Protein AF-A0A1B8DB09-F1 (afdb_monomer)

Sequence (506 aa):
MAPCTHVQWLGLVQDQGAVSIHHSGRLQNIANSLPRPLKQYPSTLLFVGKASKSAALRGIYHKSRISNYRNYGIANICLDPKTTDDTYPVLIANASPDGTAGTNPSSTGEKCHETTCHLLDWSSNLDATPRRQDLMDIIQARLLAMFVDVICIFADDCGGLPGVVAKLTTWAKLNSASSLPSTVRPRVLVVTRMPGEIFDSEVLRFRSQLFSTATFSSCFFSLNVINMLPKSRTVSKSDFTALEWLLAQETLAARQTRLDSHTLFSSVHSAALFEKALIRFSKAPKETFNFIRASRDGNMVNSEFQDHINEFLCLSLENKLPNNIPNANTSAPIVLQMKCFFGKRYDVRQQHLEAFGTFQDGGLKYNNPLRPGRRQVQRIWNDEDCDIVLSIGTGFKEQLTSPKAPNVRNLFQDGAIARLYRASMSSLSLDSGNSWKDHWHGLEKDIKGQHFRLDVPLKGRVPNIDEVDQMADLQDQVRNNLGDMDGLARAFKAVSFFFELDEPPL

Solvent-accessible surface area (backbone atoms only — not comparable to full-atom values): 29078 Å² total; per-residue (Å²): 129,80,82,72,83,79,41,56,44,32,33,71,46,77,55,99,90,49,43,30,42,36,35,53,57,42,56,46,55,51,23,73,71,36,90,48,26,80,72,17,37,56,47,28,37,36,38,33,22,49,65,65,40,44,52,50,34,40,43,75,39,60,86,25,74,68,34,78,53,76,63,41,35,51,25,29,46,39,66,36,71,93,26,54,88,41,57,59,23,40,33,46,28,42,29,42,80,65,51,76,30,49,79,71,95,58,92,82,58,84,79,83,64,76,67,52,72,45,62,45,56,43,78,89,77,43,100,61,90,71,52,69,52,57,50,46,48,48,43,46,35,42,54,49,42,71,70,26,38,32,38,39,36,28,18,74,52,43,69,29,66,67,34,44,44,56,50,52,52,51,33,18,74,70,33,56,19,55,66,64,65,52,74,61,28,22,30,36,37,38,40,37,69,65,63,75,91,53,41,65,63,51,51,50,52,52,49,55,61,45,69,67,40,87,43,35,68,63,37,30,55,45,82,47,78,46,78,59,68,70,95,54,101,62,95,49,53,76,70,42,48,67,58,53,51,50,50,53,51,52,50,52,52,40,51,50,42,17,54,76,44,49,65,66,46,24,27,50,53,49,28,54,51,48,51,58,47,50,61,46,40,30,62,41,66,88,55,66,48,51,60,45,65,63,37,22,67,95,62,73,76,64,84,57,52,63,55,53,52,48,48,54,51,49,54,62,62,72,56,62,76,69,94,73,74,86,81,86,91,80,81,55,75,64,63,57,51,48,52,32,52,68,34,52,94,86,78,49,82,73,48,74,39,98,91,78,47,77,41,62,32,43,49,74,65,40,45,45,57,63,66,65,49,51,57,48,46,21,67,76,52,78,68,44,77,75,85,60,44,80,46,79,56,93,47,45,79,62,76,85,66,80,82,75,76,74,96,64,94,51,75,82,69,72,29,72,65,50,47,49,50,51,52,52,60,66,27,57,31,51,25,42,66,54,40,48,50,57,51,62,69,69,48,58,83,82,60,46,79,37,55,46,74,49,63,32,73,39,81,79,80,75,74,59,99,79,51,69,88,49,50,66,60,52,52,52,53,44,71,77,45,67,64,70,58,67,57,51,53,26,44,59,53,34,72,55,46,40,85,77,75,95,61,81,90,128

Radius of gyration: 30.52 Å; Cα contacts (8 Å, |Δi|>4): 679; chains: 1; bounding box: 79×63×85 Å

Structure (mmCIF, N/CA/C/O backbone):
data_AF-A0A1B8DB09-F1
#
_entry.id   AF-A0A1B8DB09-F1
#
loop_
_atom_site.group_PDB
_atom_site.id
_atom_site.type_symbol
_atom_site.label_atom_id
_atom_site.label_alt_id
_atom_site.label_comp_id
_atom_site.label_asym_id
_atom_site.label_entity_id
_atom_site.label_seq_id
_atom_site.pdbx_PDB_ins_code
_atom_site.Cartn_x
_atom_site.Cartn_y
_atom_site.Cartn_z
_atom_site.occupancy
_atom_site.B_iso_or_equiv
_atom_site.auth_seq_id
_atom_site.auth_comp_id
_atom_site.auth_asym_id
_atom_site.auth_atom_id
_atom_site.pdbx_PDB_model_num
ATOM 1 N N . MET A 1 1 ? -17.404 -28.614 0.126 1.00 39.72 1 MET A N 1
ATOM 2 C CA . MET A 1 1 ? -17.213 -27.954 1.439 1.00 39.72 1 MET A CA 1
ATOM 3 C C . MET A 1 1 ? -18.157 -26.767 1.534 1.00 39.72 1 MET A C 1
ATOM 5 O O . MET A 1 1 ? -18.271 -26.038 0.556 1.00 39.72 1 MET A O 1
ATOM 9 N N . ALA A 1 2 ? -18.860 -26.587 2.656 1.00 39.44 2 ALA A N 1
ATOM 10 C CA . ALA A 1 2 ? -19.679 -25.391 2.864 1.00 39.44 2 ALA A CA 1
ATOM 11 C C . ALA A 1 2 ? -18.787 -24.131 2.818 1.00 39.44 2 ALA A C 1
ATOM 13 O O . ALA A 1 2 ? -17.669 -24.172 3.339 1.00 39.44 2 ALA A O 1
ATOM 14 N N . PRO A 1 3 ? -19.230 -23.020 2.202 1.00 54.94 3 PRO A N 1
ATOM 15 C CA . PRO A 1 3 ? -18.418 -21.814 2.111 1.00 54.94 3 PRO A CA 1
ATOM 16 C C . PRO A 1 3 ? -18.181 -21.239 3.511 1.00 54.94 3 PRO A C 1
ATOM 18 O O . PRO A 1 3 ? -19.109 -20.784 4.179 1.00 54.94 3 PRO A O 1
ATOM 21 N N . CYS A 1 4 ? -16.923 -21.255 3.954 1.00 62.03 4 CYS A N 1
ATOM 22 C CA . CYS A 1 4 ? -16.514 -20.703 5.238 1.00 62.03 4 CYS A CA 1
ATOM 23 C C . CYS A 1 4 ? -16.920 -19.221 5.342 1.00 62.03 4 CYS A C 1
ATOM 25 O O . CYS A 1 4 ? -16.598 -18.392 4.485 1.00 62.03 4 CYS A O 1
ATOM 27 N N . THR A 1 5 ? -17.657 -18.878 6.399 1.00 65.38 5 THR A N 1
ATOM 28 C CA . THR A 1 5 ? -18.144 -17.514 6.652 1.00 65.38 5 THR A CA 1
ATOM 29 C C . THR A 1 5 ? -17.150 -16.655 7.427 1.00 65.38 5 THR A C 1
ATOM 31 O O . THR A 1 5 ? -17.376 -15.452 7.560 1.00 65.38 5 THR A O 1
ATOM 34 N N . HIS A 1 6 ? -16.037 -17.235 7.890 1.00 75.50 6 HIS A N 1
ATOM 35 C CA . HIS A 1 6 ? -15.041 -16.527 8.681 1.00 75.50 6 HIS A CA 1
ATOM 36 C C . HIS A 1 6 ? -14.334 -15.432 7.885 1.00 75.50 6 HIS A C 1
ATOM 38 O O . HIS A 1 6 ? -13.940 -15.594 6.729 1.00 75.50 6 HIS A O 1
ATOM 44 N N . VAL A 1 7 ? -14.153 -14.305 8.563 1.00 79.81 7 VAL A N 1
ATOM 45 C CA . VAL A 1 7 ? -13.523 -13.096 8.026 1.00 79.81 7 VAL A CA 1
ATOM 46 C C . VAL A 1 7 ? -12.170 -12.813 8.678 1.00 79.81 7 VAL A C 1
ATOM 48 O O . VAL A 1 7 ? -11.553 -11.797 8.379 1.00 79.81 7 VAL A O 1
ATOM 51 N N . GLN A 1 8 ? -11.707 -13.694 9.570 1.00 84.88 8 GLN A N 1
ATOM 52 C CA . GLN A 1 8 ? -10.462 -13.520 10.307 1.00 84.88 8 GLN A CA 1
ATOM 53 C C . GLN A 1 8 ? -9.270 -13.502 9.354 1.00 84.88 8 GLN A C 1
ATOM 55 O O . GLN A 1 8 ? -9.084 -14.424 8.566 1.00 84.88 8 GLN A O 1
ATOM 60 N N . TRP A 1 9 ? -8.477 -12.433 9.429 1.00 86.31 9 TRP A N 1
ATOM 61 C CA . TRP A 1 9 ? -7.223 -12.312 8.694 1.00 86.31 9 TRP A CA 1
ATOM 62 C C . TRP A 1 9 ? -6.062 -12.825 9.541 1.00 86.31 9 TRP A C 1
ATOM 64 O O . TRP A 1 9 ? -5.283 -13.659 9.082 1.00 86.31 9 TRP A O 1
ATOM 74 N N . LEU A 1 10 ? -5.980 -12.342 10.785 1.00 86.19 10 LEU A N 1
ATOM 75 C CA . LEU A 1 10 ? -4.976 -12.741 11.765 1.00 86.19 10 LEU A CA 1
ATOM 76 C C . LEU A 1 10 ? -5.606 -12.860 13.158 1.00 86.19 10 LEU A C 1
ATOM 78 O O . LEU A 1 10 ? -6.334 -11.971 13.616 1.00 86.19 10 LEU A O 1
ATOM 82 N N . GLY A 1 11 ? -5.303 -13.952 13.851 1.00 82.31 11 GLY A N 1
ATOM 83 C CA . GLY A 1 11 ? -5.597 -14.173 15.265 1.00 82.31 11 GLY A CA 1
ATOM 84 C C . GLY A 1 11 ? -4.328 -14.118 16.109 1.00 82.31 11 GLY A C 1
ATOM 85 O O . GLY A 1 11 ? -3.254 -14.441 15.618 1.00 82.31 11 GLY A O 1
ATOM 86 N N . LEU A 1 12 ? -4.457 -13.720 17.376 1.00 78.12 12 LEU A N 1
ATOM 87 C CA . LEU A 1 12 ? -3.369 -13.770 18.353 1.00 78.12 12 LEU A CA 1
ATOM 88 C C . LEU A 1 12 ? -3.769 -14.722 19.472 1.00 78.12 12 LEU A C 1
ATOM 90 O O . LEU A 1 12 ? -4.770 -14.466 20.152 1.00 78.12 12 LEU A O 1
ATOM 94 N N . VAL A 1 13 ? -2.982 -15.772 19.670 1.00 73.88 13 VAL A N 1
ATOM 95 C CA . VAL A 1 13 ? -3.121 -16.688 20.801 1.00 73.88 13 VAL A CA 1
ATOM 96 C C . VAL A 1 13 ? -1.905 -16.516 21.699 1.00 73.88 13 VAL A C 1
ATOM 98 O O . VAL A 1 13 ? -0.775 -16.406 21.231 1.00 73.88 13 VAL A O 1
ATOM 101 N N . GLN A 1 14 ? -2.163 -16.414 22.997 1.00 70.31 14 GLN A N 1
ATOM 102 C CA . GLN A 1 14 ? -1.138 -16.302 24.020 1.00 70.31 14 GLN A CA 1
ATOM 103 C C . GLN A 1 14 ? -1.431 -17.389 25.047 1.00 70.31 14 GLN A C 1
ATOM 105 O O . GLN A 1 14 ? -2.436 -17.301 25.751 1.00 70.31 14 GLN A O 1
ATOM 110 N N . ASP A 1 15 ? -0.594 -18.421 25.075 1.00 62.75 15 ASP A N 1
ATOM 111 C CA . ASP A 1 15 ? -0.740 -19.574 25.962 1.00 62.75 15 ASP A CA 1
ATOM 112 C C . ASP A 1 15 ? 0.590 -19.853 26.663 1.00 62.75 15 ASP A C 1
ATOM 114 O O . ASP A 1 15 ? 1.629 -19.902 26.012 1.00 62.75 15 ASP A O 1
ATOM 118 N N . GLN A 1 16 ? 0.559 -19.975 27.993 1.00 57.56 16 GLN A N 1
ATOM 119 C CA . GLN A 1 16 ? 1.678 -20.409 28.850 1.00 57.56 16 GLN A CA 1
ATOM 120 C C . GLN A 1 16 ? 3.080 -19.864 28.478 1.00 57.56 16 GLN A C 1
ATOM 122 O O . GLN A 1 16 ? 4.080 -20.567 28.574 1.00 57.56 16 GLN A O 1
ATOM 127 N N . GLY A 1 17 ? 3.173 -18.591 28.070 1.00 60.94 17 GLY A N 1
ATOM 128 C CA . GLY A 1 17 ? 4.442 -17.921 27.732 1.00 60.94 17 GLY A CA 1
ATOM 129 C C . GLY A 1 17 ? 4.829 -17.943 26.247 1.00 60.94 17 GLY A C 1
ATOM 130 O O . GLY A 1 17 ? 5.738 -17.216 25.856 1.00 60.94 17 GLY A O 1
ATOM 131 N N . ALA A 1 18 ? 4.104 -18.682 25.408 1.00 67.25 18 ALA A N 1
ATOM 132 C CA . ALA A 1 18 ? 4.230 -18.659 23.957 1.00 67.25 18 ALA A CA 1
ATOM 133 C C . ALA A 1 18 ? 3.173 -17.736 23.332 1.00 67.25 18 ALA A C 1
ATOM 135 O O . ALA A 1 18 ? 1.993 -17.757 23.694 1.00 67.25 18 ALA A O 1
ATOM 136 N N . VAL A 1 19 ? 3.595 -16.921 22.366 1.00 75.88 19 VAL A N 1
ATOM 137 C CA . VAL A 1 19 ? 2.692 -16.098 21.556 1.00 75.88 19 VAL A CA 1
ATOM 138 C C . VAL A 1 19 ? 2.702 -16.647 20.135 1.00 75.88 19 VAL A C 1
ATOM 140 O O . VAL A 1 19 ? 3.769 -16.853 19.563 1.00 75.88 19 VAL A O 1
ATOM 143 N N . SER A 1 20 ? 1.533 -16.882 19.548 1.00 78.88 20 SER A N 1
ATOM 144 C CA . SER A 1 20 ? 1.406 -17.355 18.170 1.00 78.88 20 SER A CA 1
ATOM 145 C C . SER A 1 20 ? 0.413 -16.511 17.376 1.00 78.88 20 SER A C 1
ATOM 147 O O . SER A 1 20 ? -0.603 -16.029 17.892 1.00 78.88 20 SER A O 1
ATOM 149 N N . ILE A 1 21 ? 0.715 -16.335 16.089 1.00 81.56 21 ILE A N 1
ATOM 150 C CA . ILE A 1 21 ? -0.212 -15.749 15.123 1.00 81.56 21 ILE A CA 1
ATOM 151 C C . ILE A 1 21 ? -0.909 -16.885 14.386 1.00 81.56 21 ILE A C 1
ATOM 153 O O . ILE A 1 21 ? -0.267 -17.753 13.798 1.00 81.56 21 ILE A O 1
ATOM 157 N N . HIS A 1 22 ? -2.236 -16.862 14.423 1.00 80.25 22 HIS A N 1
ATOM 158 C CA . HIS A 1 22 ? -3.082 -17.792 13.689 1.00 80.25 22 HIS A CA 1
ATOM 159 C C . HIS A 1 22 ? -3.504 -17.142 12.372 1.00 80.25 22 HIS A C 1
ATOM 161 O O . HIS A 1 22 ? -4.032 -16.024 12.369 1.00 80.25 22 HIS A O 1
ATOM 167 N N . HIS A 1 23 ? -3.291 -17.847 11.268 1.00 81.25 23 HIS A N 1
ATOM 168 C CA . HIS A 1 23 ? -3.657 -17.416 9.926 1.00 81.25 23 HIS A CA 1
ATOM 169 C C . HIS A 1 23 ? -4.340 -18.563 9.175 1.00 81.25 23 HIS A C 1
ATOM 171 O O . HIS A 1 23 ? -3.959 -19.721 9.299 1.00 81.25 23 HIS A O 1
ATOM 177 N N . SER A 1 24 ? -5.374 -18.245 8.401 1.00 73.44 24 SER A N 1
ATOM 178 C CA . SER A 1 24 ? -6.228 -19.224 7.714 1.00 73.44 24 SER A CA 1
ATOM 179 C C . SER A 1 24 ? -6.168 -19.145 6.186 1.00 73.44 24 SER A C 1
ATOM 181 O O . SER A 1 24 ? -7.121 -19.513 5.497 1.00 73.44 24 SER A O 1
ATOM 183 N N . GLY A 1 25 ? -5.107 -18.565 5.627 1.00 81.81 25 GLY A N 1
ATOM 184 C CA . GLY A 1 25 ? -5.005 -18.340 4.185 1.00 81.81 25 GLY A CA 1
ATOM 185 C C . GLY A 1 25 ? -6.029 -17.327 3.673 1.00 81.81 25 GLY A C 1
ATOM 186 O O . GLY A 1 25 ? -6.400 -17.366 2.507 1.00 81.81 25 GLY A O 1
ATOM 187 N N . ARG A 1 26 ? -6.580 -16.440 4.519 1.00 88.12 26 ARG A N 1
ATOM 188 C CA . ARG A 1 26 ? -7.766 -15.638 4.152 1.00 88.12 26 ARG A CA 1
ATOM 189 C C . ARG A 1 26 ? -7.559 -14.767 2.910 1.00 88.12 26 ARG A C 1
ATOM 191 O O . ARG A 1 26 ? -8.483 -14.659 2.108 1.00 88.12 26 ARG A O 1
ATOM 198 N N . LEU A 1 27 ? -6.379 -14.168 2.743 1.00 90.00 27 LEU A N 1
ATOM 199 C CA . LEU A 1 27 ? -6.045 -13.408 1.534 1.00 90.00 27 LEU A CA 1
ATOM 200 C C . LEU A 1 27 ? -5.974 -14.308 0.299 1.00 90.00 27 LEU A C 1
ATOM 202 O O . LEU A 1 27 ? -6.523 -13.941 -0.735 1.00 90.00 27 LEU A O 1
ATOM 206 N N . GLN A 1 28 ? -5.389 -15.499 0.432 1.00 90.12 28 GLN A N 1
ATOM 207 C CA . GLN A 1 28 ? -5.359 -16.493 -0.637 1.00 90.12 28 GLN A CA 1
ATOM 208 C C . GLN A 1 28 ? -6.772 -16.957 -1.007 1.00 90.12 28 GLN A C 1
ATOM 210 O O . GLN A 1 28 ? -7.119 -17.017 -2.178 1.00 90.12 28 GLN A O 1
ATOM 215 N N . ASN A 1 29 ? -7.634 -17.191 -0.018 1.00 89.75 29 ASN A N 1
ATOM 216 C CA . ASN A 1 29 ? -9.033 -17.554 -0.240 1.00 89.75 29 ASN A CA 1
ATOM 217 C C . ASN A 1 29 ? -9.811 -16.445 -0.962 1.00 89.75 29 ASN A C 1
ATOM 219 O O . ASN A 1 29 ? -10.657 -16.739 -1.803 1.00 89.75 29 ASN A O 1
ATOM 223 N N . ILE A 1 30 ? -9.537 -15.172 -0.647 1.00 91.44 30 ILE A N 1
ATOM 224 C CA . ILE A 1 30 ? -10.111 -14.044 -1.389 1.00 91.44 30 ILE A CA 1
ATOM 225 C C . ILE A 1 30 ? -9.576 -14.036 -2.824 1.00 91.44 30 ILE A C 1
ATOM 227 O O . ILE A 1 30 ? -10.384 -13.948 -3.745 1.00 91.44 30 ILE A O 1
ATOM 231 N N . ALA A 1 31 ? -8.263 -14.188 -3.021 1.00 91.81 31 ALA A N 1
ATOM 232 C CA . ALA A 1 31 ? -7.661 -14.255 -4.349 1.00 91.81 31 ALA A CA 1
ATOM 233 C C . ALA A 1 31 ? -8.287 -15.377 -5.191 1.00 91.81 31 ALA A C 1
ATOM 235 O O . ALA A 1 31 ? -8.763 -15.120 -6.287 1.00 91.81 31 ALA A O 1
ATOM 236 N N . ASN A 1 32 ? -8.416 -16.585 -4.645 1.00 90.50 32 ASN A N 1
ATOM 237 C CA . ASN A 1 32 ? -9.020 -17.726 -5.337 1.00 90.50 32 ASN A CA 1
ATOM 238 C C . ASN A 1 32 ? -10.514 -17.525 -5.658 1.00 90.50 32 ASN A C 1
ATOM 240 O O . ASN A 1 32 ? -11.041 -18.184 -6.547 1.00 90.50 32 ASN A O 1
ATOM 244 N N . SER A 1 33 ? -11.210 -16.641 -4.933 1.00 90.50 33 SER A N 1
ATOM 245 C CA . SER A 1 33 ? -12.630 -16.337 -5.176 1.00 90.50 33 SER A CA 1
ATOM 246 C C . SER A 1 33 ? -12.872 -15.273 -6.249 1.00 90.50 33 SER A C 1
ATOM 248 O O . SER A 1 33 ? -14.014 -15.074 -6.661 1.00 90.50 33 SER A O 1
ATOM 250 N N . LEU A 1 34 ? -11.825 -14.562 -6.671 1.00 92.19 34 LEU A N 1
ATOM 251 C CA . LEU A 1 34 ? -11.922 -13.533 -7.698 1.00 92.19 34 LEU A CA 1
ATOM 252 C C . LEU A 1 34 ? -12.013 -14.166 -9.098 1.00 92.19 34 LEU A C 1
ATOM 254 O O . LEU A 1 34 ? -11.378 -15.190 -9.344 1.00 92.19 34 LEU A O 1
ATOM 258 N N . PRO A 1 35 ? -12.745 -13.555 -10.047 1.00 92.81 35 PRO A N 1
ATOM 259 C CA . PRO A 1 35 ? -12.924 -14.121 -11.385 1.00 92.81 35 PRO A CA 1
ATOM 260 C C . PRO A 1 35 ? -11.628 -14.167 -12.207 1.00 92.81 35 PRO A C 1
ATOM 262 O O . PRO A 1 35 ? -11.477 -15.018 -13.079 1.00 92.81 35 PRO A O 1
ATOM 265 N N . ARG A 1 36 ? -10.699 -13.227 -11.987 1.00 92.25 36 ARG A N 1
ATOM 266 C CA . ARG A 1 36 ? -9.443 -13.093 -12.745 1.00 92.25 36 ARG A CA 1
ATOM 267 C C . ARG A 1 36 ? -8.302 -12.646 -11.821 1.00 92.25 36 ARG A C 1
ATOM 269 O O . ARG A 1 36 ? -7.782 -11.543 -11.991 1.00 92.25 36 ARG A O 1
ATOM 276 N N . PRO A 1 37 ? -7.864 -13.472 -10.859 1.00 88.81 37 PRO A N 1
ATOM 277 C CA . PRO A 1 37 ? -6.999 -13.023 -9.765 1.00 88.81 37 PRO A CA 1
ATOM 278 C C . PRO A 1 37 ? -5.613 -12.526 -10.200 1.00 88.81 37 PRO A C 1
ATOM 280 O O . PRO A 1 37 ? -5.030 -11.683 -9.520 1.00 88.81 37 PRO A O 1
ATOM 283 N N . LEU A 1 38 ? -5.107 -12.986 -11.351 1.00 84.38 38 LEU A N 1
ATOM 284 C CA . LEU A 1 38 ? -3.864 -12.491 -11.962 1.00 84.38 38 LEU A CA 1
ATOM 285 C C . LEU A 1 38 ? -4.025 -11.127 -12.656 1.00 84.38 38 LEU A C 1
ATOM 287 O O . LEU A 1 38 ? -3.054 -10.387 -12.774 1.00 84.38 38 LEU A O 1
ATOM 291 N N . LYS A 1 39 ? -5.243 -10.780 -13.095 1.00 88.88 39 LYS A N 1
ATOM 292 C CA . LYS A 1 39 ? -5.576 -9.517 -13.787 1.00 88.88 39 LYS A CA 1
ATOM 293 C C . LYS A 1 39 ? -6.416 -8.573 -12.922 1.00 88.88 39 LYS A C 1
ATOM 295 O O . LYS A 1 39 ? -7.024 -7.635 -13.436 1.00 88.88 39 LYS A O 1
ATOM 300 N N . GLN A 1 40 ? -6.487 -8.843 -11.622 1.00 94.81 40 GLN A N 1
ATOM 301 C CA . GLN A 1 40 ? -7.177 -8.018 -10.642 1.00 94.81 40 GLN A CA 1
ATOM 302 C C . GLN A 1 40 ? -6.184 -7.548 -9.588 1.00 94.81 40 GLN A C 1
ATOM 304 O O . GLN A 1 40 ? -5.452 -8.351 -9.012 1.00 94.81 40 GLN A O 1
ATOM 309 N N . TYR A 1 41 ? -6.168 -6.240 -9.348 1.00 92.88 41 TYR A N 1
ATOM 310 C CA . TYR A 1 41 ? -5.148 -5.552 -8.561 1.00 92.88 41 TYR A CA 1
ATOM 311 C C . TYR A 1 41 ? -5.809 -4.875 -7.356 1.00 92.88 41 TYR A C 1
ATOM 313 O O . TYR A 1 41 ? -6.306 -3.748 -7.478 1.00 92.88 41 TYR A O 1
ATOM 321 N N . PRO A 1 42 ? -5.905 -5.578 -6.212 1.00 97.38 42 PRO A N 1
ATOM 322 C CA . PRO A 1 42 ? -6.685 -5.101 -5.085 1.00 97.38 42 PRO A CA 1
ATOM 323 C C . PRO A 1 42 ? -6.082 -3.859 -4.426 1.00 97.38 42 PRO A C 1
ATOM 325 O O . PRO A 1 42 ? -4.864 -3.706 -4.361 1.00 97.38 42 PRO A O 1
ATOM 328 N N . SER A 1 43 ? -6.945 -3.008 -3.869 1.00 98.06 43 SER A N 1
ATOM 329 C CA . SER A 1 43 ? -6.557 -1.961 -2.916 1.00 98.06 43 SER A CA 1
ATOM 330 C C . SER A 1 43 ? -7.096 -2.287 -1.521 1.00 98.06 43 SER A C 1
ATOM 332 O O . SER A 1 43 ? -8.265 -2.649 -1.389 1.00 98.06 43 SER A O 1
ATOM 334 N N . THR A 1 44 ? -6.277 -2.151 -0.479 1.00 98.00 44 THR A N 1
ATOM 335 C CA . THR A 1 44 ? -6.622 -2.564 0.891 1.00 98.00 44 THR A CA 1
ATOM 336 C C . THR A 1 44 ? -6.841 -1.367 1.813 1.00 98.00 44 THR A C 1
ATOM 338 O O . THR A 1 44 ? -5.950 -0.540 2.013 1.00 98.00 44 THR A O 1
ATOM 341 N N . LEU A 1 45 ? -8.012 -1.319 2.450 1.00 98.12 45 LEU A N 1
ATOM 342 C CA . LEU A 1 45 ? -8.406 -0.296 3.418 1.00 98.12 45 LEU A CA 1
ATOM 343 C C . LEU A 1 45 ? -8.447 -0.889 4.824 1.00 98.12 45 LEU A C 1
ATOM 345 O O . LEU A 1 45 ? -9.235 -1.795 5.084 1.00 98.12 45 LEU A O 1
ATOM 349 N N . LEU A 1 46 ? -7.650 -0.364 5.753 1.00 96.56 46 LEU A N 1
ATOM 350 C CA . LEU A 1 46 ? -7.653 -0.796 7.150 1.00 96.56 46 LEU A CA 1
ATOM 351 C C . LEU A 1 46 ? -8.412 0.194 8.030 1.00 96.56 46 LEU A C 1
ATOM 353 O O . LEU A 1 46 ? -7.979 1.323 8.234 1.00 96.56 46 LEU A O 1
ATOM 357 N N . PHE A 1 47 ? -9.509 -0.260 8.623 1.00 95.44 47 PHE A N 1
ATOM 358 C CA . PHE A 1 47 ? -10.312 0.511 9.564 1.00 95.44 47 PHE A CA 1
ATOM 359 C C . PHE A 1 47 ? -9.921 0.182 11.011 1.00 95.44 47 PHE A C 1
ATOM 361 O O . PHE A 1 47 ? -10.108 -0.949 11.474 1.00 95.44 47 PHE A O 1
ATOM 368 N N . VAL A 1 48 ? -9.444 1.180 11.758 1.00 93.88 48 VAL A N 1
ATOM 369 C CA . VAL A 1 48 ? -8.990 1.045 13.152 1.00 93.88 48 VAL A CA 1
ATOM 370 C C . VAL A 1 48 ? -9.923 1.809 14.087 1.00 93.88 48 VAL A C 1
ATOM 372 O O . VAL A 1 48 ? -10.121 3.012 13.944 1.00 93.88 48 VAL A O 1
ATOM 375 N N . GLY A 1 49 ? -10.517 1.096 15.043 1.00 91.56 49 GLY A N 1
ATOM 376 C CA . GLY A 1 49 ? -11.495 1.654 15.977 1.00 91.56 49 GLY A CA 1
ATOM 377 C C . GLY A 1 49 ? -12.460 0.607 16.541 1.00 91.56 49 GLY A C 1
ATOM 378 O O . GLY A 1 49 ? -12.299 -0.605 16.345 1.00 91.56 49 GLY A O 1
ATOM 379 N N . LYS A 1 50 ? -13.488 1.095 17.230 1.00 89.12 50 LYS A N 1
ATOM 380 C CA . LYS A 1 50 ? -14.488 0.361 18.011 1.00 89.12 50 LYS A CA 1
ATOM 381 C C . LYS A 1 50 ? -15.895 0.701 17.501 1.00 89.12 50 LYS A C 1
ATOM 383 O O . LYS A 1 50 ? -16.296 0.196 16.447 1.00 89.12 50 LYS A O 1
ATOM 388 N N . ALA A 1 51 ? -16.661 1.502 18.238 1.00 88.56 51 ALA A N 1
ATOM 389 C CA . ALA A 1 51 ? -18.077 1.732 17.980 1.00 88.56 51 ALA A CA 1
ATOM 390 C C . ALA A 1 51 ? -18.292 2.686 16.799 1.00 88.56 51 ALA A C 1
ATOM 392 O O . ALA A 1 51 ? -19.079 2.363 15.903 1.00 88.56 51 ALA A O 1
ATOM 393 N N . SER A 1 52 ? -17.551 3.798 16.749 1.00 90.12 52 SER A N 1
ATOM 394 C CA . SER A 1 52 ? -17.629 4.772 15.653 1.00 90.12 52 SER A CA 1
ATOM 395 C C . SER A 1 52 ? -17.199 4.147 14.326 1.00 90.12 52 SER A C 1
ATOM 397 O O . SER A 1 52 ? -17.910 4.272 13.326 1.00 90.12 52 SER A O 1
ATOM 399 N N . LYS A 1 53 ? -16.120 3.354 14.337 1.00 92.12 53 LYS A N 1
ATOM 400 C CA . LYS A 1 53 ? -15.720 2.525 13.192 1.00 92.12 53 LYS A CA 1
ATOM 401 C C . LYS A 1 53 ? -16.844 1.603 12.724 1.00 92.12 53 LYS A C 1
ATOM 403 O O . LYS A 1 53 ? -17.140 1.526 11.534 1.00 92.12 53 LYS A O 1
ATOM 408 N N . SER A 1 54 ? -17.457 0.871 13.656 1.00 89.75 54 SER A N 1
ATOM 409 C CA . SER A 1 54 ? -18.505 -0.103 13.328 1.00 89.75 54 SER A CA 1
ATOM 410 C C . SER A 1 54 ? -19.734 0.575 12.713 1.00 89.75 54 SER A C 1
ATOM 412 O O . SER A 1 54 ? -20.353 0.019 11.809 1.00 89.75 54 SER A O 1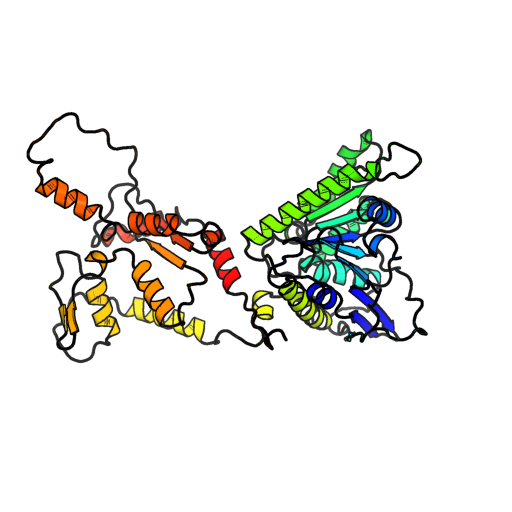
ATOM 414 N N . ALA A 1 55 ? -20.072 1.786 13.167 1.00 89.25 55 ALA A N 1
ATOM 415 C CA . ALA A 1 55 ? -21.128 2.595 12.566 1.00 89.25 55 ALA A CA 1
ATOM 416 C C . ALA A 1 55 ? -20.782 3.010 11.124 1.00 89.25 55 ALA A C 1
ATOM 418 O O . ALA A 1 55 ? -21.614 2.838 10.236 1.00 89.25 55 ALA A O 1
ATOM 419 N N . ALA A 1 56 ? -19.550 3.466 10.873 1.00 90.38 56 ALA A N 1
ATOM 420 C CA . ALA A 1 56 ? -19.099 3.841 9.532 1.00 90.38 56 ALA A CA 1
ATOM 421 C C . ALA A 1 56 ? -19.070 2.652 8.560 1.00 90.38 56 ALA A C 1
ATOM 423 O O . ALA A 1 56 ? -19.569 2.761 7.442 1.00 90.38 56 ALA A O 1
ATOM 424 N N . LEU A 1 57 ? -18.564 1.490 8.993 1.00 91.38 57 LEU A N 1
ATOM 425 C CA . LEU A 1 57 ? -18.567 0.270 8.179 1.00 91.38 57 LEU A CA 1
ATOM 426 C C . LEU A 1 57 ? -19.992 -0.159 7.799 1.00 91.38 57 LEU A C 1
ATOM 428 O O . LEU A 1 57 ? -20.223 -0.534 6.652 1.00 91.38 57 LEU A O 1
ATOM 432 N N . ARG A 1 58 ? -20.959 -0.059 8.723 1.00 89.81 58 ARG A N 1
ATOM 433 C CA . ARG A 1 58 ? -22.379 -0.317 8.424 1.00 89.81 58 ARG A CA 1
ATOM 434 C C . ARG A 1 58 ? -23.004 0.734 7.511 1.00 89.81 58 ARG A C 1
ATOM 436 O O . ARG A 1 58 ? -23.891 0.383 6.747 1.00 89.81 58 ARG A O 1
ATOM 443 N N . GLY A 1 59 ? -22.562 1.989 7.563 1.00 88.06 59 GLY A N 1
ATOM 444 C CA . GLY A 1 59 ? -23.045 3.037 6.662 1.00 88.06 59 GLY A CA 1
ATOM 445 C C . GLY A 1 59 ? -22.546 2.859 5.225 1.00 88.06 59 GLY A C 1
ATOM 446 O O . GLY A 1 59 ? -23.338 2.840 4.282 1.00 88.06 59 GLY A O 1
ATOM 447 N N . ILE A 1 60 ? -21.234 2.680 5.062 1.00 90.06 60 ILE A N 1
ATOM 448 C CA . ILE A 1 60 ? -20.555 2.678 3.757 1.00 90.06 60 ILE A CA 1
ATOM 449 C C . ILE A 1 60 ? -20.626 1.287 3.100 1.00 90.06 60 ILE A C 1
ATOM 451 O O . ILE A 1 60 ? -21.081 1.121 1.961 1.00 90.06 60 ILE A O 1
ATOM 455 N N . TYR A 1 61 ? -20.271 0.248 3.859 1.00 89.69 61 TYR A N 1
ATOM 456 C CA . TYR A 1 61 ? -20.084 -1.121 3.373 1.00 89.69 61 TYR A CA 1
ATOM 457 C C . TYR A 1 61 ? -21.136 -2.097 3.918 1.00 89.69 61 TYR A C 1
ATOM 459 O O . TYR A 1 61 ? -20.823 -3.245 4.213 1.00 89.69 61 TYR A O 1
ATOM 467 N N . HIS A 1 62 ? -22.400 -1.670 4.011 1.00 83.19 62 HIS A N 1
ATOM 468 C CA . HIS A 1 62 ? -23.526 -2.466 4.538 1.00 83.19 62 HIS A CA 1
ATOM 469 C C . HIS A 1 62 ? -23.716 -3.865 3.914 1.00 83.19 62 HIS A C 1
ATOM 471 O O . HIS A 1 62 ? -24.320 -4.730 4.541 1.00 83.19 62 HIS A O 1
ATOM 477 N N . LYS A 1 63 ? -23.243 -4.091 2.679 1.00 82.81 63 LYS A N 1
ATOM 478 C CA . LYS A 1 63 ? -23.299 -5.403 2.001 1.00 82.81 63 LYS A CA 1
ATOM 479 C C . LYS A 1 63 ? -22.092 -6.295 2.300 1.00 82.81 63 LYS A C 1
ATOM 481 O O . LYS A 1 63 ? -22.133 -7.487 2.012 1.00 82.81 63 LYS A O 1
ATOM 486 N N . SER A 1 64 ? -21.009 -5.733 2.834 1.00 81.62 64 SER A N 1
ATOM 487 C CA . SER A 1 64 ? -19.813 -6.496 3.172 1.00 81.62 64 SER A CA 1
ATOM 488 C C . SER A 1 64 ? -20.024 -7.236 4.486 1.00 81.62 64 SER A C 1
ATOM 490 O O . SER A 1 64 ? -20.516 -6.674 5.461 1.00 81.62 64 SER A O 1
ATOM 492 N N . ARG A 1 65 ? -19.583 -8.496 4.554 1.00 79.56 65 ARG A N 1
ATOM 493 C CA . ARG A 1 65 ? -19.692 -9.316 5.776 1.00 79.56 65 ARG A CA 1
ATOM 494 C C . ARG A 1 65 ? -19.014 -8.655 6.980 1.00 79.56 65 ARG A C 1
ATOM 496 O O . ARG A 1 65 ? -19.438 -8.851 8.116 1.00 79.56 65 ARG A O 1
ATOM 503 N N . ILE A 1 66 ? -17.998 -7.830 6.730 1.00 80.44 66 ILE A N 1
ATOM 504 C CA . ILE A 1 66 ? -17.222 -7.156 7.769 1.00 80.44 66 ILE A CA 1
ATOM 505 C C . ILE A 1 66 ? -18.019 -6.103 8.555 1.00 80.44 66 ILE A C 1
ATOM 507 O O . ILE A 1 66 ? -17.615 -5.753 9.662 1.00 80.44 66 ILE A O 1
ATOM 511 N N . SER A 1 67 ? -19.154 -5.614 8.034 1.00 76.31 67 SER A N 1
ATOM 512 C CA . SER A 1 67 ? -19.982 -4.606 8.715 1.00 76.31 67 SER A CA 1
ATOM 513 C C . SER A 1 67 ? -20.712 -5.154 9.945 1.00 76.31 67 SER A C 1
ATOM 515 O O . SER A 1 67 ? -21.052 -4.395 10.856 1.00 76.31 67 SER A O 1
ATOM 517 N N . ASN A 1 68 ? -20.955 -6.468 9.968 1.00 70.56 68 ASN A N 1
ATOM 518 C CA . ASN A 1 68 ? -21.751 -7.144 10.995 1.00 70.56 68 ASN A CA 1
ATOM 519 C C . ASN A 1 68 ? -20.896 -7.983 11.954 1.00 70.56 68 ASN A C 1
ATOM 521 O O . ASN A 1 68 ? -21.393 -8.441 12.982 1.00 70.56 68 ASN A O 1
ATOM 525 N N . TYR A 1 69 ? -19.611 -8.169 11.647 1.00 68.56 69 TYR A N 1
ATOM 526 C CA . TYR A 1 69 ? -18.697 -8.920 12.499 1.00 68.56 69 TYR A CA 1
ATOM 527 C C . TYR A 1 69 ? -18.171 -8.060 13.650 1.00 68.56 69 TYR A C 1
ATOM 529 O O . TYR A 1 69 ? -17.648 -6.962 13.447 1.00 68.56 69 TYR A O 1
ATOM 537 N N . ARG A 1 70 ? -18.262 -8.590 14.877 1.00 64.69 70 ARG A N 1
ATOM 538 C CA . ARG A 1 70 ? -17.500 -8.051 16.012 1.00 64.69 70 ARG A CA 1
ATOM 539 C C . ARG A 1 70 ? -16.010 -8.264 15.736 1.00 64.69 70 ARG A C 1
ATOM 541 O O . ARG A 1 70 ? -15.631 -9.263 15.131 1.00 64.69 70 ARG A O 1
ATOM 548 N N . ASN A 1 71 ? -15.167 -7.321 16.159 1.00 66.94 71 ASN A N 1
ATOM 549 C CA . ASN A 1 71 ? -13.720 -7.494 16.045 1.00 66.94 71 ASN A CA 1
ATOM 550 C C . ASN A 1 71 ? -13.315 -8.710 16.894 1.00 66.94 71 ASN A C 1
ATOM 552 O O . ASN A 1 71 ? -13.391 -8.640 18.122 1.00 66.94 71 ASN A O 1
ATOM 556 N N . TYR A 1 72 ? -12.886 -9.784 16.236 1.00 67.31 72 TYR A N 1
ATOM 557 C CA . TYR A 1 72 ? -12.198 -10.929 16.833 1.00 67.31 72 TYR A CA 1
ATOM 558 C C . TYR A 1 72 ? -10.748 -10.954 16.332 1.00 67.31 72 TYR A C 1
ATOM 560 O O . TYR A 1 72 ? -10.488 -10.608 15.177 1.00 67.31 72 TYR A O 1
ATOM 568 N N . GLY A 1 73 ? -9.803 -11.338 17.194 1.00 73.75 73 GLY A N 1
ATOM 569 C CA . GLY A 1 73 ? -8.381 -11.420 16.842 1.00 73.75 73 GLY A CA 1
ATOM 570 C C . GLY A 1 73 ? -7.692 -10.070 16.590 1.00 73.75 73 GLY A C 1
ATOM 571 O O . GLY A 1 73 ? -8.042 -9.050 17.182 1.00 73.75 73 GLY A O 1
ATOM 572 N N . ILE A 1 74 ? -6.666 -10.084 15.736 1.00 82.56 74 ILE A N 1
ATOM 573 C CA . ILE A 1 74 ? -5.851 -8.908 15.396 1.00 82.56 74 ILE A CA 1
ATOM 574 C C . ILE A 1 74 ? -6.571 -8.059 14.349 1.00 82.56 74 ILE A C 1
ATOM 576 O O . ILE A 1 74 ? -6.763 -6.855 14.533 1.00 82.56 74 ILE A O 1
ATOM 580 N N . ALA A 1 75 ? -6.955 -8.703 13.247 1.00 88.06 75 ALA A N 1
ATOM 581 C CA . ALA A 1 75 ? -7.614 -8.065 12.123 1.00 88.06 75 ALA A CA 1
ATOM 582 C C . ALA A 1 75 ? -8.510 -9.057 11.376 1.00 88.06 75 ALA A C 1
ATOM 584 O O . ALA A 1 75 ? -8.224 -10.255 11.304 1.00 88.06 75 ALA A O 1
ATOM 585 N N . ASN A 1 76 ? -9.574 -8.531 10.778 1.00 90.25 76 ASN A N 1
ATOM 586 C CA . ASN A 1 76 ? -10.452 -9.240 9.853 1.00 90.25 76 ASN A CA 1
ATOM 587 C C . ASN A 1 76 ? -10.353 -8.596 8.472 1.00 90.25 76 ASN A C 1
ATOM 589 O O . ASN A 1 76 ? -10.085 -7.400 8.394 1.00 90.25 76 ASN A O 1
ATOM 593 N N . ILE A 1 77 ? -10.588 -9.357 7.404 1.00 92.44 77 ILE A N 1
ATOM 594 C CA . ILE A 1 77 ? -10.541 -8.870 6.022 1.00 92.44 77 ILE A CA 1
ATOM 595 C C . ILE A 1 77 ? -11.614 -9.519 5.139 1.00 92.44 77 ILE A C 1
ATOM 597 O O . ILE A 1 77 ? -11.910 -10.717 5.230 1.00 92.44 77 ILE A O 1
ATOM 601 N N . CYS A 1 78 ? -12.220 -8.707 4.275 1.00 92.50 78 CYS A N 1
ATOM 602 C CA . CYS A 1 78 ? -13.227 -9.106 3.297 1.00 92.50 78 CYS A CA 1
ATOM 603 C C . CYS A 1 78 ? -13.071 -8.328 1.995 1.00 92.50 78 CYS A C 1
ATOM 605 O O . CYS A 1 78 ? -12.710 -7.159 2.013 1.00 92.50 78 CYS A O 1
ATOM 607 N N . LEU A 1 79 ? -13.442 -8.954 0.884 1.00 93.50 79 LEU A N 1
ATOM 608 C CA . LEU A 1 79 ? -13.687 -8.267 -0.380 1.00 93.50 79 LEU A CA 1
ATOM 609 C C . LEU A 1 79 ? -14.974 -7.429 -0.283 1.00 93.50 79 LEU A C 1
ATOM 611 O O . LEU A 1 79 ? -15.958 -7.899 0.298 1.00 93.50 79 LEU A O 1
ATOM 615 N N . ASP A 1 80 ? -14.983 -6.210 -0.830 1.00 93.88 80 ASP A N 1
ATOM 616 C CA . ASP A 1 80 ? -16.227 -5.482 -1.093 1.00 93.88 80 ASP A CA 1
ATOM 617 C C . ASP A 1 80 ? -16.965 -6.174 -2.247 1.00 93.88 80 ASP A C 1
ATOM 619 O O . ASP A 1 80 ? -16.473 -6.129 -3.381 1.00 93.88 80 ASP A O 1
ATOM 623 N N . PRO A 1 81 ? -18.153 -6.767 -2.003 1.00 91.50 81 PRO A N 1
ATOM 624 C CA . PRO A 1 81 ? -18.899 -7.468 -3.039 1.00 91.50 81 PRO A CA 1
ATOM 625 C C . PRO A 1 81 ? -19.161 -6.617 -4.284 1.00 91.50 81 PRO A C 1
ATOM 627 O O . PRO A 1 81 ? -19.234 -7.168 -5.377 1.00 91.50 81 PRO A O 1
ATOM 630 N N . LYS A 1 82 ? -19.269 -5.286 -4.133 1.00 92.12 82 LYS A N 1
ATOM 631 C CA . LYS A 1 82 ? -19.511 -4.355 -5.248 1.00 92.12 82 LYS A CA 1
ATOM 632 C C . LYS A 1 82 ? -18.372 -4.318 -6.270 1.00 92.12 82 LYS A C 1
ATOM 634 O O . LYS A 1 82 ? -18.615 -3.916 -7.396 1.00 92.12 82 LYS A O 1
ATOM 639 N N . THR A 1 83 ? -17.163 -4.698 -5.860 1.00 94.19 83 THR A N 1
ATOM 640 C CA . THR A 1 83 ? -15.930 -4.555 -6.653 1.00 94.19 83 THR A CA 1
ATOM 641 C C . THR A 1 83 ? -15.355 -5.903 -7.092 1.00 94.19 83 THR A C 1
ATOM 643 O O . THR A 1 83 ? -14.216 -5.982 -7.540 1.00 94.19 83 THR A O 1
ATOM 646 N N . THR A 1 84 ? -16.124 -6.986 -6.934 1.00 93.12 84 THR A N 1
ATOM 647 C CA . THR A 1 84 ? -15.656 -8.361 -7.182 1.00 93.12 84 THR A CA 1
ATOM 648 C C . THR A 1 84 ? -15.239 -8.581 -8.632 1.00 93.12 84 THR A C 1
ATOM 650 O O . THR A 1 84 ? -14.237 -9.245 -8.887 1.00 93.12 84 THR A O 1
ATOM 653 N N . ASP A 1 85 ? -15.980 -7.996 -9.570 1.00 93.38 85 ASP A N 1
ATOM 654 C CA . ASP A 1 85 ? -15.750 -8.159 -11.009 1.00 93.38 85 ASP A CA 1
ATOM 655 C C . ASP A 1 85 ? -14.830 -7.073 -11.596 1.00 93.38 85 ASP A C 1
ATOM 657 O O . ASP A 1 85 ? -14.373 -7.179 -12.742 1.00 93.38 85 ASP A O 1
ATOM 661 N N . ASP A 1 86 ? -14.511 -6.052 -10.795 1.00 95.00 86 ASP A N 1
ATOM 662 C CA . ASP A 1 86 ? -13.693 -4.916 -11.203 1.00 95.00 86 ASP A CA 1
ATOM 663 C C . ASP A 1 86 ? -12.229 -5.323 -11.380 1.00 95.00 86 ASP A C 1
ATOM 665 O O . ASP A 1 86 ? -11.701 -6.199 -10.693 1.00 95.00 86 ASP A O 1
ATOM 669 N N . THR A 1 87 ? -11.514 -4.612 -12.253 1.00 94.81 87 THR A N 1
ATOM 670 C CA . THR A 1 87 ? -10.049 -4.727 -12.372 1.00 94.81 87 THR A CA 1
ATOM 671 C C . THR A 1 87 ? -9.337 -4.361 -11.068 1.00 94.81 87 THR A C 1
ATOM 673 O O . THR A 1 87 ? -8.241 -4.849 -10.801 1.00 94.81 87 THR A O 1
ATOM 676 N N . TYR A 1 88 ? -9.965 -3.527 -10.238 1.00 96.50 88 TYR A N 1
ATOM 677 C CA . TYR A 1 88 ? -9.392 -3.022 -8.997 1.00 96.50 88 TYR A CA 1
ATOM 678 C C . TYR A 1 88 ? -10.305 -3.300 -7.795 1.00 96.50 88 TYR A C 1
ATOM 680 O O . TYR A 1 88 ? -10.944 -2.372 -7.286 1.00 96.50 88 TYR A O 1
ATOM 688 N N . PRO A 1 89 ? -10.384 -4.563 -7.341 1.00 97.00 89 PRO A N 1
ATOM 689 C CA . PRO A 1 89 ? -11.200 -4.921 -6.189 1.00 97.00 89 PRO A CA 1
ATOM 690 C C . PRO A 1 89 ? -10.757 -4.171 -4.925 1.00 97.00 89 PRO A C 1
ATOM 692 O O . PRO A 1 89 ? -9.581 -3.859 -4.741 1.00 97.00 89 PRO A O 1
ATOM 695 N N . VAL A 1 90 ? -11.690 -3.896 -4.017 1.00 97.00 90 VAL A N 1
ATOM 696 C CA . VAL A 1 90 ? -11.399 -3.241 -2.736 1.00 97.00 90 VAL A CA 1
ATOM 697 C C . VAL A 1 90 ? -11.492 -4.257 -1.606 1.00 97.00 90 VAL A C 1
ATOM 699 O O . VAL A 1 90 ? -12.531 -4.878 -1.382 1.00 97.00 90 VAL A O 1
ATOM 702 N N . LEU A 1 91 ? -10.396 -4.413 -0.867 1.00 96.50 91 LEU A N 1
ATOM 703 C CA . LEU A 1 91 ? -10.334 -5.218 0.344 1.00 96.50 91 LEU A CA 1
ATOM 704 C C . LEU A 1 91 ? -10.570 -4.321 1.555 1.00 96.50 91 LEU A C 1
ATOM 706 O O . LEU A 1 91 ? -9.861 -3.344 1.782 1.00 96.50 91 LEU A O 1
ATOM 710 N N . ILE A 1 92 ? -11.562 -4.670 2.359 1.00 95.50 92 ILE A N 1
ATOM 711 C CA . ILE A 1 92 ? -11.914 -3.966 3.584 1.00 95.50 92 ILE A CA 1
ATOM 712 C C . ILE A 1 92 ? -11.393 -4.798 4.745 1.00 95.50 92 ILE A C 1
ATOM 714 O O . ILE A 1 92 ? -11.848 -5.923 4.967 1.00 95.50 92 ILE A O 1
ATOM 718 N N . ALA A 1 93 ? -10.458 -4.234 5.496 1.00 93.56 93 ALA A N 1
ATOM 719 C CA . ALA A 1 93 ? -9.937 -4.795 6.725 1.00 93.56 93 ALA A CA 1
ATOM 720 C C . ALA A 1 93 ? -10.423 -3.997 7.939 1.00 93.56 93 ALA A C 1
ATOM 722 O O . ALA A 1 93 ? -10.564 -2.776 7.891 1.00 93.56 93 ALA A O 1
ATOM 723 N N . ASN A 1 94 ? -10.666 -4.675 9.057 1.00 91.00 94 ASN A N 1
ATOM 724 C CA . ASN A 1 94 ? -10.986 -4.031 10.326 1.00 91.00 94 ASN A CA 1
ATOM 725 C C . ASN A 1 94 ? -10.050 -4.536 11.429 1.00 91.00 94 ASN A C 1
ATOM 727 O O . ASN A 1 94 ? -9.688 -5.708 11.457 1.00 91.00 94 ASN A O 1
ATOM 731 N N . ALA A 1 95 ? -9.658 -3.646 12.338 1.00 89.69 95 ALA A N 1
ATOM 732 C CA . ALA A 1 95 ? -8.851 -3.981 13.506 1.00 89.69 95 ALA A CA 1
ATOM 733 C C . ALA A 1 95 ? -9.324 -3.209 14.744 1.00 89.69 95 ALA A C 1
ATOM 735 O O . ALA A 1 95 ? -9.938 -2.138 14.643 1.00 89.69 95 ALA A O 1
ATOM 736 N N . SER A 1 96 ? -9.072 -3.773 15.924 1.00 84.75 96 SER A N 1
ATOM 737 C CA . SER A 1 96 ? -9.245 -3.066 17.198 1.00 84.75 96 SER A CA 1
ATOM 738 C C . SER A 1 96 ? -7.988 -2.237 17.495 1.00 84.75 96 SER A C 1
ATOM 740 O O . SER A 1 96 ? -6.889 -2.733 17.234 1.00 84.75 96 SER A O 1
ATOM 742 N N . PRO A 1 97 ? -8.110 -1.018 18.053 1.00 79.88 97 PRO A N 1
ATOM 743 C CA . PRO A 1 97 ? -6.943 -0.216 18.426 1.00 79.88 97 PRO A CA 1
ATOM 744 C C . PRO A 1 97 ? -6.128 -0.847 19.565 1.00 79.88 97 PRO A C 1
ATOM 746 O O . PRO A 1 97 ? -4.908 -0.674 19.599 1.00 79.88 97 PRO A O 1
ATOM 749 N N . ASP A 1 98 ? -6.789 -1.624 20.437 1.00 72.75 98 ASP A N 1
ATOM 750 C CA . ASP A 1 98 ? -6.197 -2.096 21.698 1.00 72.75 98 ASP A CA 1
ATOM 751 C C . ASP A 1 98 ? -6.028 -3.627 21.769 1.00 72.75 98 ASP A C 1
ATOM 753 O O . ASP A 1 98 ? -5.721 -4.202 22.811 1.00 72.75 98 ASP A O 1
ATOM 757 N N . GLY A 1 99 ? -6.357 -4.341 20.687 1.00 62.25 99 GLY A N 1
ATOM 758 C CA . GLY A 1 99 ? -6.325 -5.810 20.653 1.00 62.25 99 GLY A CA 1
ATOM 759 C C . GLY A 1 99 ? -7.272 -6.528 21.623 1.00 62.25 99 GLY A C 1
ATOM 760 O O . GLY A 1 99 ? -7.242 -7.754 21.695 1.00 62.25 99 GLY A O 1
ATOM 761 N N . THR A 1 100 ? -8.151 -5.806 22.321 1.00 60.19 100 THR A N 1
ATOM 762 C CA . THR A 1 100 ? -9.187 -6.319 23.244 1.00 60.19 100 THR A CA 1
ATOM 763 C C . THR A 1 100 ? -10.362 -7.012 22.547 1.00 60.19 100 THR A C 1
ATOM 765 O O . THR A 1 100 ? -11.393 -7.274 23.160 1.00 60.19 100 THR A O 1
ATOM 768 N N . ALA A 1 101 ? -10.219 -7.300 21.252 1.00 54.78 101 ALA A N 1
ATOM 769 C CA . ALA A 1 101 ? -11.139 -8.134 20.500 1.00 54.78 101 ALA A CA 1
ATOM 770 C C . ALA A 1 101 ? -11.381 -9.442 21.268 1.00 54.78 101 ALA A C 1
ATOM 772 O O . ALA A 1 101 ? -10.418 -10.080 21.700 1.00 54.78 101 ALA A O 1
ATOM 773 N N . GLY A 1 102 ? -12.654 -9.793 21.475 1.00 51.53 102 GLY A N 1
ATOM 774 C CA . GLY A 1 102 ? -13.038 -10.946 22.287 1.00 51.53 102 GLY A CA 1
ATOM 775 C C . GLY A 1 102 ? -12.314 -12.215 21.841 1.00 51.53 102 GLY A C 1
ATOM 776 O O . GLY A 1 102 ? -11.960 -12.370 20.670 1.00 51.53 102 GLY A O 1
ATOM 777 N N . THR A 1 103 ? -12.083 -13.131 22.774 1.00 46.16 103 THR A N 1
ATOM 778 C CA . THR A 1 103 ? -11.738 -14.510 22.433 1.00 46.16 103 THR A CA 1
ATOM 779 C C . THR A 1 103 ? -12.848 -15.082 21.547 1.00 46.16 103 THR A C 1
ATOM 781 O O . THR A 1 103 ? -14.033 -14.823 21.778 1.00 46.16 103 THR A O 1
ATOM 784 N N . ASN A 1 104 ? -12.479 -15.796 20.478 1.00 46.16 104 ASN A N 1
ATOM 785 C CA . ASN A 1 104 ? -13.457 -16.491 19.639 1.00 46.16 104 ASN A CA 1
ATOM 786 C C . ASN A 1 104 ? -14.346 -17.372 20.541 1.00 46.16 104 ASN A C 1
ATOM 788 O O . ASN A 1 104 ? -13.798 -18.097 21.370 1.00 46.16 104 ASN A O 1
ATOM 792 N N . PRO A 1 105 ? -15.680 -17.395 20.364 1.00 39.78 105 PRO A N 1
ATOM 793 C CA . PRO A 1 105 ? -16.554 -18.345 21.058 1.00 39.78 105 PRO A CA 1
ATOM 794 C C . PRO A 1 105 ? -16.332 -19.820 20.671 1.00 39.78 105 PRO A C 1
ATOM 796 O O . PRO A 1 105 ? -17.115 -20.674 21.066 1.00 39.78 105 PRO A O 1
ATOM 799 N N . SER A 1 106 ? -15.316 -20.147 19.871 1.00 43.25 106 SER A N 1
ATOM 800 C CA . SER A 1 106 ? -15.136 -21.463 19.260 1.00 43.25 106 SER A CA 1
ATOM 801 C C . SER A 1 106 ? -13.809 -22.110 19.655 1.00 43.25 106 SER A C 1
ATOM 803 O O . SER A 1 106 ? -12.950 -22.373 18.820 1.00 43.25 106 SER A O 1
ATOM 805 N N . SER A 1 107 ? -13.659 -22.428 20.940 1.00 38.84 107 SER A N 1
ATOM 806 C CA . SER A 1 107 ? -12.841 -23.579 21.353 1.00 38.84 107 SER A CA 1
ATOM 807 C C . SER A 1 107 ? -13.626 -24.904 21.283 1.00 38.84 107 SER A C 1
ATOM 809 O O . SER A 1 107 ? -13.059 -25.958 21.545 1.00 38.84 107 SER A O 1
ATOM 811 N N . THR A 1 108 ? -14.909 -24.872 20.891 1.00 36.53 108 THR A N 1
ATOM 812 C CA . THR A 1 108 ? -15.816 -26.039 20.876 1.00 36.53 108 THR A CA 1
ATOM 813 C C . THR A 1 108 ? -16.603 -26.240 19.568 1.00 36.53 108 THR A C 1
ATOM 815 O O . THR A 1 108 ? -17.437 -27.137 19.501 1.00 36.53 108 THR A O 1
ATOM 818 N N . GLY A 1 109 ? -16.356 -25.445 18.517 1.00 41.88 109 GLY A N 1
ATOM 819 C CA . GLY A 1 109 ? -17.025 -25.582 17.211 1.00 41.88 109 GLY A CA 1
ATOM 820 C C . GLY A 1 109 ? -16.140 -26.253 16.156 1.00 41.88 109 GLY A C 1
ATOM 821 O O . GLY A 1 109 ? -14.934 -26.009 16.129 1.00 41.88 109 GLY A O 1
ATOM 822 N N . GLU A 1 110 ? -16.735 -27.074 15.284 1.00 41.72 110 GLU A N 1
ATOM 823 C CA . GLU A 1 110 ? -16.058 -27.769 14.176 1.00 41.72 110 GLU A CA 1
ATOM 824 C C . GLU A 1 110 ? -15.143 -26.830 13.366 1.00 41.72 110 GLU A C 1
ATOM 826 O O . GLU A 1 110 ? -15.549 -25.756 12.907 1.00 41.72 110 GLU A O 1
ATOM 831 N N . LYS A 1 111 ? -13.882 -27.242 13.176 1.00 55.41 111 LYS A N 1
ATOM 832 C CA . LYS A 1 111 ? -12.898 -26.511 12.366 1.00 55.41 111 LYS A CA 1
ATOM 833 C C . LYS A 1 111 ? -13.335 -26.527 10.900 1.00 55.41 111 LYS A C 1
ATOM 835 O O . LYS A 1 111 ? -13.087 -27.479 10.175 1.00 55.41 111 LYS A O 1
ATOM 840 N N . CYS A 1 112 ? -13.977 -25.454 10.454 1.00 59.22 112 CYS A N 1
ATOM 841 C CA . CYS A 1 112 ? -14.433 -25.321 9.065 1.00 59.22 112 CYS A CA 1
ATOM 842 C C . CYS A 1 112 ? -13.304 -25.140 8.024 1.00 59.22 112 CYS A C 1
ATOM 844 O O . CYS A 1 112 ? -13.585 -25.195 6.830 1.00 59.22 112 CYS A O 1
ATOM 846 N N . HIS A 1 113 ? -12.063 -24.881 8.449 1.00 61.84 113 HIS A N 1
ATOM 847 C CA . HIS A 1 113 ? -10.860 -24.851 7.609 1.00 61.84 113 HIS A CA 1
ATOM 848 C C . HIS A 1 113 ? -9.605 -25.070 8.464 1.00 61.84 113 HIS A C 1
ATOM 850 O O . HIS A 1 113 ? -9.622 -24.855 9.682 1.00 61.84 113 HIS A O 1
ATOM 856 N N . GLU A 1 114 ? -8.517 -25.489 7.821 1.00 60.66 114 GLU A N 1
ATOM 857 C CA . GLU A 1 114 ? -7.207 -25.612 8.452 1.00 60.66 114 GLU A CA 1
ATOM 858 C C . GLU A 1 114 ? -6.662 -24.225 8.820 1.00 60.66 114 GLU A C 1
ATOM 860 O O . GLU A 1 114 ? -6.819 -23.254 8.080 1.00 60.66 114 GLU A O 1
ATOM 865 N N . THR A 1 115 ? -6.091 -24.105 10.016 1.00 66.38 115 THR A N 1
ATOM 866 C CA . THR A 1 115 ? -5.494 -22.860 10.510 1.00 66.38 115 THR A CA 1
ATOM 867 C C . THR A 1 115 ? -4.020 -23.118 10.744 1.00 66.38 115 THR A C 1
ATOM 869 O O . THR A 1 115 ? -3.674 -23.975 11.556 1.00 66.38 115 THR A O 1
ATOM 872 N N . THR A 1 116 ? -3.171 -22.362 10.059 1.00 73.94 116 THR A N 1
ATOM 873 C CA . THR A 1 116 ? -1.727 -22.391 10.265 1.00 73.94 116 THR A CA 1
ATOM 874 C C . THR A 1 116 ? -1.384 -21.511 11.460 1.00 73.94 116 THR A C 1
ATOM 876 O O . THR A 1 116 ? -1.883 -20.389 11.602 1.00 73.94 116 THR A O 1
ATOM 879 N N . CYS A 1 117 ? -0.525 -22.023 12.336 1.00 72.38 117 CYS A N 1
ATOM 880 C CA . CYS A 1 117 ? -0.043 -21.301 13.503 1.00 72.38 117 CYS A CA 1
ATOM 881 C C . CYS A 1 117 ? 1.445 -21.015 13.336 1.00 72.38 117 CYS A C 1
ATOM 883 O O . CYS A 1 117 ? 2.255 -21.939 13.288 1.00 72.38 117 CYS A O 1
ATOM 885 N N . HIS A 1 118 ? 1.812 -19.737 13.304 1.00 74.31 118 HIS A N 1
ATOM 886 C CA . HIS A 1 118 ? 3.208 -19.324 13.357 1.00 74.31 118 HIS A CA 1
ATOM 887 C C . HIS A 1 118 ? 3.548 -18.908 14.781 1.00 74.31 118 HIS A C 1
ATOM 889 O O . HIS A 1 118 ? 3.015 -17.920 15.297 1.00 74.31 118 HIS A O 1
ATOM 895 N N . LEU A 1 119 ? 4.428 -19.675 15.423 1.00 72.19 119 LEU A N 1
ATOM 896 C CA . LEU A 1 119 ? 5.001 -19.298 16.707 1.00 72.19 119 LEU A CA 1
ATOM 897 C C . LEU A 1 119 ? 5.828 -18.019 16.527 1.00 72.19 119 LEU A C 1
ATOM 899 O O . LEU A 1 119 ? 6.627 -17.914 15.593 1.00 72.19 119 LEU A O 1
ATOM 903 N N . LEU A 1 120 ? 5.618 -17.046 17.411 1.00 75.88 120 LEU A N 1
ATOM 904 C CA . LEU A 1 120 ? 6.438 -15.847 17.473 1.00 75.88 120 LEU A CA 1
ATOM 905 C C . LEU A 1 120 ? 7.694 -16.169 18.278 1.00 75.88 120 LEU A C 1
ATOM 907 O O . LEU A 1 120 ? 7.674 -16.125 19.508 1.00 75.88 120 LEU A O 1
ATOM 911 N N . ASP A 1 121 ? 8.790 -16.468 17.584 1.00 68.31 121 ASP A N 1
ATOM 912 C CA . ASP A 1 121 ? 10.103 -16.661 18.210 1.00 68.31 121 ASP A CA 1
ATOM 913 C C . ASP A 1 121 ? 10.753 -15.298 18.501 1.00 68.31 121 ASP A C 1
ATOM 915 O O . ASP A 1 121 ? 11.776 -14.892 17.949 1.00 68.31 121 ASP A O 1
ATOM 919 N N . TRP A 1 122 ? 10.054 -14.497 19.303 1.00 72.81 122 TRP A N 1
ATOM 920 C CA . TRP A 1 122 ? 10.471 -13.141 19.653 1.00 72.81 122 TRP A CA 1
ATOM 921 C C . TRP A 1 122 ? 11.280 -13.105 20.947 1.00 72.81 122 TRP A C 1
ATOM 923 O O . TRP A 1 122 ? 11.886 -12.079 21.245 1.00 72.81 122 TRP A O 1
ATOM 933 N N . SER A 1 123 ? 11.307 -14.209 21.699 1.00 59.59 123 SER A N 1
ATOM 934 C CA . SER A 1 123 ? 11.984 -14.338 22.995 1.00 59.59 123 SER A CA 1
ATOM 935 C C . SER A 1 123 ? 13.482 -14.047 22.935 1.00 59.59 123 SER A C 1
ATOM 937 O O . SER A 1 123 ? 14.037 -13.549 23.903 1.00 59.59 123 SER A O 1
ATOM 939 N N . SER A 1 124 ? 14.129 -14.314 21.801 1.00 56.47 124 SER A N 1
ATOM 940 C CA . SER A 1 124 ? 15.541 -13.991 21.554 1.00 56.47 124 SER A CA 1
ATOM 941 C C . SER A 1 124 ? 15.764 -12.551 21.061 1.00 56.47 124 SER A C 1
ATOM 943 O O . SER A 1 124 ? 16.885 -12.053 21.091 1.00 56.47 124 SER A O 1
ATOM 945 N N . ASN A 1 125 ? 14.703 -11.872 20.614 1.00 56.94 125 ASN A N 1
ATOM 946 C CA . ASN A 1 125 ? 14.755 -10.596 19.893 1.00 56.94 125 ASN A CA 1
ATOM 947 C C . ASN A 1 125 ? 14.179 -9.404 20.681 1.00 56.94 125 ASN A C 1
ATOM 949 O O . ASN A 1 125 ? 14.283 -8.259 20.218 1.00 56.94 125 ASN A O 1
ATOM 953 N N . LEU A 1 126 ? 13.541 -9.643 21.829 1.00 59.03 126 LEU A N 1
ATOM 954 C CA . LEU A 1 126 ? 12.919 -8.631 22.685 1.00 59.03 126 LEU A CA 1
ATOM 955 C C . LEU A 1 126 ? 13.469 -8.718 24.109 1.00 59.03 126 LEU A C 1
ATOM 957 O O . LEU A 1 126 ? 13.549 -9.799 24.679 1.00 59.03 126 LEU A O 1
ATOM 961 N N . ASP A 1 127 ? 13.771 -7.560 24.697 1.00 57.62 127 ASP A N 1
ATOM 962 C CA . ASP A 1 127 ? 14.381 -7.452 26.031 1.00 57.62 127 ASP A CA 1
ATOM 963 C C . ASP A 1 127 ? 13.428 -7.871 27.176 1.00 57.62 127 ASP A C 1
ATOM 965 O O . ASP A 1 127 ? 13.858 -8.068 28.310 1.00 57.62 127 ASP A O 1
ATOM 969 N N . ALA A 1 128 ? 12.125 -8.005 26.895 1.00 63.47 128 ALA A N 1
ATOM 970 C CA . ALA A 1 128 ? 11.090 -8.433 27.838 1.00 63.47 128 ALA A CA 1
ATOM 971 C C . ALA A 1 128 ? 9.894 -9.073 27.110 1.00 63.47 128 ALA A C 1
ATOM 973 O O . ALA A 1 128 ? 9.675 -8.822 25.922 1.00 63.47 128 ALA A O 1
ATOM 974 N N . THR A 1 129 ? 9.065 -9.844 27.831 1.00 67.00 129 THR A N 1
ATOM 975 C CA . THR A 1 129 ? 7.787 -10.350 27.301 1.00 67.00 129 THR A CA 1
ATOM 976 C C . THR A 1 129 ? 6.863 -9.175 26.954 1.00 67.00 129 THR A C 1
ATOM 978 O O . THR A 1 129 ? 6.445 -8.446 27.861 1.00 67.00 129 THR A O 1
ATOM 981 N N . PRO A 1 130 ? 6.529 -8.963 25.671 1.00 70.00 130 PRO A N 1
ATOM 982 C CA . PRO A 1 130 ? 5.777 -7.791 25.236 1.00 70.00 130 PRO A CA 1
ATOM 983 C C . PRO A 1 130 ? 4.331 -7.844 25.735 1.00 70.00 130 PRO A C 1
ATOM 985 O O . PRO A 1 130 ? 3.684 -8.897 25.719 1.00 70.00 130 PRO A O 1
ATOM 988 N N . ARG A 1 131 ? 3.783 -6.692 26.145 1.00 79.50 131 ARG A N 1
ATOM 989 C CA . ARG A 1 131 ? 2.354 -6.609 26.472 1.00 79.50 131 ARG A CA 1
ATOM 990 C C . ARG A 1 131 ? 1.546 -6.803 25.195 1.00 79.50 131 ARG A C 1
ATOM 992 O O . ARG A 1 131 ? 2.001 -6.487 24.096 1.00 79.50 131 ARG A O 1
ATOM 999 N N . ARG A 1 132 ? 0.290 -7.228 25.341 1.00 79.38 132 ARG A N 1
ATOM 1000 C CA . ARG A 1 132 ? -0.634 -7.395 24.207 1.00 79.38 132 ARG A CA 1
ATOM 1001 C C . ARG A 1 132 ? -0.719 -6.149 23.321 1.00 79.38 132 ARG A C 1
ATOM 1003 O O . ARG A 1 132 ? -0.769 -6.283 22.107 1.00 79.38 132 ARG A O 1
ATOM 1010 N N . GLN A 1 133 ? -0.696 -4.954 23.909 1.00 82.88 133 GLN A N 1
ATOM 1011 C CA . GLN A 1 133 ? -0.709 -3.707 23.145 1.00 82.88 133 GLN A CA 1
ATOM 1012 C C . GLN A 1 133 ? 0.540 -3.546 22.272 1.00 82.88 133 GLN A C 1
ATOM 1014 O O . GLN A 1 133 ? 0.421 -3.244 21.087 1.00 82.88 133 GLN A O 1
ATOM 1019 N N . ASP A 1 134 ? 1.716 -3.801 22.847 1.00 84.75 134 ASP A N 1
ATOM 1020 C CA . ASP A 1 134 ? 2.999 -3.662 22.159 1.00 84.75 134 ASP A CA 1
ATOM 1021 C C . ASP A 1 134 ? 3.074 -4.660 20.983 1.00 84.75 134 ASP A C 1
ATOM 1023 O O . ASP A 1 134 ? 3.467 -4.293 19.877 1.00 84.75 134 ASP A O 1
ATOM 1027 N N . LEU A 1 135 ? 2.581 -5.893 21.180 1.00 85.25 135 LEU A N 1
ATOM 1028 C CA . LEU A 1 135 ? 2.426 -6.893 20.114 1.00 85.25 135 LEU A CA 1
ATOM 1029 C C . LEU A 1 135 ? 1.552 -6.374 18.960 1.00 85.25 135 LEU A C 1
ATOM 1031 O O . LEU A 1 135 ? 1.920 -6.497 17.793 1.00 85.25 135 LEU A O 1
ATOM 1035 N N . MET A 1 136 ? 0.394 -5.791 19.277 1.00 85.94 136 MET A N 1
ATOM 1036 C CA . MET A 1 136 ? -0.547 -5.291 18.270 1.00 85.94 136 MET A CA 1
ATOM 1037 C C . MET A 1 136 ? 0.037 -4.122 17.481 1.00 85.94 136 MET A C 1
ATOM 1039 O O . MET A 1 136 ? -0.117 -4.085 16.262 1.00 85.94 136 MET A O 1
ATOM 1043 N N . ASP A 1 137 ? 0.734 -3.205 18.153 1.00 89.88 137 ASP A N 1
ATOM 1044 C CA . ASP A 1 137 ? 1.388 -2.077 17.495 1.00 89.88 137 ASP A CA 1
ATOM 1045 C C . ASP A 1 137 ? 2.521 -2.550 16.572 1.00 89.88 137 ASP A C 1
ATOM 1047 O O . ASP A 1 137 ? 2.620 -2.065 15.445 1.00 89.88 137 ASP A O 1
ATOM 1051 N N . ILE A 1 138 ? 3.303 -3.562 16.972 1.00 91.12 138 ILE A N 1
ATOM 1052 C CA . ILE A 1 138 ? 4.316 -4.186 16.101 1.00 91.12 138 ILE A CA 1
ATOM 1053 C C . ILE A 1 138 ? 3.658 -4.832 14.875 1.00 91.12 138 ILE A C 1
ATOM 1055 O O . ILE A 1 138 ? 4.089 -4.581 13.750 1.00 91.12 138 ILE A O 1
ATOM 1059 N N . ILE A 1 139 ? 2.597 -5.624 15.052 1.00 91.06 139 ILE A N 1
ATOM 1060 C CA . ILE A 1 139 ? 1.916 -6.302 13.936 1.00 91.06 139 ILE A CA 1
ATOM 1061 C C . ILE A 1 139 ? 1.284 -5.287 12.974 1.00 91.06 139 ILE A C 1
ATOM 1063 O O . ILE A 1 139 ? 1.416 -5.413 11.755 1.00 91.06 139 ILE A O 1
ATOM 1067 N N . GLN A 1 140 ? 0.616 -4.258 13.494 1.00 92.00 140 GLN A N 1
ATOM 1068 C CA . GLN A 1 140 ? -0.033 -3.242 12.665 1.00 92.00 140 GLN A CA 1
ATOM 1069 C C . GLN A 1 140 ? 0.997 -2.388 11.914 1.00 92.00 140 GLN A C 1
ATOM 1071 O O . GLN A 1 140 ? 0.861 -2.216 10.702 1.00 92.00 140 GLN A O 1
ATOM 1076 N N . ALA A 1 141 ? 2.051 -1.923 12.592 1.00 93.69 141 ALA A N 1
ATOM 1077 C CA . ALA A 1 141 ? 3.066 -1.053 11.999 1.00 93.69 141 ALA A CA 1
ATOM 1078 C C . ALA A 1 141 ? 4.021 -1.782 11.043 1.00 93.69 141 ALA A C 1
ATOM 1080 O O . ALA A 1 141 ? 4.456 -1.201 10.051 1.00 93.69 141 ALA A O 1
ATOM 1081 N N . ARG A 1 142 ? 4.375 -3.041 11.338 1.00 94.56 142 ARG A N 1
ATOM 1082 C CA . ARG A 1 142 ? 5.456 -3.748 10.632 1.00 94.56 142 ARG A CA 1
ATOM 1083 C C . ARG A 1 142 ? 4.995 -4.893 9.741 1.00 94.56 142 ARG A C 1
ATOM 1085 O O . ARG A 1 142 ? 5.736 -5.245 8.834 1.00 94.56 142 ARG A O 1
ATOM 1092 N N . LEU A 1 143 ? 3.793 -5.440 9.935 1.00 94.62 143 LEU A N 1
ATOM 1093 C CA . LEU A 1 143 ? 3.226 -6.450 9.034 1.00 94.62 143 LEU A CA 1
ATOM 1094 C C . LEU A 1 143 ? 2.091 -5.868 8.186 1.00 94.62 143 LEU A C 1
ATOM 1096 O O . LEU A 1 143 ? 2.219 -5.784 6.966 1.00 94.62 143 LEU A O 1
ATOM 1100 N N . LEU A 1 144 ? 0.997 -5.425 8.816 1.00 94.50 144 LEU A N 1
ATOM 1101 C CA . LEU A 1 144 ? -0.206 -5.004 8.085 1.00 94.50 144 LEU A CA 1
ATOM 1102 C C . LEU A 1 144 ? 0.033 -3.757 7.229 1.00 94.50 144 LEU A C 1
ATOM 1104 O O . LEU A 1 144 ? -0.384 -3.728 6.074 1.00 94.50 144 LEU A O 1
ATOM 1108 N N . ALA A 1 145 ? 0.750 -2.757 7.750 1.00 95.19 145 ALA A N 1
ATOM 1109 C CA . ALA A 1 145 ? 1.049 -1.523 7.023 1.00 95.19 145 ALA A CA 1
ATOM 1110 C C . ALA A 1 145 ? 1.802 -1.742 5.695 1.00 95.19 145 ALA A C 1
ATOM 1112 O O . ALA A 1 145 ? 1.751 -0.881 4.825 1.00 95.19 145 ALA A O 1
ATOM 1113 N N . MET A 1 146 ? 2.472 -2.883 5.488 1.00 95.62 146 MET A N 1
ATOM 1114 C CA . MET A 1 146 ? 3.127 -3.177 4.205 1.00 95.62 146 MET A CA 1
ATOM 1115 C C . MET A 1 146 ? 2.131 -3.511 3.080 1.00 95.62 146 MET A C 1
ATOM 1117 O O . MET A 1 146 ? 2.455 -3.342 1.904 1.00 95.62 146 MET A O 1
ATOM 1121 N N . PHE A 1 147 ? 0.926 -3.961 3.444 1.00 96.56 147 PHE A N 1
ATOM 1122 C CA . PHE A 1 147 ? -0.112 -4.466 2.536 1.00 96.56 147 PHE A CA 1
ATOM 1123 C C . PHE A 1 147 ? -1.401 -3.633 2.571 1.00 96.56 147 PHE A C 1
ATOM 1125 O O . PHE A 1 147 ? -2.417 -4.033 2.004 1.00 96.56 147 PHE A O 1
ATOM 1132 N N . VAL A 1 148 ? -1.368 -2.485 3.249 1.00 97.38 148 VAL A N 1
ATOM 1133 C CA . VAL A 1 148 ? -2.493 -1.558 3.380 1.00 97.38 148 VAL A CA 1
ATOM 1134 C C . VAL A 1 148 ? -2.193 -0.281 2.607 1.00 97.38 148 VAL A C 1
ATOM 1136 O O . VAL A 1 148 ? -1.117 0.292 2.741 1.00 97.38 148 VAL A O 1
ATOM 1139 N N . ASP A 1 149 ? -3.165 0.184 1.829 1.00 98.00 149 ASP A N 1
ATOM 1140 C CA . ASP A 1 149 ? -3.058 1.414 1.044 1.00 98.00 149 ASP A CA 1
ATOM 1141 C C . ASP A 1 149 ? -3.572 2.626 1.820 1.00 98.00 149 ASP A C 1
ATOM 1143 O O . ASP A 1 149 ? -2.954 3.691 1.803 1.00 98.00 149 ASP A O 1
ATOM 1147 N N . VAL A 1 150 ? -4.683 2.454 2.543 1.00 98.44 150 VAL A N 1
ATOM 1148 C CA . VAL A 1 150 ? -5.296 3.513 3.355 1.00 98.44 150 VAL A CA 1
ATOM 1149 C C . VAL A 1 150 ? -5.594 2.994 4.756 1.00 98.44 150 VAL A C 1
ATOM 1151 O O . VAL A 1 150 ? -6.266 1.975 4.923 1.00 98.44 150 VAL A O 1
ATOM 1154 N N . ILE A 1 151 ? -5.135 3.717 5.775 1.00 98.25 151 ILE A N 1
ATOM 1155 C CA . ILE A 1 151 ? -5.439 3.449 7.183 1.00 98.25 151 ILE A CA 1
ATOM 1156 C C . ILE A 1 151 ? -6.445 4.496 7.659 1.00 98.25 151 ILE A C 1
ATOM 1158 O O . ILE A 1 151 ? -6.108 5.668 7.799 1.00 98.25 151 ILE A O 1
ATOM 1162 N N . CYS A 1 152 ? -7.674 4.069 7.934 1.00 97.75 152 CYS A N 1
ATOM 1163 C CA . CYS A 1 152 ? -8.748 4.907 8.456 1.00 97.75 152 CYS A CA 1
ATOM 1164 C C . CYS A 1 152 ? -8.881 4.720 9.977 1.00 97.75 152 CYS A C 1
ATOM 1166 O O . CYS A 1 152 ? -9.380 3.689 10.436 1.00 97.75 152 CYS A O 1
ATOM 1168 N N . ILE A 1 153 ? -8.462 5.710 10.766 1.00 97.19 153 ILE A N 1
ATOM 1169 C CA . ILE A 1 153 ? -8.459 5.667 12.238 1.00 97.19 153 ILE A CA 1
ATOM 1170 C C . ILE A 1 153 ? -9.597 6.524 12.794 1.00 97.19 153 ILE A C 1
ATOM 1172 O O . ILE A 1 153 ? -9.698 7.705 12.476 1.00 97.19 153 ILE A O 1
ATOM 1176 N N . PHE A 1 154 ? -10.426 5.957 13.670 1.00 95.56 154 PHE A N 1
ATOM 1177 C CA . PHE A 1 154 ? -11.499 6.687 14.352 1.00 95.56 154 PHE A CA 1
ATOM 1178 C C . PHE A 1 154 ? -10.989 7.224 15.688 1.00 95.56 154 PHE A C 1
ATOM 1180 O O . PHE A 1 154 ? -10.821 6.462 16.637 1.00 95.56 154 PHE A O 1
ATOM 1187 N N . ALA A 1 155 ? -10.744 8.532 15.763 1.00 95.44 155 ALA A N 1
ATOM 1188 C CA . ALA A 1 155 ? -10.142 9.190 16.918 1.00 95.44 155 ALA A CA 1
ATOM 1189 C C . ALA A 1 155 ? -10.954 8.963 18.200 1.00 95.44 155 ALA A C 1
ATOM 1191 O O . ALA A 1 155 ? -10.386 8.566 19.213 1.00 95.44 155 ALA A O 1
ATOM 1192 N N . ASP A 1 156 ? -12.280 9.104 18.141 1.00 92.69 156 ASP A N 1
ATOM 1193 C CA . ASP A 1 156 ? -13.180 8.881 19.284 1.00 92.69 156 ASP A CA 1
ATOM 1194 C C . ASP A 1 156 ? -13.037 7.473 19.890 1.00 92.69 156 ASP A C 1
ATOM 1196 O O . ASP A 1 156 ? -13.178 7.289 21.096 1.00 92.69 156 ASP A O 1
ATOM 1200 N N . ASP A 1 157 ? -12.715 6.471 19.064 1.00 92.81 157 ASP A N 1
ATOM 1201 C CA . ASP A 1 157 ? -12.537 5.085 19.506 1.00 92.81 157 ASP A CA 1
ATOM 1202 C C . ASP A 1 157 ? -11.135 4.811 20.091 1.00 92.81 157 ASP A C 1
ATOM 1204 O O . ASP A 1 157 ? -10.908 3.748 20.678 1.00 92.81 157 ASP A O 1
ATOM 1208 N N . CYS A 1 158 ? -10.207 5.756 19.924 1.00 91.88 158 CYS A N 1
ATOM 1209 C CA . CYS A 1 158 ? -8.791 5.661 20.280 1.00 91.88 158 CYS A CA 1
ATOM 1210 C C . CYS A 1 158 ? -8.387 6.631 21.405 1.00 91.88 158 CYS A C 1
ATOM 1212 O O . CYS A 1 158 ? -7.197 6.795 21.646 1.00 91.88 158 CYS A O 1
ATOM 1214 N N . GLY A 1 159 ? -9.337 7.287 22.083 1.00 92.38 159 GLY A N 1
ATOM 1215 C CA . GLY A 1 159 ? -9.037 8.307 23.101 1.00 92.38 159 GLY A CA 1
ATOM 1216 C C . GLY A 1 159 ? -8.844 9.720 22.533 1.00 92.38 159 GLY A C 1
ATOM 1217 O O . GLY A 1 159 ? -8.098 10.523 23.091 1.00 92.38 159 GLY A O 1
ATOM 1218 N N . GLY A 1 160 ? -9.497 10.023 21.409 1.00 94.00 160 GLY A N 1
ATOM 1219 C CA . GLY A 1 160 ? -9.410 11.300 20.706 1.00 94.00 160 GLY A CA 1
ATOM 1220 C C . GLY A 1 160 ? -8.129 11.451 19.885 1.00 94.00 160 GLY A C 1
ATOM 1221 O O . GLY A 1 160 ? -7.335 10.519 19.737 1.00 94.00 160 GLY A O 1
ATOM 1222 N N . LEU A 1 161 ? -7.910 12.658 19.354 1.00 95.69 161 LEU A N 1
ATOM 1223 C CA . LEU A 1 161 ? -6.686 12.991 18.618 1.00 95.69 161 LEU A CA 1
ATOM 1224 C C . LEU A 1 161 ? -5.400 12.683 19.416 1.00 95.69 161 LEU A C 1
ATOM 1226 O O . LEU A 1 161 ? -4.498 12.100 18.817 1.00 95.69 161 LEU A O 1
ATOM 1230 N N . PRO A 1 162 ? -5.300 12.946 20.740 1.00 95.06 162 PRO A N 1
ATOM 1231 C CA . PRO A 1 162 ? -4.101 12.608 21.514 1.00 95.06 162 PRO A CA 1
ATOM 1232 C C . PRO A 1 162 ? -3.762 11.112 21.511 1.00 95.06 162 PRO A C 1
ATOM 1234 O O . PRO A 1 162 ? -2.593 10.739 21.406 1.00 95.06 162 PRO A O 1
ATOM 1237 N N . GLY A 1 163 ? -4.770 10.239 21.577 1.00 94.81 163 GLY A N 1
ATOM 1238 C CA . GLY A 1 163 ? -4.550 8.795 21.508 1.00 94.81 163 GLY A CA 1
ATOM 1239 C C . GLY A 1 163 ? -4.114 8.325 20.118 1.00 94.81 163 GLY A C 1
ATOM 1240 O O . GLY A 1 163 ? -3.253 7.449 19.997 1.00 94.81 163 GLY A O 1
ATOM 1241 N N . VAL A 1 164 ? -4.619 8.966 19.056 1.00 96.44 164 VAL A N 1
ATOM 1242 C CA . VAL A 1 164 ? -4.134 8.738 17.684 1.00 96.44 164 VAL A CA 1
ATOM 1243 C C . VAL A 1 164 ? -2.682 9.195 17.529 1.00 96.44 164 VAL A C 1
ATOM 1245 O O . VAL A 1 164 ? -1.895 8.463 16.929 1.00 96.44 164 VAL A O 1
ATOM 1248 N N . VAL A 1 165 ? -2.298 10.342 18.109 1.00 96.56 165 VAL A N 1
ATOM 1249 C CA . VAL A 1 165 ? -0.897 10.804 18.134 1.00 96.56 165 VAL A CA 1
ATOM 1250 C C . VAL A 1 165 ? -0.011 9.762 18.797 1.00 96.56 165 VAL A C 1
ATOM 1252 O O . VAL A 1 165 ? 0.949 9.308 18.184 1.00 96.56 165 VAL A O 1
ATOM 1255 N N . ALA A 1 166 ? -0.362 9.318 20.007 1.00 94.62 166 ALA A N 1
ATOM 1256 C CA . ALA A 1 166 ? 0.418 8.317 20.728 1.00 94.62 166 ALA A CA 1
ATOM 1257 C C . ALA A 1 166 ? 0.607 7.030 19.906 1.00 94.62 166 ALA A C 1
ATOM 1259 O O . ALA A 1 166 ? 1.715 6.499 19.827 1.00 94.62 166 ALA A O 1
ATOM 1260 N N . LYS A 1 167 ? -0.454 6.553 19.244 1.00 94.31 167 LYS A N 1
ATOM 1261 C CA . LYS A 1 167 ? -0.405 5.344 18.416 1.00 94.31 167 LYS A CA 1
ATOM 1262 C C . LYS A 1 167 ? 0.465 5.520 17.168 1.00 94.31 167 LYS A C 1
ATOM 1264 O O . LYS A 1 167 ? 1.372 4.722 16.947 1.00 94.31 167 LYS A O 1
ATOM 1269 N N . LEU A 1 168 ? 0.239 6.572 16.383 1.00 95.94 168 LEU A N 1
ATOM 1270 C CA . LEU A 1 168 ? 1.009 6.822 15.161 1.00 95.94 168 LEU A CA 1
ATOM 1271 C C . LEU A 1 168 ? 2.475 7.167 15.454 1.00 95.94 168 LEU A C 1
ATOM 1273 O O . LEU A 1 168 ? 3.350 6.749 14.700 1.00 95.94 168 LEU A O 1
ATOM 1277 N N . THR A 1 169 ? 2.773 7.852 16.561 1.00 95.69 169 THR A N 1
ATOM 1278 C CA . THR A 1 169 ? 4.152 8.069 17.021 1.00 95.69 169 THR A CA 1
ATOM 1279 C C . THR A 1 169 ? 4.823 6.748 17.394 1.00 95.69 169 THR A C 1
ATOM 1281 O O . THR A 1 169 ? 5.980 6.537 17.033 1.00 95.69 169 THR A O 1
ATOM 1284 N N . THR A 1 170 ? 4.123 5.830 18.068 1.00 94.75 170 THR A N 1
ATOM 1285 C CA . THR A 1 170 ? 4.649 4.481 18.341 1.00 94.75 170 THR A CA 1
ATOM 1286 C C . THR A 1 170 ? 4.937 3.728 17.044 1.00 94.75 170 THR A C 1
ATOM 1288 O O . THR A 1 170 ? 6.032 3.194 16.884 1.00 94.75 170 THR A O 1
ATOM 1291 N N . TRP A 1 171 ? 4.015 3.741 16.079 1.00 95.25 171 TRP A N 1
ATOM 1292 C CA . TRP A 1 171 ? 4.226 3.080 14.786 1.00 95.25 171 TRP A CA 1
ATOM 1293 C C . TRP A 1 171 ? 5.388 3.696 14.004 1.00 95.25 171 TRP A C 1
ATOM 1295 O O . TRP A 1 171 ? 6.212 2.968 13.459 1.00 95.25 171 TRP A O 1
ATOM 1305 N N . ALA A 1 172 ? 5.509 5.024 14.009 1.00 94.94 172 ALA A N 1
ATOM 1306 C CA . ALA A 1 172 ? 6.630 5.714 13.385 1.00 94.94 172 ALA A CA 1
ATOM 1307 C C . ALA A 1 172 ? 7.969 5.336 14.041 1.00 94.94 172 ALA A C 1
ATOM 1309 O O . ALA A 1 172 ? 8.956 5.119 13.338 1.00 94.94 172 ALA A O 1
ATOM 1310 N N . LYS A 1 173 ? 8.027 5.201 15.374 1.00 93.94 173 LYS A N 1
ATOM 1311 C CA . LYS A 1 173 ? 9.237 4.750 16.093 1.00 93.94 173 LYS A CA 1
ATOM 1312 C C . LYS A 1 173 ? 9.627 3.310 15.755 1.00 93.94 173 LYS A C 1
ATOM 1314 O O . LYS A 1 173 ? 10.813 3.005 15.698 1.00 93.94 173 LYS A O 1
ATOM 1319 N N . LEU A 1 174 ? 8.646 2.441 15.503 1.00 92.75 174 LEU A N 1
ATOM 1320 C CA . LEU A 1 174 ? 8.878 1.069 15.036 1.00 92.75 174 LEU A CA 1
ATOM 1321 C C . LEU A 1 174 ? 9.407 1.008 13.593 1.00 92.75 174 LEU A C 1
ATOM 1323 O O . LEU A 1 174 ? 9.953 -0.025 13.199 1.00 92.75 174 LEU A O 1
ATOM 1327 N N . ASN A 1 175 ? 9.282 2.112 12.850 1.00 93.25 175 ASN A N 1
ATOM 1328 C CA . ASN A 1 175 ? 9.681 2.305 11.459 1.00 93.25 175 ASN A CA 1
ATOM 1329 C C . ASN A 1 175 ? 8.985 1.348 10.467 1.00 93.25 175 ASN A C 1
ATOM 1331 O O . ASN A 1 175 ? 8.464 0.289 10.823 1.00 93.25 175 ASN A O 1
ATOM 1335 N N . SER A 1 176 ? 8.999 1.704 9.183 1.00 91.88 176 SER A N 1
ATOM 1336 C CA . SER A 1 176 ? 8.481 0.835 8.123 1.00 91.88 176 SER A CA 1
ATOM 1337 C C . SER A 1 176 ? 9.341 -0.422 7.974 1.00 91.88 176 SER A C 1
ATOM 1339 O O . SER A 1 176 ? 10.567 -0.345 7.892 1.00 91.88 176 SER A O 1
ATOM 1341 N N . ALA A 1 177 ? 8.694 -1.580 7.854 1.00 94.44 177 ALA A N 1
ATOM 1342 C CA . ALA A 1 177 ? 9.355 -2.832 7.488 1.00 94.44 177 ALA A CA 1
ATOM 1343 C C . ALA A 1 177 ? 9.445 -3.043 5.964 1.00 94.44 177 ALA A C 1
ATOM 1345 O O . ALA A 1 177 ? 10.128 -3.956 5.516 1.00 94.44 177 ALA A O 1
ATOM 1346 N N . SER A 1 178 ? 8.787 -2.218 5.146 1.00 94.44 178 SER A N 1
ATOM 1347 C CA . SER A 1 178 ? 8.748 -2.408 3.692 1.00 94.44 178 SER A CA 1
ATOM 1348 C C . SER A 1 178 ? 10.002 -1.874 2.990 1.00 94.44 178 SER A C 1
ATOM 1350 O O . SER A 1 178 ? 10.374 -0.713 3.163 1.00 94.44 178 SER A O 1
ATOM 1352 N N . SER A 1 179 ? 10.605 -2.699 2.130 1.00 92.12 179 SER A N 1
ATOM 1353 C CA . SER A 1 179 ? 11.673 -2.292 1.194 1.00 92.12 179 SER A CA 1
ATOM 1354 C C . SER A 1 179 ? 11.182 -1.504 -0.028 1.00 92.12 179 SER A C 1
ATOM 1356 O O . SER A 1 179 ? 12.002 -0.980 -0.782 1.00 92.12 179 SER A O 1
ATOM 1358 N N . LEU A 1 180 ? 9.865 -1.407 -0.244 1.00 88.31 180 LEU A N 1
ATOM 1359 C CA . LEU A 1 180 ? 9.303 -0.621 -1.346 1.00 88.31 180 LEU A CA 1
ATOM 1360 C C . LEU A 1 180 ? 9.542 0.882 -1.122 1.00 88.31 180 LEU A C 1
ATOM 1362 O O . LEU A 1 180 ? 9.733 1.289 0.032 1.00 88.31 180 LEU A O 1
ATOM 1366 N N . PRO A 1 181 ? 9.475 1.715 -2.180 1.00 86.06 181 PRO A N 1
ATOM 1367 C CA . PRO A 1 181 ? 9.610 3.166 -2.064 1.00 86.06 181 PRO A CA 1
ATOM 1368 C C . PRO A 1 181 ? 8.697 3.783 -0.993 1.00 86.06 181 PRO A C 1
ATOM 1370 O O . PRO A 1 181 ? 7.598 3.293 -0.729 1.00 86.06 181 PRO A O 1
ATOM 1373 N N . SER A 1 182 ? 9.126 4.894 -0.388 1.00 90.12 182 SER A N 1
ATOM 1374 C CA . SER A 1 182 ? 8.315 5.622 0.603 1.00 90.12 182 SER A CA 1
ATOM 1375 C C . SER A 1 182 ? 7.026 6.209 0.011 1.00 90.12 182 SER A C 1
ATOM 1377 O O . SER A 1 182 ? 6.080 6.486 0.742 1.00 90.12 182 SER A O 1
ATOM 1379 N N . THR A 1 183 ? 6.950 6.348 -1.313 1.00 86.06 183 THR A N 1
ATOM 1380 C CA . THR A 1 183 ? 5.757 6.831 -2.017 1.00 86.06 183 THR A CA 1
ATOM 1381 C C . THR A 1 183 ? 4.565 5.879 -1.887 1.00 86.06 183 THR A C 1
ATOM 1383 O O . THR A 1 183 ? 3.428 6.332 -1.840 1.00 86.06 183 THR A O 1
ATOM 1386 N N . VAL A 1 184 ? 4.798 4.569 -1.748 1.00 88.56 184 VAL A N 1
ATOM 1387 C CA . VAL A 1 184 ? 3.730 3.557 -1.602 1.00 88.56 184 VAL A CA 1
ATOM 1388 C C . VAL A 1 184 ? 3.417 3.207 -0.149 1.00 88.56 184 VAL A C 1
ATOM 1390 O O . VAL A 1 184 ? 2.840 2.159 0.140 1.00 88.56 184 VAL A O 1
ATOM 1393 N N . ARG A 1 185 ? 3.844 4.054 0.791 1.00 95.12 185 ARG A N 1
ATOM 1394 C CA . ARG A 1 185 ? 3.477 3.910 2.200 1.00 95.12 185 ARG A CA 1
ATOM 1395 C C . ARG A 1 185 ? 1.983 4.182 2.390 1.00 95.12 185 ARG A C 1
ATOM 1397 O O . ARG A 1 185 ? 1.395 4.916 1.595 1.00 95.12 185 ARG A O 1
ATOM 1404 N N . PRO A 1 186 ? 1.371 3.646 3.458 1.00 97.69 186 PRO A N 1
ATOM 1405 C CA . PRO A 1 186 ? -0.040 3.873 3.711 1.00 97.69 186 PRO A CA 1
ATOM 1406 C C . PRO A 1 186 ? -0.374 5.358 3.833 1.00 97.69 186 PRO A C 1
ATOM 1408 O O . PRO A 1 186 ? 0.371 6.149 4.423 1.00 97.69 186 PRO A O 1
ATOM 1411 N N . ARG A 1 187 ? -1.541 5.712 3.307 1.00 97.88 187 ARG A N 1
ATOM 1412 C CA . ARG A 1 187 ? -2.169 7.022 3.467 1.00 97.88 187 ARG A CA 1
ATOM 1413 C C . ARG A 1 187 ? -3.044 6.990 4.710 1.00 97.88 187 ARG A C 1
ATOM 1415 O O . ARG A 1 187 ? -3.861 6.084 4.869 1.00 97.88 187 ARG A O 1
ATOM 1422 N N . VAL A 1 188 ? -2.863 7.937 5.621 1.00 97.94 188 VAL A N 1
ATOM 1423 C CA . VAL A 1 188 ? -3.582 7.952 6.899 1.00 97.94 188 VAL A CA 1
ATOM 1424 C C . VAL A 1 188 ? -4.757 8.914 6.816 1.00 97.94 188 VAL A C 1
ATOM 1426 O O . VAL A 1 188 ? -4.590 10.097 6.524 1.00 97.94 188 VAL A O 1
ATOM 1429 N N . LEU A 1 189 ? -5.945 8.409 7.130 1.00 97.88 189 LEU A N 1
ATOM 1430 C CA . LEU A 1 189 ? -7.164 9.187 7.282 1.00 97.88 189 LEU A CA 1
ATOM 1431 C C . LEU A 1 189 ? -7.655 9.087 8.726 1.00 97.88 189 LEU A C 1
ATOM 1433 O O . LEU A 1 189 ? -7.974 8.003 9.209 1.00 97.88 189 LEU A O 1
ATOM 1437 N N . VAL A 1 190 ? -7.739 10.215 9.422 1.00 97.38 190 VAL A N 1
ATOM 1438 C CA . VAL A 1 190 ? -8.234 10.286 10.798 1.00 97.38 190 VAL A CA 1
ATOM 1439 C C . VAL A 1 190 ? -9.635 10.877 10.804 1.00 97.38 190 VAL A C 1
ATOM 1441 O O . VAL A 1 190 ? -9.864 11.980 10.319 1.00 97.38 190 VAL A O 1
ATOM 1444 N N . VAL A 1 191 ? -10.576 10.140 11.379 1.00 95.62 191 VAL A N 1
ATOM 1445 C CA . VAL A 1 191 ? -11.966 10.556 11.546 1.00 95.62 191 VAL A CA 1
ATOM 1446 C C . VAL A 1 191 ? -12.163 11.020 12.982 1.00 95.62 191 VAL A C 1
ATOM 1448 O O . VAL A 1 191 ? -11.937 10.247 13.910 1.00 95.62 191 VAL A O 1
ATOM 1451 N N . THR A 1 192 ? -12.600 12.261 13.172 1.00 93.75 192 THR A N 1
ATOM 1452 C CA . THR A 1 192 ? -12.877 12.851 14.492 1.00 93.75 192 THR A CA 1
ATOM 1453 C C . THR A 1 192 ? -14.288 13.425 14.543 1.00 93.75 192 THR A C 1
ATOM 1455 O O . THR A 1 192 ? -14.882 13.695 13.498 1.00 93.75 192 THR A O 1
ATOM 1458 N N . ARG A 1 193 ? -14.834 13.624 15.744 1.00 90.06 193 ARG A N 1
ATOM 1459 C CA . ARG A 1 193 ? -16.081 14.360 15.956 1.00 90.06 193 ARG A CA 1
ATOM 1460 C C . ARG A 1 193 ? -15.860 15.459 16.982 1.00 90.06 193 ARG A C 1
ATOM 1462 O O . ARG A 1 193 ? -15.775 15.197 18.178 1.00 90.06 193 ARG A O 1
ATOM 1469 N N . MET A 1 194 ? -15.824 16.702 16.518 1.00 87.81 194 MET A N 1
ATOM 1470 C CA . MET A 1 194 ? -15.652 17.857 17.399 1.00 87.81 194 MET A CA 1
ATOM 1471 C C . MET A 1 194 ? -16.340 19.107 16.850 1.00 87.81 194 MET A C 1
ATOM 1473 O O . MET A 1 194 ? -16.592 19.165 15.646 1.00 87.81 194 MET A O 1
ATOM 1477 N N . PRO A 1 195 ? -16.660 20.108 17.690 1.00 87.44 195 PRO A N 1
ATOM 1478 C CA . PRO A 1 195 ? -17.214 21.373 17.218 1.00 87.44 195 PRO A CA 1
ATOM 1479 C C . PRO A 1 195 ? -16.330 21.996 16.131 1.00 87.44 195 PRO A C 1
ATOM 1481 O O . PRO A 1 195 ? -15.107 22.017 16.260 1.00 87.44 195 PRO A O 1
ATOM 1484 N N . GLY A 1 196 ? -16.951 22.500 15.061 1.00 84.75 196 GLY A N 1
ATOM 1485 C CA . GLY A 1 196 ? -16.224 23.071 13.920 1.00 84.75 196 GLY A CA 1
ATOM 1486 C C . GLY A 1 196 ? -15.318 24.244 14.304 1.00 84.75 196 GLY A C 1
ATOM 1487 O O . GLY A 1 196 ? -14.242 24.384 13.739 1.00 84.75 196 GLY A O 1
ATOM 1488 N N . GLU A 1 197 ? -15.704 25.018 15.321 1.00 89.69 197 GLU A N 1
ATOM 1489 C CA . GLU A 1 197 ? -14.962 26.186 15.822 1.00 89.69 197 GLU A CA 1
ATOM 1490 C C . GLU A 1 197 ? -13.552 25.851 16.332 1.00 89.69 197 GLU A C 1
ATOM 1492 O O . GLU A 1 197 ? -12.649 26.675 16.226 1.00 89.69 197 GLU A O 1
ATOM 1497 N N . ILE A 1 198 ? -13.351 24.642 16.868 1.00 90.62 198 ILE A N 1
ATOM 1498 C CA . ILE A 1 198 ? -12.054 24.190 17.399 1.00 90.62 198 ILE A CA 1
ATOM 1499 C C . ILE A 1 198 ? -11.348 23.195 16.474 1.00 90.62 198 ILE A C 1
ATOM 1501 O O . ILE A 1 198 ? -10.273 22.700 16.803 1.00 90.62 198 ILE A O 1
ATOM 1505 N N . PHE A 1 199 ? -11.957 22.847 15.337 1.00 90.25 199 PHE A N 1
ATOM 1506 C CA . PHE A 1 199 ? -11.447 21.786 14.474 1.00 90.25 199 PHE A CA 1
ATOM 1507 C C . PHE A 1 199 ? -10.079 22.145 13.888 1.00 90.25 199 PHE A C 1
ATOM 1509 O O . PHE A 1 199 ? -9.135 21.371 14.026 1.00 90.25 199 PHE A O 1
ATOM 1516 N N . ASP A 1 200 ? -9.947 23.330 13.291 1.00 89.44 200 ASP A N 1
ATOM 1517 C CA . ASP A 1 200 ? -8.710 23.724 12.612 1.00 89.44 200 ASP A CA 1
ATOM 1518 C C . ASP A 1 200 ? -7.530 23.862 13.585 1.00 89.44 200 ASP A C 1
ATOM 1520 O O . ASP A 1 200 ? -6.420 23.414 13.284 1.00 89.44 200 ASP A O 1
ATOM 1524 N N . SER A 1 201 ? -7.764 24.419 14.778 1.00 91.94 201 SER A N 1
ATOM 1525 C CA . SER A 1 201 ? -6.729 24.582 15.806 1.00 91.94 201 SER A CA 1
ATOM 1526 C C . SER A 1 201 ? -6.261 23.237 16.371 1.00 91.94 201 SER A C 1
ATOM 1528 O O . SER A 1 201 ? -5.055 23.001 16.489 1.00 91.94 201 SER A O 1
ATOM 1530 N N . GLU A 1 202 ? -7.185 22.318 16.652 1.00 93.50 202 GLU A N 1
ATOM 1531 C CA . GLU A 1 202 ? -6.852 20.988 17.164 1.00 93.50 202 GLU A CA 1
ATOM 1532 C C . GLU A 1 202 ? -6.188 20.108 16.097 1.00 93.50 202 GLU A C 1
ATOM 1534 O O . GLU A 1 202 ? -5.233 19.390 16.400 1.00 93.50 202 GLU A O 1
ATOM 1539 N N . VAL A 1 203 ? -6.606 20.206 14.830 1.00 91.50 203 VAL A N 1
ATOM 1540 C CA . VAL A 1 203 ? -5.941 19.520 13.709 1.00 91.50 203 VAL A CA 1
ATOM 1541 C C . VAL A 1 203 ? -4.530 20.058 13.485 1.00 91.50 203 VAL A C 1
ATOM 1543 O O . VAL A 1 203 ? -3.611 19.273 13.229 1.00 91.50 203 VAL A O 1
ATOM 1546 N N . LEU A 1 204 ? -4.321 21.372 13.604 1.00 89.19 204 LEU A N 1
ATOM 1547 C CA . LEU A 1 204 ? -2.991 21.970 13.497 1.00 89.19 204 LEU A CA 1
ATOM 1548 C C . LEU A 1 204 ? -2.068 21.467 14.614 1.00 89.19 204 LEU A C 1
ATOM 1550 O O . LEU A 1 204 ? -0.943 21.040 14.340 1.00 89.19 204 LEU A O 1
ATOM 1554 N N . ARG A 1 205 ? -2.559 21.440 15.859 1.00 93.00 205 ARG A N 1
ATOM 1555 C CA . ARG A 1 205 ? -1.827 20.893 17.009 1.00 93.00 205 ARG A CA 1
ATOM 1556 C C . ARG A 1 205 ? -1.504 19.410 16.822 1.00 93.00 205 ARG A C 1
ATOM 1558 O O . ARG A 1 205 ? -0.364 18.999 17.029 1.00 93.00 205 ARG A O 1
ATOM 1565 N N . PHE A 1 206 ? -2.486 18.625 16.387 1.00 93.62 206 PHE A N 1
ATOM 1566 C CA . PHE A 1 206 ? -2.343 17.204 16.073 1.00 93.62 206 PHE A CA 1
ATOM 1567 C C . PHE A 1 206 ? -1.241 16.953 15.032 1.00 93.62 206 PHE A C 1
ATOM 1569 O O . PHE A 1 206 ? -0.349 16.131 15.249 1.00 93.62 206 PHE A O 1
ATOM 1576 N N . ARG A 1 207 ? -1.253 17.704 13.923 1.00 92.62 207 ARG A N 1
ATOM 1577 C CA . ARG A 1 207 ? -0.229 17.622 12.871 1.00 92.62 207 ARG A CA 1
ATOM 1578 C C . ARG A 1 207 ? 1.150 18.024 13.385 1.00 92.62 207 ARG A C 1
ATOM 1580 O O . ARG A 1 207 ? 2.113 17.308 13.133 1.00 92.62 207 ARG A O 1
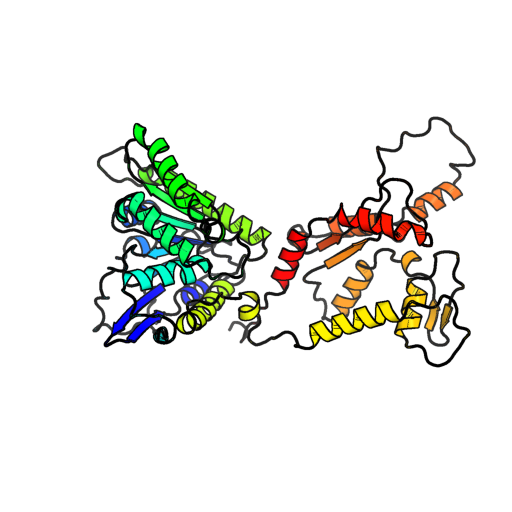ATOM 1587 N N . SER A 1 208 ? 1.245 19.125 14.130 1.00 88.62 208 SER A N 1
ATOM 1588 C CA . SER A 1 208 ? 2.508 19.599 14.710 1.00 88.62 208 SER A CA 1
ATOM 1589 C C . SER A 1 208 ? 3.160 18.533 15.598 1.00 88.62 208 SER A C 1
ATOM 1591 O O . SER A 1 208 ? 4.353 18.260 15.464 1.00 88.62 208 SER A O 1
ATOM 1593 N N . GLN A 1 209 ? 2.371 17.856 16.438 1.00 92.00 209 GLN A N 1
ATOM 1594 C CA . GLN A 1 209 ? 2.866 16.767 17.280 1.00 92.00 209 GLN A CA 1
ATOM 1595 C C . GLN A 1 209 ? 3.358 15.566 16.464 1.00 92.00 209 GLN A C 1
ATOM 1597 O O . GLN A 1 209 ? 4.439 15.050 16.741 1.00 92.00 209 GLN A O 1
ATOM 1602 N N . LEU A 1 210 ? 2.620 15.130 15.440 1.00 90.12 210 LEU A N 1
ATOM 1603 C CA . LEU A 1 210 ? 3.039 13.996 14.608 1.00 90.12 210 LEU A CA 1
ATOM 1604 C C . LEU A 1 210 ? 4.297 14.290 13.793 1.00 90.12 210 LEU A C 1
ATOM 1606 O O . LEU A 1 210 ? 5.223 13.480 13.794 1.00 90.12 210 LEU A O 1
ATOM 1610 N N . PHE A 1 211 ? 4.366 15.459 13.158 1.00 88.06 211 PHE A N 1
ATOM 1611 C CA . PHE A 1 211 ? 5.516 15.837 12.336 1.00 88.06 211 PHE A CA 1
ATOM 1612 C C . PHE A 1 211 ? 6.775 16.149 13.156 1.00 88.06 211 PHE A C 1
ATOM 1614 O O . PHE A 1 211 ? 7.868 16.155 12.597 1.00 88.06 211 PHE A O 1
ATOM 1621 N N . SER A 1 212 ? 6.659 16.311 14.480 1.00 87.25 212 SER A N 1
ATOM 1622 C CA . SER A 1 212 ? 7.822 16.323 15.379 1.00 87.25 212 SER A CA 1
ATOM 1623 C C . SER A 1 212 ? 8.544 14.966 15.453 1.00 87.25 212 SER A C 1
ATOM 1625 O O . SER A 1 212 ? 9.710 14.898 15.838 1.00 87.25 212 SER A O 1
ATOM 1627 N N . THR A 1 213 ? 7.880 13.870 15.062 1.00 89.12 213 THR A N 1
ATOM 1628 C CA . THR A 1 213 ? 8.478 12.531 15.041 1.00 89.12 213 THR A CA 1
ATOM 1629 C C . THR A 1 213 ? 9.255 12.332 13.739 1.00 89.12 213 THR A C 1
ATOM 1631 O O . THR A 1 213 ? 8.657 12.164 12.678 1.00 89.12 213 THR A O 1
ATOM 1634 N N . ALA A 1 214 ? 10.590 12.291 13.820 1.00 84.31 214 ALA A N 1
ATOM 1635 C CA . ALA A 1 214 ? 11.482 12.273 12.652 1.00 84.31 214 ALA A CA 1
ATOM 1636 C C . ALA A 1 214 ? 11.201 11.143 11.637 1.00 84.31 214 ALA A C 1
ATOM 1638 O O . ALA A 1 214 ? 11.410 11.313 10.439 1.00 84.31 214 ALA A O 1
ATOM 1639 N N . THR A 1 215 ? 10.704 9.995 12.097 1.00 89.75 215 THR A N 1
ATOM 1640 C CA . THR A 1 215 ? 10.423 8.817 11.261 1.00 89.75 215 THR A CA 1
ATOM 1641 C C . THR A 1 215 ? 8.992 8.766 10.717 1.00 89.75 215 THR A C 1
ATOM 1643 O O . THR A 1 215 ? 8.623 7.803 10.050 1.00 89.75 215 THR A O 1
ATOM 1646 N N . PHE A 1 216 ? 8.148 9.772 10.971 1.00 90.81 216 PHE A N 1
ATOM 1647 C CA . PHE A 1 216 ? 6.751 9.738 10.524 1.00 90.81 216 PHE A CA 1
ATOM 1648 C C . PHE A 1 216 ? 6.641 9.659 8.991 1.00 90.81 216 PHE A C 1
ATOM 1650 O O . PHE A 1 216 ? 5.980 8.765 8.460 1.00 90.81 216 PHE A O 1
ATOM 1657 N N . SER A 1 217 ? 7.363 10.526 8.276 1.00 87.38 217 SER A N 1
ATOM 1658 C CA . SER A 1 217 ? 7.318 10.616 6.807 1.00 87.38 217 SER A CA 1
ATOM 1659 C C . SER A 1 217 ? 7.950 9.419 6.082 1.00 87.38 217 SER A C 1
ATOM 1661 O O . SER A 1 217 ? 7.711 9.229 4.893 1.00 87.38 217 SER A O 1
ATOM 1663 N N . SER A 1 218 ? 8.752 8.589 6.763 1.00 88.25 218 SER A N 1
ATOM 1664 C CA . SER A 1 218 ? 9.258 7.330 6.187 1.00 88.25 218 SER A CA 1
ATOM 1665 C C . SER A 1 218 ? 8.250 6.180 6.300 1.00 88.25 218 SER A C 1
ATOM 1667 O O . SER A 1 218 ? 8.370 5.176 5.585 1.00 88.25 218 SER A O 1
ATOM 1669 N N . CYS A 1 219 ? 7.265 6.318 7.194 1.00 93.69 219 CYS A N 1
ATOM 1670 C CA . CYS A 1 219 ? 6.276 5.293 7.518 1.00 93.69 219 CYS A CA 1
ATOM 1671 C C . CYS A 1 219 ? 4.922 5.524 6.846 1.00 93.69 219 CYS A C 1
ATOM 1673 O O . CYS A 1 219 ? 4.243 4.548 6.533 1.00 93.69 219 CYS A O 1
ATOM 1675 N N . PHE A 1 220 ? 4.543 6.780 6.605 1.00 94.94 220 PHE A N 1
ATOM 1676 C CA . PHE A 1 220 ? 3.250 7.160 6.034 1.00 94.94 220 PHE A CA 1
ATOM 1677 C C . PHE A 1 220 ? 3.435 8.167 4.905 1.00 94.94 220 PHE A C 1
ATOM 1679 O O . PHE A 1 220 ? 4.273 9.062 5.003 1.00 94.94 220 PHE A O 1
ATOM 1686 N N . PHE A 1 221 ? 2.636 8.034 3.846 1.00 93.00 221 PHE A N 1
ATOM 1687 C CA . PHE A 1 221 ? 2.739 8.915 2.682 1.00 93.00 221 PHE A CA 1
ATOM 1688 C C . PHE A 1 221 ? 1.975 10.232 2.869 1.00 93.00 221 PHE A C 1
ATOM 1690 O O . PHE A 1 221 ? 2.465 11.300 2.510 1.00 93.00 221 PHE A O 1
ATOM 1697 N N . SER A 1 222 ? 0.767 10.168 3.432 1.00 92.44 222 SER A N 1
ATOM 1698 C CA . SER A 1 222 ? -0.095 11.335 3.646 1.00 92.44 222 SER A CA 1
ATOM 1699 C C . SER A 1 222 ? -0.886 11.227 4.950 1.00 92.44 222 SER A C 1
ATOM 1701 O O . SER A 1 222 ? -1.049 10.138 5.505 1.00 92.44 222 SER A O 1
ATOM 1703 N N . LEU A 1 223 ? -1.377 12.374 5.438 1.00 93.88 223 LEU A N 1
ATOM 1704 C CA . LEU A 1 223 ? -2.199 12.483 6.642 1.00 93.88 223 LEU A CA 1
ATOM 1705 C C . LEU A 1 223 ? -3.348 13.483 6.442 1.00 93.88 223 LEU A C 1
ATOM 1707 O O . LEU A 1 223 ? -3.145 14.704 6.443 1.00 93.88 223 LEU A O 1
ATOM 1711 N N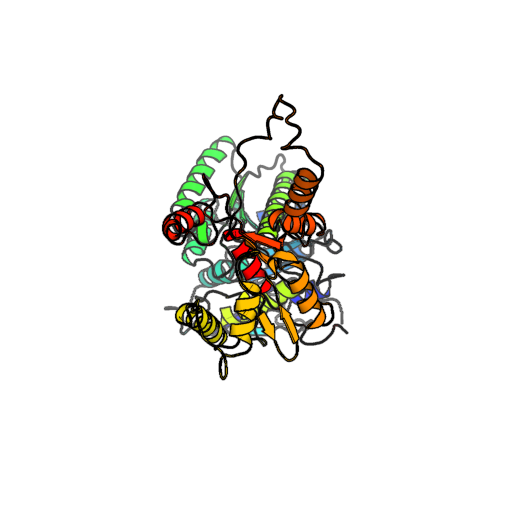 . ASN A 1 224 ? -4.565 12.954 6.364 1.00 92.12 224 ASN A N 1
ATOM 1712 C CA . ASN A 1 224 ? -5.800 13.724 6.268 1.00 92.12 224 ASN A CA 1
ATOM 1713 C C . ASN A 1 224 ? -6.665 13.535 7.514 1.00 92.12 224 ASN A C 1
ATOM 1715 O O . ASN A 1 224 ? -6.707 12.454 8.095 1.00 92.12 224 ASN A O 1
ATOM 1719 N N . VAL A 1 225 ? -7.344 14.603 7.938 1.00 93.25 225 VAL A N 1
ATOM 1720 C CA . VAL A 1 225 ? -8.258 14.584 9.087 1.00 93.25 225 VAL A CA 1
ATOM 1721 C C . VAL A 1 225 ? -9.615 15.099 8.631 1.00 93.25 225 VAL A C 1
ATOM 1723 O O . VAL A 1 225 ? -9.688 16.150 8.000 1.00 93.25 225 VAL A O 1
ATOM 1726 N N . ILE A 1 226 ? -10.679 14.361 8.940 1.00 92.06 226 ILE A N 1
ATOM 1727 C CA . ILE A 1 226 ? -12.059 14.717 8.602 1.00 92.06 226 ILE A CA 1
ATOM 1728 C C . ILE A 1 226 ? -12.905 14.826 9.869 1.00 92.06 226 ILE A C 1
ATOM 1730 O O . ILE A 1 226 ? -12.849 13.962 10.749 1.00 92.06 226 ILE A O 1
ATOM 1734 N N . ASN A 1 227 ? -13.710 15.886 9.942 1.00 89.31 227 ASN A N 1
ATOM 1735 C CA . ASN A 1 227 ? -14.685 16.077 11.006 1.00 89.31 227 ASN A CA 1
ATOM 1736 C C . ASN A 1 227 ? -16.041 15.484 10.612 1.00 89.31 227 ASN A C 1
ATOM 1738 O O . ASN A 1 227 ? -16.644 15.886 9.619 1.00 89.31 227 ASN A O 1
ATOM 1742 N N . MET A 1 228 ? -16.534 14.554 11.418 1.00 83.31 228 MET A N 1
ATOM 1743 C CA . MET A 1 228 ? -17.798 13.854 11.228 1.00 83.31 228 MET A CA 1
ATOM 1744 C C . MET A 1 228 ? -18.782 14.261 12.325 1.00 83.31 228 MET A C 1
ATOM 1746 O O . MET A 1 228 ? -19.040 13.515 13.277 1.00 83.31 228 MET A O 1
ATOM 1750 N N . LEU A 1 229 ? -19.341 15.463 12.184 1.00 65.69 229 LEU A N 1
ATOM 1751 C CA . LEU A 1 229 ? -20.470 15.922 12.990 1.00 65.69 229 LEU A CA 1
ATOM 1752 C C . LEU A 1 229 ? -21.776 15.381 12.383 1.00 65.69 229 LEU A C 1
ATOM 1754 O O . LEU A 1 229 ? -22.100 15.736 11.247 1.00 65.69 229 LEU A O 1
ATOM 1758 N N . PRO A 1 230 ? -22.540 14.533 13.097 1.00 58.75 230 PRO A N 1
ATOM 1759 C CA . PRO A 1 230 ? -23.859 14.121 12.634 1.00 58.75 230 PRO A CA 1
ATOM 1760 C C . PRO A 1 230 ? -24.761 15.352 12.526 1.00 58.75 230 PRO A C 1
ATOM 1762 O O . PRO A 1 230 ? -24.809 16.162 13.453 1.00 58.75 230 PRO A O 1
ATOM 1765 N N . LYS A 1 231 ? -25.524 15.480 11.436 1.00 53.19 231 LYS A N 1
ATOM 1766 C CA . LYS A 1 231 ? -26.561 16.525 11.327 1.00 53.19 231 LYS A CA 1
ATOM 1767 C C . LYS A 1 231 ? -27.832 16.176 12.122 1.00 53.19 231 LYS A C 1
ATOM 1769 O O . LYS A 1 231 ? -28.693 17.032 12.293 1.00 53.19 231 LYS A O 1
ATOM 1774 N N . SER A 1 232 ? -27.967 14.933 12.599 1.00 51.69 232 SER A N 1
ATOM 1775 C CA . SER A 1 232 ? -29.173 14.400 13.251 1.00 51.69 232 SER A CA 1
ATOM 1776 C C . SER A 1 232 ? -28.846 13.432 14.397 1.00 51.69 232 SER A C 1
ATOM 1778 O O . SER A 1 232 ? -27.757 12.865 14.464 1.00 51.69 232 SER A O 1
ATOM 1780 N N . ARG A 1 233 ? -29.822 13.201 15.291 1.00 54.53 233 ARG A N 1
ATOM 1781 C CA . ARG A 1 233 ? -29.752 12.215 16.391 1.00 54.53 233 ARG A CA 1
ATOM 1782 C C . ARG A 1 233 ? -29.740 10.755 15.907 1.00 54.53 233 ARG A C 1
ATOM 1784 O O . ARG A 1 233 ? -29.467 9.861 16.702 1.00 54.53 233 ARG A O 1
ATOM 1791 N N . THR A 1 234 ? -30.035 10.502 14.630 1.00 56.97 234 THR A N 1
ATOM 1792 C CA . THR A 1 234 ? -30.010 9.166 14.011 1.00 56.97 234 THR A CA 1
ATOM 1793 C C . THR A 1 234 ? -28.883 9.076 12.987 1.00 56.97 234 THR A C 1
ATOM 1795 O O . THR A 1 234 ? -28.755 9.944 12.130 1.00 56.97 234 THR A O 1
ATOM 1798 N N . VAL A 1 235 ? -28.057 8.028 13.085 1.00 61.19 235 VAL A N 1
ATOM 1799 C CA . VAL A 1 235 ? -26.959 7.778 12.141 1.00 61.19 235 VAL A CA 1
ATOM 1800 C C . VAL A 1 235 ? -27.544 7.230 10.842 1.00 61.19 235 VAL A C 1
ATOM 1802 O O . VAL A 1 235 ? -28.074 6.121 10.802 1.00 61.19 235 VAL A O 1
ATOM 1805 N N . SER A 1 236 ? -27.443 8.019 9.784 1.00 65.19 236 SER A N 1
ATOM 1806 C CA . SER A 1 236 ? -27.914 7.722 8.436 1.00 65.19 236 SER A CA 1
ATOM 1807 C C . SER A 1 236 ? -26.739 7.432 7.498 1.00 65.19 236 SER A C 1
ATOM 1809 O O . SER A 1 236 ? -25.605 7.843 7.739 1.00 65.19 236 SER A O 1
ATOM 1811 N N . LYS A 1 237 ? -26.999 6.757 6.370 1.00 65.88 237 LYS A N 1
ATOM 1812 C CA . LYS A 1 237 ? -25.981 6.554 5.324 1.00 65.88 237 LYS A CA 1
ATOM 1813 C C . LYS A 1 237 ? -25.408 7.885 4.810 1.00 65.88 237 LYS A C 1
ATOM 1815 O O . LYS A 1 237 ? -24.213 7.964 4.548 1.00 65.88 237 LYS A O 1
ATOM 1820 N N . SER A 1 238 ? -26.237 8.929 4.720 1.00 68.06 238 SER A N 1
ATOM 1821 C CA . SER A 1 238 ? -25.827 10.271 4.285 1.00 68.06 238 SER A CA 1
ATOM 1822 C C . SER A 1 238 ? -24.792 10.933 5.191 1.00 68.06 238 SER A C 1
ATOM 1824 O O . SER A 1 238 ? -24.058 11.797 4.717 1.00 68.06 238 SER A O 1
ATOM 1826 N N . ASP A 1 239 ? -24.690 10.520 6.458 1.00 77.31 239 ASP A N 1
ATOM 1827 C CA . ASP A 1 239 ? -23.680 11.068 7.365 1.00 77.31 239 ASP A CA 1
ATOM 1828 C C . ASP A 1 239 ? -22.266 10.647 6.950 1.00 77.31 239 ASP A C 1
ATOM 1830 O O . ASP A 1 239 ? -21.316 11.368 7.230 1.00 77.31 239 ASP A O 1
ATOM 1834 N N . PHE A 1 240 ? -22.117 9.525 6.234 1.00 85.50 240 PHE A N 1
ATOM 1835 C CA . PHE A 1 240 ? -20.823 8.982 5.816 1.00 85.50 240 PHE A CA 1
ATOM 1836 C C . PHE A 1 240 ? -20.430 9.289 4.372 1.00 85.50 240 PHE A C 1
ATOM 1838 O O . PHE A 1 240 ? -19.345 8.886 3.965 1.00 85.50 240 PHE A O 1
ATOM 1845 N N . THR A 1 241 ? -21.236 10.032 3.609 1.00 86.56 241 THR A N 1
ATOM 1846 C CA . THR A 1 241 ? -20.951 10.321 2.191 1.00 86.56 241 THR A CA 1
ATOM 1847 C C . THR A 1 241 ? -19.599 11.013 1.994 1.00 86.56 241 THR A C 1
ATOM 1849 O O . THR A 1 241 ? -18.852 10.661 1.084 1.00 86.56 241 THR A O 1
ATOM 1852 N N . ALA A 1 242 ? -19.250 11.967 2.864 1.00 88.38 242 ALA A N 1
ATOM 1853 C CA . ALA A 1 242 ? -17.965 12.666 2.787 1.00 88.38 242 ALA A CA 1
ATOM 1854 C C . ALA A 1 242 ? -16.779 11.725 3.067 1.00 88.38 242 ALA A C 1
ATOM 1856 O O . ALA A 1 242 ? -15.762 11.786 2.379 1.00 88.38 242 ALA A O 1
ATOM 1857 N N . LEU A 1 243 ? -16.933 10.817 4.037 1.00 92.75 243 LEU A N 1
ATOM 1858 C CA . LEU A 1 243 ? -15.935 9.796 4.352 1.00 92.75 243 LEU A CA 1
ATOM 1859 C C . LEU A 1 243 ? -15.803 8.767 3.219 1.00 92.75 243 LEU A C 1
ATOM 1861 O O . LEU A 1 243 ? -14.686 8.435 2.841 1.00 92.75 243 LEU A O 1
ATOM 1865 N N . GLU A 1 244 ? -16.917 8.284 2.660 1.00 92.81 244 GLU A N 1
ATOM 1866 C CA . GLU A 1 244 ? -16.936 7.357 1.517 1.00 92.81 244 GLU A CA 1
ATOM 1867 C C . GLU A 1 244 ? -16.223 7.964 0.302 1.00 92.81 244 GLU A C 1
ATOM 1869 O O . GLU A 1 244 ? -15.356 7.320 -0.288 1.00 92.81 244 GLU A O 1
ATOM 1874 N N . TRP A 1 245 ? -16.518 9.228 -0.020 1.00 90.62 245 TRP A N 1
ATOM 1875 C CA . TRP A 1 245 ? -15.852 9.946 -1.105 1.00 90.62 245 TRP A CA 1
ATOM 1876 C C . TRP A 1 245 ? -14.346 10.093 -0.860 1.00 90.62 245 TRP A C 1
ATOM 1878 O O . TRP A 1 245 ? -13.549 9.777 -1.742 1.00 90.62 245 TRP A O 1
ATOM 1888 N N . LEU A 1 246 ? -13.940 10.517 0.341 1.00 92.69 246 LEU A N 1
ATOM 1889 C CA . LEU A 1 246 ? -12.527 10.713 0.666 1.00 92.69 246 LEU A CA 1
ATOM 1890 C C . LEU A 1 246 ? -11.745 9.392 0.670 1.00 92.69 246 LEU A C 1
ATOM 1892 O O . LEU A 1 246 ? -10.634 9.337 0.149 1.00 92.69 246 LEU A O 1
ATOM 1896 N N . LEU A 1 247 ? -12.336 8.309 1.187 1.00 95.75 247 LEU A N 1
ATOM 1897 C CA . LEU A 1 247 ? -11.757 6.967 1.100 1.00 95.75 247 LEU A CA 1
ATOM 1898 C C . LEU A 1 247 ? -11.534 6.558 -0.357 1.00 95.75 247 LEU A C 1
ATOM 1900 O O . LEU A 1 247 ? -10.454 6.072 -0.684 1.00 95.75 247 LEU A O 1
ATOM 1904 N N . ALA A 1 248 ? -12.511 6.785 -1.241 1.00 94.31 248 ALA A N 1
ATOM 1905 C CA . ALA A 1 248 ? -12.365 6.483 -2.662 1.00 94.31 248 ALA A CA 1
ATOM 1906 C C . ALA A 1 248 ? -11.225 7.293 -3.310 1.00 94.31 248 ALA A C 1
ATOM 1908 O O . ALA A 1 248 ? -10.423 6.722 -4.048 1.00 94.31 248 ALA A O 1
ATOM 1909 N N . GLN A 1 249 ? -11.100 8.587 -2.989 1.00 93.50 249 GLN A N 1
ATOM 1910 C CA . GLN A 1 249 ? -10.011 9.437 -3.490 1.00 93.50 249 GLN A CA 1
ATOM 1911 C C . GLN A 1 249 ? -8.630 8.962 -3.018 1.00 93.50 249 GLN A C 1
ATOM 1913 O O . GLN A 1 249 ? -7.736 8.775 -3.842 1.00 93.50 249 GLN A O 1
ATOM 1918 N N . GLU A 1 250 ? -8.450 8.697 -1.719 1.00 95.31 250 GLU A N 1
ATOM 1919 C CA . GLU A 1 250 ? -7.166 8.198 -1.198 1.00 95.31 250 GLU A CA 1
ATOM 1920 C C . GLU A 1 250 ? -6.821 6.810 -1.755 1.00 95.31 250 GLU A C 1
ATOM 1922 O O . GLU A 1 250 ? -5.654 6.529 -2.027 1.00 95.31 250 GLU A O 1
ATOM 1927 N N . THR A 1 251 ? -7.829 5.961 -1.987 1.00 97.12 251 THR A N 1
ATOM 1928 C CA . THR A 1 251 ? -7.651 4.637 -2.604 1.00 97.12 251 THR A CA 1
ATOM 1929 C C . THR A 1 251 ? -7.147 4.759 -4.040 1.00 97.12 251 THR A C 1
ATOM 1931 O O . THR A 1 251 ? -6.183 4.092 -4.421 1.00 97.12 251 THR A O 1
ATOM 1934 N N . LEU A 1 252 ? -7.770 5.631 -4.841 1.00 95.44 252 LEU A N 1
ATOM 1935 C CA . LEU A 1 252 ? -7.343 5.902 -6.215 1.00 95.44 252 LEU A CA 1
ATOM 1936 C C . LEU A 1 252 ? -5.927 6.483 -6.251 1.00 95.44 252 LEU A C 1
ATOM 1938 O O . LEU A 1 252 ? -5.101 6.034 -7.043 1.00 95.44 252 LEU A O 1
ATOM 1942 N N . ALA A 1 253 ? -5.620 7.426 -5.359 1.00 90.56 253 ALA A N 1
ATOM 1943 C CA . ALA A 1 253 ? -4.302 8.041 -5.282 1.00 90.56 253 ALA A CA 1
ATOM 1944 C C . ALA A 1 253 ? -3.212 7.038 -4.861 1.00 90.56 253 ALA A C 1
ATOM 1946 O O . ALA A 1 253 ? -2.136 7.031 -5.455 1.00 90.56 253 ALA A O 1
ATOM 1947 N N . ALA A 1 254 ? -3.475 6.160 -3.884 1.00 94.56 254 ALA A N 1
ATOM 1948 C CA . ALA A 1 254 ? -2.545 5.091 -3.502 1.00 94.56 254 ALA A CA 1
ATOM 1949 C C . ALA A 1 254 ? -2.273 4.129 -4.663 1.00 94.56 254 ALA A C 1
ATOM 1951 O O . ALA A 1 254 ? -1.120 3.790 -4.937 1.00 94.56 254 ALA A O 1
ATOM 1952 N N . ARG A 1 255 ? -3.330 3.728 -5.377 1.00 94.25 255 ARG A N 1
ATOM 1953 C CA . ARG A 1 255 ? -3.219 2.865 -6.555 1.00 94.25 255 ARG A CA 1
ATOM 1954 C C . ARG A 1 255 ? -2.376 3.510 -7.645 1.00 94.25 255 ARG A C 1
ATOM 1956 O O . ARG A 1 255 ? -1.501 2.842 -8.185 1.00 94.25 255 ARG A O 1
ATOM 1963 N N . GLN A 1 256 ? -2.610 4.789 -7.936 1.00 87.31 256 GLN A N 1
ATOM 1964 C CA . GLN A 1 256 ? -1.816 5.515 -8.922 1.00 87.31 256 GLN A CA 1
ATOM 1965 C C . GLN A 1 256 ? -0.340 5.535 -8.522 1.00 87.31 256 GLN A C 1
ATOM 1967 O O . GLN A 1 256 ? 0.512 5.180 -9.324 1.00 87.31 256 GLN A O 1
ATOM 1972 N N . THR A 1 257 ? -0.031 5.815 -7.254 1.00 84.19 257 THR A N 1
ATOM 1973 C CA . THR A 1 257 ? 1.359 5.799 -6.786 1.00 84.19 257 THR A CA 1
ATOM 1974 C C . THR A 1 257 ? 2.013 4.421 -6.924 1.00 84.19 257 THR A C 1
ATOM 1976 O O . THR A 1 257 ? 3.185 4.345 -7.280 1.00 84.19 257 THR A O 1
ATOM 1979 N N . ARG A 1 258 ? 1.267 3.329 -6.695 1.00 84.31 258 ARG A N 1
ATOM 1980 C CA . ARG A 1 258 ? 1.758 1.961 -6.932 1.00 84.31 258 ARG A CA 1
ATOM 1981 C C . ARG A 1 258 ? 1.961 1.639 -8.409 1.00 84.31 258 ARG A C 1
ATOM 1983 O O . ARG A 1 258 ? 2.883 0.889 -8.716 1.00 84.31 258 ARG A O 1
ATOM 1990 N N . LEU A 1 259 ? 1.113 2.157 -9.297 1.00 80.56 259 LEU A N 1
ATOM 1991 C CA . LEU A 1 259 ? 1.301 2.052 -10.748 1.00 80.56 259 LEU A CA 1
ATOM 1992 C C . LEU A 1 259 ? 2.583 2.776 -11.169 1.00 80.56 259 LEU A C 1
ATOM 1994 O O . LEU A 1 259 ? 3.435 2.170 -11.809 1.00 80.56 259 LEU A O 1
ATOM 1998 N N . ASP A 1 260 ? 2.760 4.019 -10.718 1.00 75.75 260 ASP A N 1
ATOM 1999 C CA . ASP A 1 260 ? 3.916 4.865 -11.050 1.00 75.75 260 ASP A CA 1
ATOM 2000 C C . ASP A 1 260 ? 5.240 4.310 -10.494 1.00 75.75 260 ASP A C 1
ATOM 2002 O O . ASP A 1 260 ? 6.327 4.594 -11.010 1.00 75.75 260 ASP A O 1
ATOM 2006 N N . SER A 1 261 ? 5.168 3.528 -9.412 1.00 73.25 261 SER A N 1
ATOM 2007 C CA . SER A 1 261 ? 6.308 2.803 -8.851 1.00 73.25 261 SER A CA 1
ATOM 2008 C C . SER A 1 261 ? 6.426 1.363 -9.317 1.00 73.25 261 SER A C 1
ATOM 2010 O O . SER A 1 261 ? 7.343 0.683 -8.865 1.00 73.25 261 SER A O 1
ATOM 2012 N N . HIS A 1 262 ? 5.521 0.906 -10.185 1.00 73.25 262 HIS A N 1
ATOM 2013 C CA . HIS A 1 262 ? 5.439 -0.466 -10.675 1.00 73.25 262 HIS A CA 1
ATOM 2014 C C . HIS A 1 262 ? 5.437 -1.528 -9.558 1.00 73.25 262 HIS A C 1
ATOM 2016 O O . HIS A 1 262 ? 6.029 -2.598 -9.661 1.00 73.25 262 HIS A O 1
ATOM 2022 N N . THR A 1 263 ? 4.753 -1.224 -8.458 1.00 82.31 263 THR A N 1
ATOM 2023 C CA . THR A 1 263 ? 4.549 -2.130 -7.315 1.00 82.31 263 THR A CA 1
ATOM 2024 C C . THR A 1 263 ? 3.058 -2.384 -7.088 1.00 82.31 263 THR A C 1
ATOM 2026 O O . THR A 1 263 ? 2.606 -2.540 -5.947 1.00 82.31 263 THR A O 1
ATOM 2029 N N . LEU A 1 264 ? 2.265 -2.326 -8.163 1.00 85.62 264 LEU A N 1
ATOM 2030 C CA . LEU A 1 264 ? 0.858 -2.704 -8.149 1.00 85.62 264 LEU A CA 1
ATOM 2031 C C . LEU A 1 264 ? 0.760 -4.222 -8.323 1.00 85.62 264 LEU A C 1
ATOM 2033 O O . LEU A 1 264 ? 0.834 -4.751 -9.429 1.00 85.62 264 LEU A O 1
ATOM 2037 N N . PHE A 1 265 ? 0.615 -4.923 -7.207 1.00 88.19 265 PHE A N 1
ATOM 2038 C CA . PHE A 1 265 ? 0.556 -6.379 -7.193 1.00 88.19 265 PHE A CA 1
ATOM 2039 C C . PHE A 1 265 ? -0.846 -6.887 -7.541 1.00 88.19 265 PHE A C 1
ATOM 2041 O O . PHE A 1 265 ? -1.850 -6.304 -7.127 1.00 88.19 265 PHE A O 1
ATOM 2048 N N . SER A 1 266 ? -0.909 -7.989 -8.293 1.00 89.38 266 SER A N 1
ATOM 2049 C CA . SER A 1 266 ? -2.153 -8.729 -8.513 1.00 89.38 266 SER A CA 1
ATOM 2050 C C . SER A 1 266 ? -2.651 -9.336 -7.197 1.00 89.38 266 SER A C 1
ATOM 2052 O O . SER A 1 266 ? -1.921 -9.389 -6.200 1.00 89.38 266 SER A O 1
ATOM 2054 N N . SER A 1 267 ? -3.885 -9.839 -7.176 1.00 91.31 267 SER A N 1
ATOM 2055 C CA . SER A 1 267 ? -4.421 -10.489 -5.980 1.00 91.31 267 SER A CA 1
ATOM 2056 C C . SER A 1 267 ? -3.614 -11.725 -5.580 1.00 91.31 267 SER A C 1
ATOM 2058 O O . SER A 1 267 ? -3.452 -11.970 -4.385 1.00 91.31 267 SER A O 1
ATOM 2060 N N . VAL A 1 268 ? -3.087 -12.471 -6.557 1.00 88.06 268 VAL A N 1
ATOM 2061 C CA . VAL A 1 268 ? -2.226 -13.639 -6.309 1.00 88.06 268 VAL A CA 1
ATOM 2062 C C . VAL A 1 268 ? -0.905 -13.198 -5.683 1.00 88.06 268 VAL A C 1
ATOM 2064 O O . VAL A 1 268 ? -0.528 -13.694 -4.624 1.00 88.06 268 VAL A O 1
ATOM 2067 N N . HIS A 1 269 ? -0.238 -12.205 -6.281 1.00 87.69 269 HIS A N 1
ATOM 2068 C CA . HIS A 1 269 ? 1.039 -11.699 -5.773 1.00 87.69 269 HIS A CA 1
ATOM 2069 C C . HIS A 1 269 ? 0.892 -11.115 -4.364 1.00 87.69 269 HIS A C 1
ATOM 2071 O O . HIS A 1 269 ? 1.727 -11.371 -3.503 1.00 87.69 269 HIS A O 1
ATOM 2077 N N . SER A 1 270 ? -0.183 -10.362 -4.105 1.00 92.38 270 SER A N 1
ATOM 2078 C CA . SER A 1 270 ? -0.457 -9.780 -2.787 1.00 92.38 270 SER A CA 1
ATOM 2079 C C . SER A 1 270 ? -0.623 -10.857 -1.708 1.00 92.38 270 SER A C 1
ATOM 2081 O O . SER A 1 270 ? -0.017 -10.751 -0.641 1.00 92.38 270 SER A O 1
ATOM 2083 N N . ALA A 1 271 ? -1.374 -11.927 -1.997 1.00 91.81 271 ALA A N 1
ATOM 2084 C CA . ALA A 1 271 ? -1.561 -13.042 -1.070 1.00 91.81 271 ALA A CA 1
ATOM 2085 C C . ALA A 1 271 ? -0.252 -13.811 -0.809 1.00 91.81 271 ALA A C 1
ATOM 2087 O O . ALA A 1 271 ? 0.112 -14.014 0.350 1.00 91.81 271 ALA A O 1
ATOM 2088 N N . ALA A 1 272 ? 0.496 -14.154 -1.863 1.00 89.25 272 ALA A N 1
ATOM 2089 C CA . ALA A 1 272 ? 1.765 -14.875 -1.750 1.00 89.25 272 ALA A CA 1
ATOM 2090 C C . ALA A 1 272 ? 2.840 -14.066 -1.000 1.00 89.25 272 ALA A C 1
ATOM 2092 O O . ALA A 1 272 ? 3.527 -14.582 -0.114 1.00 89.25 272 ALA A O 1
ATOM 2093 N N . LEU A 1 273 ? 2.970 -12.771 -1.309 1.00 92.62 273 LEU A N 1
ATOM 2094 C CA . LEU A 1 273 ? 3.902 -11.877 -0.618 1.00 92.62 273 LEU A CA 1
ATOM 2095 C C . LEU A 1 273 ? 3.523 -11.686 0.851 1.00 92.62 273 LEU A C 1
ATOM 2097 O O . LEU A 1 273 ? 4.419 -11.612 1.692 1.00 92.62 273 LEU A O 1
ATOM 2101 N N . PHE A 1 274 ? 2.227 -11.608 1.170 1.00 94.62 274 PHE A N 1
ATOM 2102 C CA . PHE A 1 274 ? 1.765 -11.514 2.553 1.00 94.62 274 PHE A CA 1
ATOM 2103 C C . PHE A 1 274 ? 2.166 -12.748 3.361 1.00 94.62 274 PHE A C 1
ATOM 2105 O O . PHE A 1 274 ? 2.676 -12.600 4.469 1.00 94.62 274 PHE A O 1
ATOM 2112 N N . GLU A 1 275 ? 2.002 -13.943 2.795 1.00 91.69 275 GLU A N 1
ATOM 2113 C CA . GLU A 1 275 ? 2.388 -15.194 3.450 1.00 91.69 275 GLU A CA 1
ATOM 2114 C C . GLU A 1 275 ? 3.901 -15.242 3.716 1.00 91.69 275 GLU A C 1
ATOM 2116 O O . GLU A 1 275 ? 4.340 -15.433 4.853 1.00 91.69 275 GLU A O 1
ATOM 2121 N N . LYS A 1 276 ? 4.723 -14.942 2.698 1.00 91.50 276 LYS A N 1
ATOM 2122 C CA . LYS A 1 276 ? 6.186 -14.848 2.862 1.00 91.50 276 LYS A CA 1
ATOM 2123 C C . LYS A 1 276 ? 6.578 -13.791 3.905 1.00 91.50 276 LYS A C 1
ATOM 2125 O O . LYS A 1 276 ? 7.511 -14.004 4.685 1.00 91.50 276 LYS A O 1
ATOM 2130 N N . ALA A 1 277 ? 5.874 -12.658 3.949 1.00 93.75 277 ALA A N 1
ATOM 2131 C CA . ALA A 1 277 ? 6.106 -11.612 4.940 1.00 93.75 277 ALA A CA 1
ATOM 2132 C C . ALA A 1 277 ? 5.732 -12.058 6.357 1.00 93.75 277 ALA A C 1
ATOM 2134 O O . ALA A 1 277 ? 6.495 -11.790 7.284 1.00 93.75 277 ALA A O 1
ATOM 2135 N N . LEU A 1 278 ? 4.614 -12.768 6.530 1.00 92.44 278 LEU A N 1
ATOM 2136 C CA . LEU A 1 278 ? 4.167 -13.304 7.815 1.00 92.44 278 LEU A CA 1
ATOM 2137 C C . LEU A 1 278 ? 5.174 -14.316 8.379 1.00 92.44 278 LEU A C 1
ATOM 2139 O O . LEU A 1 278 ? 5.578 -14.188 9.536 1.00 92.44 278 LEU A O 1
ATOM 2143 N N . ILE A 1 279 ? 5.637 -15.259 7.552 1.00 89.94 279 ILE A N 1
ATOM 2144 C CA . ILE A 1 279 ? 6.636 -16.271 7.938 1.00 89.94 279 ILE A CA 1
ATOM 2145 C C . ILE A 1 279 ? 7.952 -15.613 8.365 1.00 89.94 279 ILE A C 1
ATOM 2147 O O . ILE A 1 279 ? 8.570 -16.015 9.352 1.00 89.94 279 ILE A O 1
ATOM 2151 N N . ARG A 1 280 ? 8.410 -14.591 7.634 1.00 90.00 280 ARG A N 1
ATOM 2152 C CA . ARG A 1 280 ? 9.632 -13.869 8.010 1.00 90.00 280 ARG A CA 1
ATOM 2153 C C . ARG A 1 280 ? 9.433 -13.067 9.291 1.00 90.00 280 ARG A C 1
ATOM 2155 O O . ARG A 1 280 ? 10.290 -13.095 10.169 1.00 90.00 280 ARG A O 1
ATOM 2162 N N . PHE A 1 281 ? 8.303 -12.380 9.412 1.00 91.06 281 PHE A N 1
ATOM 2163 C CA . PHE A 1 281 ? 7.960 -11.562 10.569 1.00 91.06 281 PHE A CA 1
ATOM 2164 C C . PHE A 1 281 ? 7.849 -12.382 11.864 1.00 91.06 281 PHE A C 1
ATOM 2166 O O . PHE A 1 281 ? 8.240 -11.898 12.927 1.00 91.06 281 PHE A O 1
ATOM 2173 N N . SER A 1 282 ? 7.379 -13.634 11.795 1.00 88.12 282 SER A N 1
ATOM 2174 C CA . SER A 1 282 ? 7.307 -14.508 12.973 1.00 88.12 282 SER A CA 1
ATOM 2175 C C . SER A 1 282 ? 8.689 -14.876 13.529 1.00 88.12 282 SER A C 1
ATOM 2177 O O . SER A 1 282 ? 8.809 -15.107 14.729 1.00 88.12 282 SER A O 1
ATOM 2179 N N . LYS A 1 283 ? 9.724 -14.886 12.675 1.00 87.31 283 LYS A N 1
ATOM 2180 C CA . LYS A 1 283 ? 11.118 -15.206 13.033 1.00 87.31 283 LYS A CA 1
ATOM 2181 C C . LYS A 1 283 ? 11.955 -13.965 13.358 1.00 87.31 283 LYS A C 1
ATOM 2183 O O . LYS A 1 283 ? 12.744 -13.976 14.292 1.00 87.31 283 LYS A O 1
ATOM 2188 N N . ALA A 1 284 ? 11.796 -12.895 12.581 1.00 87.31 284 ALA A N 1
ATOM 2189 C CA . ALA A 1 284 ? 12.628 -11.696 12.650 1.00 87.31 284 ALA A CA 1
ATOM 2190 C C . ALA A 1 284 ? 11.765 -10.420 12.551 1.00 87.31 284 ALA A C 1
ATOM 2192 O O . ALA A 1 284 ? 11.768 -9.736 11.524 1.00 87.31 284 ALA A O 1
ATOM 2193 N N . PRO A 1 285 ? 11.015 -10.054 13.609 1.00 85.00 285 PRO A N 1
ATOM 2194 C CA . PRO A 1 285 ? 10.030 -8.970 13.551 1.00 85.00 285 PRO A CA 1
ATOM 2195 C C . PRO A 1 285 ? 10.651 -7.590 13.297 1.00 85.00 285 PRO A C 1
ATOM 2197 O O . PRO A 1 285 ? 9.974 -6.703 12.780 1.00 85.00 285 PRO A O 1
ATOM 2200 N N . LYS A 1 286 ? 11.929 -7.391 13.647 1.00 86.31 286 LYS A N 1
ATOM 2201 C CA . LYS A 1 286 ? 12.666 -6.124 13.479 1.00 86.31 286 LYS A CA 1
ATOM 2202 C C . LYS A 1 286 ? 13.292 -5.958 12.088 1.00 86.31 286 LYS A C 1
ATOM 2204 O O . LYS A 1 286 ? 13.643 -4.839 11.716 1.00 86.31 286 LYS A O 1
ATOM 2209 N N . GLU A 1 287 ? 13.396 -7.024 11.299 1.00 90.31 287 GLU A N 1
ATOM 2210 C CA . GLU A 1 287 ? 13.974 -6.950 9.956 1.00 90.31 287 GLU A CA 1
ATOM 2211 C C . GLU A 1 287 ? 13.015 -6.332 8.938 1.00 90.31 287 GLU A C 1
ATOM 2213 O O . GLU A 1 287 ? 11.791 -6.368 9.091 1.00 90.31 287 GLU A O 1
ATOM 2218 N N . THR A 1 288 ? 13.581 -5.758 7.878 1.00 93.12 288 THR A N 1
ATOM 2219 C CA . THR A 1 288 ? 12.812 -5.292 6.726 1.00 93.12 288 THR A CA 1
ATOM 2220 C C . THR A 1 288 ? 12.466 -6.461 5.801 1.00 93.12 288 THR A C 1
ATOM 2222 O O . THR A 1 288 ? 13.261 -7.372 5.561 1.00 93.12 288 THR A O 1
ATOM 2225 N N . PHE A 1 289 ? 11.260 -6.432 5.242 1.00 95.00 289 PHE A N 1
ATOM 2226 C CA . PHE A 1 289 ? 10.814 -7.365 4.223 1.00 95.00 289 PHE A CA 1
ATOM 2227 C C . PHE A 1 289 ? 11.254 -6.875 2.838 1.00 95.00 289 PHE A C 1
ATOM 2229 O O . PHE A 1 289 ? 10.781 -5.853 2.319 1.00 95.00 289 PHE A O 1
ATOM 2236 N N . ASN A 1 290 ? 12.192 -7.609 2.235 1.00 90.44 290 ASN A N 1
ATOM 2237 C CA . ASN A 1 290 ? 12.655 -7.360 0.876 1.00 90.44 290 ASN A CA 1
ATOM 2238 C C . ASN A 1 290 ? 11.723 -8.040 -0.134 1.00 90.44 290 ASN A C 1
ATOM 2240 O O . ASN A 1 290 ? 11.801 -9.255 -0.310 1.00 90.44 290 ASN A O 1
ATOM 2244 N N . PHE A 1 291 ? 10.863 -7.260 -0.793 1.00 87.69 291 PHE A N 1
ATOM 2245 C CA . PHE A 1 291 ? 9.864 -7.813 -1.702 1.00 87.69 291 PHE A CA 1
ATOM 2246 C C . PHE A 1 291 ? 10.492 -8.437 -2.956 1.00 87.69 291 PHE A C 1
ATOM 2248 O O . PHE A 1 291 ? 10.033 -9.484 -3.397 1.00 87.69 291 PHE A O 1
ATOM 2255 N N . ILE A 1 292 ? 11.564 -7.841 -3.491 1.00 80.44 292 ILE A N 1
ATOM 2256 C CA . ILE A 1 292 ? 12.278 -8.380 -4.657 1.00 80.44 292 ILE A CA 1
ATOM 2257 C C . ILE A 1 292 ? 12.873 -9.740 -4.292 1.00 80.44 292 ILE A C 1
ATOM 2259 O O . ILE A 1 292 ? 12.591 -10.738 -4.949 1.00 80.44 292 ILE A O 1
ATOM 2263 N N . ARG A 1 293 ? 13.616 -9.814 -3.181 1.00 82.88 293 ARG A N 1
ATOM 2264 C CA . ARG A 1 293 ? 14.205 -11.078 -2.713 1.00 82.88 293 ARG A CA 1
ATOM 2265 C C . ARG A 1 293 ? 13.140 -12.140 -2.441 1.00 82.88 293 ARG A C 1
ATOM 2267 O O . ARG A 1 293 ? 13.364 -13.295 -2.771 1.00 82.88 293 ARG A O 1
ATOM 2274 N N . ALA A 1 294 ? 12.011 -11.755 -1.846 1.00 85.94 294 ALA A N 1
ATOM 2275 C CA . ALA A 1 294 ? 10.916 -12.677 -1.556 1.00 85.94 294 ALA A CA 1
ATOM 2276 C C . ALA A 1 294 ? 10.220 -13.189 -2.826 1.00 85.94 294 ALA A C 1
ATOM 2278 O O . ALA A 1 294 ? 9.826 -14.348 -2.863 1.00 85.94 294 ALA A O 1
ATOM 2279 N N . SER A 1 295 ? 10.079 -12.345 -3.853 1.00 79.81 295 SER A N 1
ATOM 2280 C CA . SER A 1 295 ? 9.503 -12.738 -5.146 1.00 79.81 295 SER A CA 1
ATOM 2281 C C . SER A 1 295 ? 10.406 -13.724 -5.896 1.00 79.81 295 SER A C 1
ATOM 2283 O O . SER A 1 295 ? 9.940 -14.698 -6.465 1.00 79.81 295 SER A O 1
ATOM 2285 N N . ARG A 1 296 ? 11.728 -13.554 -5.789 1.00 73.81 296 ARG A N 1
ATOM 2286 C CA . ARG A 1 296 ? 12.711 -14.418 -6.452 1.00 73.81 296 ARG A CA 1
ATOM 2287 C C . ARG A 1 296 ? 12.983 -15.738 -5.740 1.00 73.81 296 ARG A C 1
ATOM 2289 O O . ARG A 1 296 ? 13.846 -16.475 -6.192 1.00 73.81 296 ARG A O 1
ATOM 2296 N N . ASP A 1 297 ? 12.348 -16.011 -4.610 1.00 73.75 297 ASP A N 1
ATOM 2297 C CA . ASP A 1 297 ? 12.557 -17.245 -3.851 1.00 73.75 297 ASP A CA 1
ATOM 2298 C C . ASP A 1 297 ? 12.292 -18.471 -4.749 1.00 73.75 297 ASP A C 1
ATOM 2300 O O . ASP A 1 297 ? 11.183 -18.621 -5.245 1.00 73.75 297 ASP A O 1
ATOM 2304 N N . GLY A 1 298 ? 13.324 -19.281 -5.023 1.00 66.19 298 GLY A N 1
ATOM 2305 C CA . GLY A 1 298 ? 13.306 -20.348 -6.045 1.00 66.19 298 GLY A CA 1
ATOM 2306 C C . GLY A 1 298 ? 14.008 -20.012 -7.377 1.00 66.19 298 GLY A C 1
ATOM 2307 O O . GLY A 1 298 ? 14.438 -20.921 -8.075 1.00 66.19 298 GLY A O 1
ATOM 2308 N N . ASN A 1 299 ? 14.233 -18.730 -7.686 1.00 66.88 299 ASN A N 1
ATOM 2309 C CA . ASN A 1 299 ? 14.917 -18.223 -8.888 1.00 66.88 299 ASN A CA 1
ATOM 2310 C C . ASN A 1 299 ? 15.932 -17.098 -8.555 1.00 66.88 299 ASN A C 1
ATOM 2312 O O . ASN A 1 299 ? 15.808 -15.923 -8.943 1.00 66.88 299 ASN A O 1
ATOM 2316 N N . MET A 1 300 ? 16.949 -17.435 -7.758 1.00 69.00 300 MET A N 1
ATOM 2317 C CA . MET A 1 300 ? 17.985 -16.484 -7.334 1.00 69.00 300 MET A CA 1
ATOM 2318 C C . MET A 1 300 ? 18.834 -16.005 -8.521 1.00 69.00 300 MET A C 1
ATOM 2320 O O . MET A 1 300 ? 19.172 -16.777 -9.412 1.00 69.00 300 MET A O 1
ATOM 2324 N N . VAL A 1 301 ? 19.214 -14.721 -8.518 1.00 65.44 301 VAL A N 1
ATOM 2325 C CA . VAL A 1 301 ? 20.247 -14.222 -9.442 1.00 65.44 301 VAL A CA 1
ATOM 2326 C C . VAL A 1 301 ? 21.562 -14.922 -9.096 1.00 65.44 301 VAL A C 1
ATOM 2328 O O . VAL A 1 301 ? 21.892 -15.017 -7.912 1.00 65.44 301 VAL A O 1
ATOM 2331 N N . ASN A 1 302 ? 22.302 -15.395 -10.103 1.00 69.00 302 ASN A N 1
ATOM 2332 C CA . ASN A 1 302 ? 23.639 -15.954 -9.894 1.00 69.00 302 ASN A CA 1
ATOM 2333 C C . ASN A 1 302 ? 24.500 -14.941 -9.113 1.00 69.00 302 ASN A C 1
ATOM 2335 O O . ASN A 1 302 ? 24.561 -13.766 -9.480 1.00 69.00 302 ASN A O 1
ATOM 2339 N N . SER A 1 303 ? 25.148 -15.391 -8.036 1.00 72.31 303 SER A N 1
ATOM 2340 C CA . SER A 1 303 ? 26.024 -14.562 -7.202 1.00 72.31 303 SER A CA 1
ATOM 2341 C C . SER A 1 303 ? 27.151 -13.903 -7.997 1.00 72.31 303 SER A C 1
ATOM 2343 O O . SER A 1 303 ? 27.536 -12.786 -7.673 1.00 72.31 303 SER A O 1
ATOM 2345 N N . GLU A 1 304 ? 27.612 -14.548 -9.069 1.00 71.56 304 GLU A N 1
ATOM 2346 C CA . GLU A 1 304 ? 28.685 -14.064 -9.944 1.00 71.56 304 GLU A CA 1
ATOM 2347 C C . GLU A 1 304 ? 28.197 -13.037 -10.978 1.00 71.56 304 GLU A C 1
ATOM 2349 O O . GLU A 1 304 ? 28.992 -12.489 -11.730 1.00 71.56 304 GLU A O 1
ATOM 2354 N N . PHE A 1 305 ? 26.895 -12.732 -11.053 1.00 69.62 305 PHE A N 1
ATOM 2355 C CA . PHE A 1 305 ? 26.367 -11.806 -12.062 1.00 69.62 305 PHE A CA 1
ATOM 2356 C C . PHE A 1 305 ? 26.989 -10.406 -11.965 1.00 69.62 305 PHE A C 1
ATOM 2358 O O . PHE A 1 305 ? 27.304 -9.793 -12.986 1.00 69.62 305 PHE A O 1
ATOM 2365 N N . GLN A 1 306 ? 27.184 -9.902 -10.742 1.00 68.06 306 GLN A N 1
ATOM 2366 C CA . GLN A 1 306 ? 27.872 -8.626 -10.536 1.00 68.06 306 GLN A CA 1
ATOM 2367 C C . GLN A 1 306 ? 29.337 -8.711 -10.957 1.00 68.06 306 GLN A C 1
ATOM 2369 O O . GLN A 1 306 ? 29.812 -7.794 -11.622 1.00 68.06 306 GLN A O 1
ATOM 2374 N N . ASP A 1 307 ? 30.011 -9.816 -10.637 1.00 69.81 307 ASP A N 1
ATOM 2375 C CA . ASP A 1 307 ? 31.401 -10.049 -11.024 1.00 69.81 307 ASP A CA 1
ATOM 2376 C C . ASP A 1 307 ? 31.536 -10.132 -12.546 1.00 69.81 307 ASP A C 1
ATOM 2378 O O . ASP A 1 307 ? 32.418 -9.500 -13.108 1.00 69.81 307 ASP A O 1
ATOM 2382 N N . HIS A 1 308 ? 30.611 -10.797 -13.244 1.00 63.62 308 HIS A N 1
ATOM 2383 C CA . HIS A 1 308 ? 30.588 -10.863 -14.705 1.00 63.62 308 HIS A CA 1
ATOM 2384 C C . HIS A 1 308 ? 30.351 -9.501 -15.362 1.00 63.62 308 HIS A C 1
ATOM 2386 O O . HIS A 1 308 ? 31.001 -9.189 -16.359 1.00 63.62 308 HIS A O 1
ATOM 2392 N N . ILE A 1 309 ? 29.440 -8.676 -14.828 1.00 60.06 309 ILE A N 1
ATOM 2393 C CA . ILE A 1 309 ? 29.246 -7.309 -15.336 1.00 60.06 309 ILE A CA 1
ATOM 2394 C C . ILE A 1 309 ? 30.489 -6.463 -15.066 1.00 60.06 309 ILE A C 1
ATOM 2396 O O . ILE A 1 309 ? 30.930 -5.734 -15.953 1.00 60.06 309 ILE A O 1
ATOM 2400 N N . ASN A 1 310 ? 31.045 -6.548 -13.859 1.00 57.59 310 ASN A N 1
ATOM 2401 C CA . ASN A 1 310 ? 32.222 -5.782 -13.480 1.00 57.59 310 ASN A CA 1
ATOM 2402 C C . ASN A 1 310 ? 33.426 -6.174 -14.346 1.00 57.59 310 ASN A C 1
ATOM 2404 O O . ASN A 1 310 ? 34.051 -5.305 -14.939 1.00 57.59 310 ASN A O 1
ATOM 2408 N N . GLU A 1 311 ? 33.672 -7.471 -14.517 1.00 66.81 311 GLU A N 1
ATOM 2409 C CA . GLU A 1 311 ? 34.711 -8.016 -15.392 1.00 66.81 311 GLU A CA 1
ATOM 2410 C C . GLU A 1 311 ? 34.502 -7.570 -16.843 1.00 66.81 311 GLU A C 1
ATOM 2412 O O . GLU A 1 311 ? 35.423 -7.061 -17.473 1.00 66.81 311 GLU A O 1
ATOM 2417 N N . PHE A 1 312 ? 33.277 -7.657 -17.371 1.00 56.69 312 PHE A N 1
ATOM 2418 C CA . PHE A 1 312 ? 32.962 -7.171 -18.716 1.00 56.69 312 PHE A CA 1
ATOM 2419 C C . PHE A 1 312 ? 33.278 -5.675 -18.890 1.00 56.69 312 PHE A C 1
ATOM 2421 O O . PHE A 1 312 ? 33.852 -5.276 -19.909 1.00 56.69 312 PHE A O 1
ATOM 2428 N N . LEU A 1 313 ? 32.923 -4.838 -17.909 1.00 54.59 313 LEU A N 1
ATOM 2429 C CA . LEU A 1 313 ? 33.199 -3.400 -17.936 1.00 54.59 313 LEU A CA 1
ATOM 2430 C C . LEU A 1 313 ? 34.698 -3.104 -17.787 1.00 54.59 313 LEU A C 1
ATOM 2432 O O . LEU A 1 313 ? 35.221 -2.287 -18.546 1.00 54.59 313 LEU A O 1
ATOM 2436 N N . CYS A 1 314 ? 35.393 -3.783 -16.872 1.00 59.00 314 CYS A N 1
ATOM 2437 C CA . CYS A 1 314 ? 36.842 -3.684 -16.688 1.00 59.00 314 CYS A CA 1
ATOM 2438 C C . CYS A 1 314 ? 37.580 -4.067 -17.971 1.00 59.00 314 CYS A C 1
ATOM 2440 O O . CYS A 1 314 ? 38.336 -3.254 -18.498 1.00 59.00 314 CYS A O 1
ATOM 2442 N N . LEU A 1 315 ? 37.272 -5.227 -18.556 1.00 55.66 315 LEU A N 1
ATOM 2443 C CA . LEU A 1 315 ? 37.832 -5.663 -19.836 1.00 55.66 315 LEU A CA 1
ATOM 2444 C C . LEU A 1 315 ? 37.538 -4.660 -20.958 1.00 55.66 315 LEU A C 1
ATOM 2446 O O . LEU A 1 315 ? 38.396 -4.426 -21.809 1.00 55.66 315 LEU A O 1
ATOM 2450 N N . SER A 1 316 ? 36.359 -4.034 -20.966 1.00 47.41 316 SER A N 1
ATOM 2451 C CA . SER A 1 316 ? 36.011 -3.004 -21.956 1.00 47.41 316 SER A CA 1
ATOM 2452 C C . SER A 1 316 ? 36.824 -1.712 -21.788 1.00 47.41 316 SER A C 1
ATOM 2454 O O . SER A 1 316 ? 37.135 -1.052 -22.780 1.00 47.41 316 SER A O 1
ATOM 2456 N N . LEU A 1 317 ? 37.177 -1.344 -20.551 1.00 51.03 317 LEU A N 1
ATOM 2457 C CA . LEU A 1 317 ? 37.954 -0.144 -20.218 1.00 51.03 317 LEU A CA 1
ATOM 2458 C C . LEU A 1 317 ? 39.468 -0.349 -20.381 1.00 51.03 317 LEU A C 1
ATOM 2460 O O . LEU A 1 317 ? 40.163 0.551 -20.859 1.00 51.03 317 LEU A O 1
ATOM 2464 N N . GLU A 1 318 ? 39.979 -1.518 -19.993 1.00 53.84 318 GLU A N 1
ATOM 2465 C CA . GLU A 1 318 ? 41.398 -1.881 -20.073 1.00 53.84 318 GLU A CA 1
ATOM 2466 C C . GLU A 1 318 ? 41.852 -2.073 -21.519 1.00 53.84 318 GLU A C 1
ATOM 2468 O O . GLU A 1 318 ? 42.916 -1.589 -21.910 1.00 53.84 318 GLU A O 1
ATOM 2473 N N . ASN A 1 319 ? 41.015 -2.690 -22.355 1.00 55.69 319 ASN A N 1
ATOM 2474 C CA . ASN A 1 319 ? 41.333 -2.949 -23.756 1.00 55.69 319 ASN A CA 1
ATOM 2475 C C . ASN A 1 319 ? 41.161 -1.722 -24.669 1.00 55.69 319 ASN A C 1
ATOM 2477 O O . ASN A 1 319 ? 40.788 -1.923 -25.824 1.00 55.69 319 ASN A O 1
ATOM 2481 N N . LYS A 1 320 ? 41.429 -0.481 -24.199 1.00 47.75 320 LYS A N 1
ATOM 2482 C CA . LYS A 1 320 ? 41.405 0.781 -24.986 1.00 47.75 320 LYS A CA 1
ATOM 2483 C C . LYS A 1 320 ? 41.764 0.502 -26.448 1.00 47.75 320 LYS A C 1
ATOM 2485 O O . LYS A 1 320 ? 42.946 0.354 -26.754 1.00 47.75 320 LYS A O 1
ATOM 2490 N N . LEU A 1 321 ? 40.756 0.361 -27.317 1.00 40.91 321 LEU A N 1
ATOM 2491 C CA . LEU A 1 321 ? 40.937 -0.267 -28.630 1.00 40.91 321 LEU A CA 1
ATOM 2492 C C . LEU A 1 321 ? 42.077 0.441 -29.378 1.00 40.91 321 LEU A C 1
ATOM 2494 O O . LEU A 1 321 ? 41.926 1.615 -29.724 1.00 40.91 321 LEU A O 1
ATOM 2498 N N . PRO A 1 322 ? 43.227 -0.221 -29.620 1.00 39.88 322 PRO A N 1
ATOM 2499 C CA . PRO A 1 322 ? 44.335 0.435 -30.285 1.00 39.88 322 PRO A CA 1
ATOM 2500 C C . PRO A 1 322 ? 43.920 0.755 -31.720 1.00 39.88 322 PRO A C 1
ATOM 2502 O O . PRO A 1 322 ? 43.555 -0.145 -32.488 1.00 39.88 322 PRO A O 1
ATOM 2505 N N . ASN A 1 323 ? 44.013 2.032 -32.095 1.00 38.00 323 ASN A N 1
ATOM 2506 C CA . ASN A 1 323 ? 43.725 2.511 -33.450 1.00 38.00 323 ASN A CA 1
ATOM 2507 C C . ASN A 1 323 ? 44.671 1.933 -34.520 1.00 38.00 323 ASN A C 1
ATOM 2509 O O . ASN A 1 323 ? 44.412 2.107 -35.703 1.00 38.00 323 ASN A O 1
ATOM 2513 N N . ASN A 1 324 ? 45.725 1.204 -34.139 1.00 42.81 324 ASN A N 1
ATOM 2514 C CA . ASN A 1 324 ? 46.590 0.476 -35.063 1.00 42.81 324 ASN A CA 1
ATOM 2515 C C . ASN A 1 324 ? 47.008 -0.871 -34.463 1.00 42.81 324 ASN A C 1
ATOM 2517 O O . ASN A 1 324 ? 47.762 -0.916 -33.497 1.00 42.81 324 ASN A O 1
ATOM 2521 N N . ILE A 1 325 ? 46.557 -1.967 -35.076 1.00 37.16 325 ILE A N 1
ATOM 2522 C CA . ILE A 1 325 ? 47.198 -3.282 -34.955 1.00 37.16 325 ILE A CA 1
ATOM 2523 C C . ILE A 1 325 ? 47.421 -3.767 -36.392 1.00 37.16 325 ILE A C 1
ATOM 2525 O O . ILE A 1 325 ? 46.431 -3.947 -37.109 1.00 37.16 325 ILE A O 1
ATOM 2529 N N . PRO A 1 326 ? 48.675 -3.939 -36.845 1.00 36.94 326 PRO A N 1
ATOM 2530 C CA . PRO A 1 326 ? 48.966 -4.641 -38.083 1.00 36.94 326 PRO A CA 1
ATOM 2531 C C . PRO A 1 326 ? 48.541 -6.102 -37.929 1.00 36.94 326 PRO A C 1
ATOM 2533 O O . PRO A 1 326 ? 48.832 -6.733 -36.921 1.00 36.94 326 PRO A O 1
ATOM 2536 N N . ASN A 1 327 ? 47.814 -6.575 -38.932 1.00 37.25 327 ASN A N 1
ATOM 2537 C CA . ASN A 1 327 ? 47.313 -7.922 -39.175 1.00 37.25 327 ASN A CA 1
ATOM 2538 C C . ASN A 1 327 ? 47.784 -9.092 -38.286 1.00 37.25 327 ASN A C 1
ATOM 2540 O O . ASN A 1 327 ? 48.968 -9.375 -38.146 1.00 37.25 327 ASN A O 1
ATOM 2544 N N . ALA A 1 328 ? 46.758 -9.890 -37.978 1.00 40.00 328 ALA A N 1
ATOM 2545 C CA . ALA A 1 328 ? 46.727 -11.347 -37.919 1.00 40.00 328 ALA A CA 1
ATOM 2546 C C . ALA A 1 328 ? 47.173 -12.040 -36.622 1.00 40.00 328 ALA A C 1
ATOM 2548 O O . ALA A 1 328 ? 48.289 -11.909 -36.135 1.00 40.00 328 ALA A O 1
ATOM 2549 N N . ASN A 1 329 ? 46.251 -12.905 -36.187 1.00 37.19 329 ASN A N 1
ATOM 2550 C CA . ASN A 1 329 ? 46.436 -14.071 -35.330 1.00 37.19 329 ASN A CA 1
ATOM 2551 C C . ASN A 1 329 ? 46.524 -13.791 -33.832 1.00 37.19 329 ASN A C 1
ATOM 2553 O O . ASN A 1 329 ? 47.580 -13.971 -33.242 1.00 37.19 329 ASN A O 1
ATOM 2557 N N . THR A 1 330 ? 45.385 -13.397 -33.234 1.00 36.03 330 THR A N 1
ATOM 2558 C CA . THR A 1 330 ? 44.820 -13.923 -31.950 1.00 36.03 330 THR A CA 1
ATOM 2559 C C . THR A 1 330 ? 43.760 -13.011 -31.295 1.00 36.03 330 THR A C 1
ATOM 2561 O O . THR A 1 330 ? 43.323 -13.280 -30.182 1.00 36.03 330 THR A O 1
ATOM 2564 N N . SER A 1 331 ? 43.260 -11.955 -31.947 1.00 33.41 331 SER A N 1
ATOM 2565 C CA . SER A 1 331 ? 42.237 -11.087 -31.332 1.00 33.41 331 SER A CA 1
ATOM 2566 C C . SER A 1 331 ? 40.826 -11.676 -31.459 1.00 33.41 331 SER A C 1
ATOM 2568 O O . SER A 1 331 ? 40.345 -11.928 -32.561 1.00 33.41 331 SER A O 1
ATOM 2570 N N . ALA A 1 332 ? 40.176 -11.881 -30.311 1.00 38.12 332 ALA A N 1
ATOM 2571 C CA . ALA A 1 332 ? 38.840 -12.447 -30.146 1.00 38.12 332 ALA A CA 1
ATOM 2572 C C . ALA A 1 332 ? 37.788 -11.890 -31.141 1.00 38.12 332 ALA A C 1
ATOM 2574 O O . ALA A 1 332 ? 37.821 -10.693 -31.449 1.00 38.12 332 ALA A O 1
ATOM 2575 N N . PRO A 1 333 ? 36.791 -12.699 -31.570 1.00 40.69 333 PRO A N 1
ATOM 2576 C CA . PRO A 1 333 ? 35.702 -12.276 -32.468 1.00 40.69 333 PRO A CA 1
ATOM 2577 C C . PRO A 1 333 ? 35.008 -10.971 -32.041 1.00 40.69 333 PRO A C 1
ATOM 2579 O O . PRO A 1 333 ? 34.565 -10.188 -32.879 1.00 40.69 333 PRO A O 1
ATOM 2582 N N . ILE A 1 334 ? 34.973 -10.714 -30.731 1.00 39.09 334 ILE A N 1
ATOM 2583 C CA . ILE A 1 334 ? 34.367 -9.544 -30.086 1.00 39.09 334 ILE A CA 1
ATOM 2584 C C . ILE A 1 334 ? 35.108 -8.243 -30.447 1.00 39.09 334 ILE A C 1
ATOM 2586 O O . ILE A 1 334 ? 34.476 -7.242 -30.779 1.00 39.09 334 ILE A O 1
ATOM 2590 N N . VAL A 1 335 ? 36.446 -8.257 -30.458 1.00 39.72 335 VAL A N 1
ATOM 2591 C CA . VAL A 1 335 ? 37.275 -7.071 -30.756 1.00 39.72 335 VAL A CA 1
ATOM 2592 C C . VAL A 1 335 ? 37.099 -6.639 -32.212 1.00 39.72 335 VAL A C 1
ATOM 2594 O O . VAL A 1 335 ? 37.045 -5.447 -32.523 1.00 39.72 335 VAL A O 1
ATOM 2597 N N . LEU A 1 336 ? 36.975 -7.612 -33.115 1.00 40.81 336 LEU A N 1
ATOM 2598 C CA . LEU A 1 336 ? 36.773 -7.356 -34.536 1.00 40.81 336 LEU A CA 1
ATOM 2599 C C . LEU A 1 336 ? 35.336 -6.892 -34.842 1.00 40.81 336 LEU A C 1
ATOM 2601 O O . LEU A 1 336 ? 35.145 -5.981 -35.649 1.00 40.81 336 LEU A O 1
ATOM 2605 N N . GLN A 1 337 ? 34.337 -7.445 -34.141 1.00 44.38 337 GLN A N 1
ATOM 2606 C CA . GLN A 1 337 ? 32.951 -6.967 -34.192 1.00 44.38 337 GLN A CA 1
ATOM 2607 C C . GLN A 1 337 ? 32.827 -5.516 -33.703 1.00 44.38 337 GLN A C 1
ATOM 2609 O O . GLN A 1 337 ? 32.178 -4.712 -34.369 1.00 44.38 337 GLN A O 1
ATOM 2614 N N . MET A 1 338 ? 33.500 -5.145 -32.606 1.00 39.03 338 MET A N 1
ATOM 2615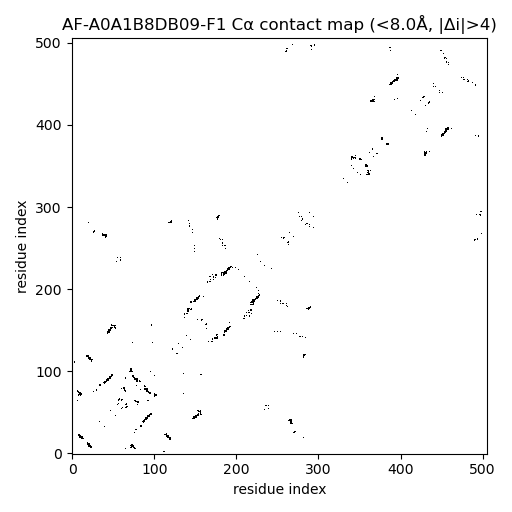 C CA . MET A 1 338 ? 33.515 -3.762 -32.108 1.00 39.03 338 MET A CA 1
ATOM 2616 C C . MET A 1 338 ? 34.169 -2.794 -33.105 1.00 39.03 338 MET A C 1
ATOM 2618 O O . MET A 1 338 ? 33.629 -1.718 -33.343 1.00 39.03 338 MET A O 1
ATOM 2622 N N . LYS A 1 339 ? 35.276 -3.168 -33.766 1.00 44.78 339 LYS A N 1
ATOM 2623 C CA . LYS A 1 339 ? 35.901 -2.314 -34.800 1.00 44.78 339 LYS A CA 1
ATOM 2624 C C . LYS A 1 339 ? 34.985 -2.057 -35.997 1.00 44.78 339 LYS A C 1
ATOM 2626 O O . LYS A 1 339 ? 34.943 -0.936 -36.499 1.00 44.78 339 LYS A O 1
ATOM 2631 N N . CYS A 1 340 ? 34.230 -3.066 -36.427 1.00 45.41 340 CYS A N 1
ATOM 2632 C CA . CYS A 1 340 ? 33.225 -2.904 -37.478 1.00 45.41 340 CYS A CA 1
ATOM 2633 C C . CYS A 1 340 ? 32.047 -2.028 -37.021 1.00 45.41 340 CYS A C 1
ATOM 2635 O O . CYS A 1 340 ? 31.458 -1.332 -37.840 1.00 45.41 340 CYS A O 1
ATOM 2637 N N . PHE A 1 341 ? 31.722 -2.035 -35.724 1.00 46.53 341 PHE A N 1
ATOM 2638 C CA . PHE A 1 341 ? 30.617 -1.267 -35.146 1.00 46.53 341 PHE A CA 1
ATOM 2639 C C . PHE A 1 341 ? 30.951 0.214 -34.889 1.00 46.53 341 PHE A C 1
ATOM 2641 O O . PHE A 1 341 ? 30.056 1.043 -34.976 1.00 46.53 341 PHE A O 1
ATOM 2648 N N . PHE A 1 342 ? 32.214 0.551 -34.595 1.00 44.06 342 PHE A N 1
ATOM 2649 C CA . PHE A 1 342 ? 32.658 1.914 -34.239 1.00 44.06 342 PHE A CA 1
ATOM 2650 C C . PHE A 1 342 ? 33.499 2.623 -35.316 1.00 44.06 342 PHE A C 1
ATOM 2652 O O . PHE A 1 342 ? 34.039 3.704 -35.071 1.00 44.06 342 PHE A O 1
ATOM 2659 N N . GLY A 1 343 ? 33.673 2.031 -36.501 1.00 44.91 343 GLY A N 1
ATOM 2660 C CA . GLY A 1 343 ? 34.447 2.662 -37.572 1.00 44.91 343 GLY A CA 1
ATOM 2661 C C . GLY A 1 343 ? 33.807 3.978 -38.023 1.00 44.91 343 GLY A C 1
ATOM 2662 O O . GLY A 1 343 ? 32.625 3.998 -38.322 1.00 44.91 343 GLY A O 1
ATOM 2663 N N . LYS A 1 344 ? 34.556 5.088 -38.105 1.00 45.66 344 LYS A N 1
ATOM 2664 C CA . LYS A 1 344 ? 34.024 6.371 -38.608 1.00 45.66 344 LYS A CA 1
ATOM 2665 C C . LYS A 1 344 ? 33.325 6.176 -39.965 1.00 45.66 344 LYS A C 1
ATOM 2667 O O . LYS A 1 344 ? 33.948 5.647 -40.887 1.00 45.66 344 LYS A O 1
ATOM 2672 N N . ARG A 1 345 ? 32.108 6.729 -40.115 1.00 47.38 345 ARG A N 1
ATOM 2673 C CA . ARG A 1 345 ? 31.258 6.703 -41.335 1.00 47.38 345 ARG A CA 1
ATOM 2674 C C . ARG A 1 345 ? 31.977 6.955 -42.674 1.00 47.38 345 ARG A C 1
ATOM 2676 O O . ARG A 1 345 ? 31.460 6.519 -43.697 1.00 47.38 345 ARG A O 1
ATOM 2683 N N . TYR A 1 346 ? 33.125 7.642 -42.688 1.00 41.31 346 TYR A N 1
ATOM 2684 C CA . TYR A 1 346 ? 33.876 7.969 -43.912 1.00 41.31 346 TYR A CA 1
ATOM 2685 C C . TYR A 1 346 ? 35.404 7.804 -43.819 1.00 41.31 346 TYR A C 1
ATOM 2687 O O . TYR A 1 346 ? 36.084 8.064 -44.806 1.00 41.31 346 TYR A O 1
ATOM 2695 N N . ASP A 1 347 ? 35.956 7.390 -42.673 1.00 42.69 347 ASP A N 1
ATOM 2696 C CA . ASP A 1 347 ? 37.397 7.560 -42.384 1.00 42.69 347 ASP A CA 1
ATOM 2697 C C . ASP A 1 347 ? 38.094 6.270 -41.901 1.00 42.69 347 ASP A C 1
ATOM 2699 O O . ASP A 1 347 ? 39.289 6.256 -41.621 1.00 42.69 347 ASP A O 1
ATOM 2703 N N . VAL A 1 348 ? 37.368 5.146 -41.819 1.00 47.59 348 VAL A N 1
ATOM 2704 C CA . VAL A 1 348 ? 37.956 3.828 -41.524 1.00 47.59 348 VAL A CA 1
ATOM 2705 C C . VAL A 1 348 ? 37.869 2.946 -42.768 1.00 47.59 348 VAL A C 1
ATOM 2707 O O . VAL A 1 348 ? 36.794 2.766 -43.341 1.00 47.59 348 VAL A O 1
ATOM 2710 N N . ARG A 1 349 ? 39.014 2.392 -43.205 1.00 45.84 349 ARG A N 1
ATOM 2711 C CA . ARG A 1 349 ? 39.068 1.390 -44.286 1.00 45.84 349 ARG A CA 1
ATOM 2712 C C . ARG A 1 349 ? 38.102 0.252 -43.962 1.00 45.84 349 ARG A C 1
ATOM 2714 O O . ARG A 1 349 ? 38.153 -0.303 -42.867 1.00 45.84 349 ARG A O 1
ATOM 2721 N N . GLN A 1 350 ? 37.265 -0.100 -44.935 1.00 52.25 350 GLN A N 1
ATOM 2722 C CA . GLN A 1 350 ? 36.366 -1.248 -44.853 1.00 52.25 350 GLN A CA 1
ATOM 2723 C C . GLN A 1 350 ? 37.147 -2.491 -44.406 1.00 52.25 350 GLN A C 1
ATOM 2725 O O . GLN A 1 350 ? 38.215 -2.775 -44.955 1.00 52.25 350 GLN A O 1
ATOM 2730 N N . GLN A 1 351 ? 36.639 -3.212 -43.406 1.00 55.12 351 GLN A N 1
ATOM 2731 C CA . GLN A 1 351 ? 37.307 -4.411 -42.900 1.00 55.12 351 GLN A CA 1
ATOM 2732 C C . GLN A 1 351 ? 36.728 -5.643 -43.584 1.00 55.12 351 GLN A C 1
ATOM 2734 O O . GLN A 1 351 ? 35.523 -5.883 -43.532 1.00 55.12 351 GLN A O 1
ATOM 2739 N N . HIS A 1 352 ? 37.590 -6.407 -44.253 1.00 54.97 352 HIS A N 1
ATOM 2740 C CA . HIS A 1 352 ? 37.220 -7.662 -44.890 1.00 54.97 352 HIS A CA 1
ATOM 2741 C C . HIS A 1 352 ? 37.514 -8.832 -43.953 1.00 54.97 352 HIS A C 1
ATOM 2743 O O . HIS A 1 352 ? 38.642 -9.011 -43.497 1.00 54.97 352 HIS A O 1
ATOM 2749 N N . LEU A 1 353 ? 36.481 -9.617 -43.680 1.00 57.28 353 LEU A N 1
ATOM 2750 C CA . LEU A 1 353 ? 36.531 -10.863 -42.938 1.00 57.28 353 LEU A CA 1
ATOM 2751 C C . LEU A 1 353 ? 36.433 -12.021 -43.926 1.00 57.28 353 LEU A C 1
ATOM 2753 O O . LEU A 1 353 ? 35.412 -12.173 -44.590 1.00 57.28 353 LEU A O 1
ATOM 2757 N N . GLU A 1 354 ? 37.462 -12.863 -43.982 1.00 45.59 354 GLU A N 1
ATOM 2758 C CA . GLU A 1 354 ? 37.615 -13.916 -45.000 1.00 45.59 354 GLU A CA 1
ATOM 2759 C C . GLU A 1 354 ? 36.409 -14.880 -45.075 1.00 45.59 354 GLU A C 1
ATOM 2761 O O . GLU A 1 354 ? 36.031 -15.318 -46.157 1.00 45.59 354 GLU A O 1
ATOM 2766 N N . ALA A 1 355 ? 35.730 -15.133 -43.947 1.00 58.12 355 ALA A N 1
ATOM 2767 C CA . ALA A 1 355 ? 34.534 -15.984 -43.875 1.00 58.12 355 ALA A CA 1
ATOM 2768 C C . ALA A 1 355 ? 33.185 -15.231 -43.934 1.00 58.12 355 ALA A C 1
ATOM 2770 O O . ALA A 1 355 ? 32.140 -15.863 -44.070 1.00 58.12 355 ALA A O 1
ATOM 2771 N N . PHE A 1 356 ? 33.176 -13.900 -43.803 1.00 51.75 356 PHE A N 1
ATOM 2772 C CA . PHE A 1 356 ? 31.945 -13.118 -43.590 1.00 51.75 356 PHE A CA 1
ATOM 2773 C C . PHE A 1 356 ? 31.791 -11.904 -44.522 1.00 51.75 356 PHE A C 1
ATOM 2775 O O . PHE A 1 356 ? 30.757 -11.238 -44.501 1.00 51.75 356 PHE A O 1
ATOM 2782 N N . GLY A 1 357 ? 32.787 -11.620 -45.362 1.00 62.28 357 GLY A N 1
ATOM 2783 C CA . GLY A 1 357 ? 32.774 -10.510 -46.308 1.00 62.28 357 GLY A CA 1
ATOM 2784 C C . GLY A 1 357 ? 33.194 -9.174 -45.693 1.00 62.28 357 GLY A C 1
ATOM 2785 O O . GLY A 1 357 ? 33.891 -9.109 -44.684 1.00 62.28 357 GLY A O 1
ATOM 2786 N N . THR A 1 358 ? 32.816 -8.082 -46.354 1.00 62.06 358 THR A N 1
ATOM 2787 C CA . THR A 1 358 ? 33.261 -6.727 -46.007 1.00 62.06 358 THR A CA 1
ATOM 2788 C C . THR A 1 358 ? 32.262 -6.024 -45.091 1.00 62.06 358 THR A C 1
ATOM 2790 O O . THR A 1 358 ? 31.083 -5.913 -45.425 1.00 62.06 358 THR A O 1
ATOM 2793 N N . PHE A 1 359 ? 32.745 -5.500 -43.965 1.00 55.84 359 PHE A N 1
ATOM 2794 C CA . PHE A 1 359 ? 31.946 -4.814 -42.954 1.00 55.84 359 PHE A CA 1
ATOM 2795 C C . PHE A 1 359 ? 32.205 -3.305 -42.940 1.00 55.84 359 PHE A C 1
ATOM 2797 O O . PHE A 1 359 ? 33.310 -2.824 -43.210 1.00 55.84 359 PHE A O 1
ATOM 2804 N N . GLN A 1 360 ? 31.148 -2.566 -42.608 1.00 60.78 360 GLN A N 1
ATOM 2805 C CA . GLN A 1 360 ? 31.124 -1.118 -42.418 1.00 60.78 360 GLN A CA 1
ATOM 2806 C C . GLN A 1 360 ? 30.377 -0.785 -41.120 1.00 60.78 360 GLN A C 1
ATOM 2808 O O . GLN A 1 360 ? 29.688 -1.645 -40.567 1.00 60.78 360 GLN A O 1
ATOM 2813 N N . ASP A 1 361 ? 30.484 0.474 -40.694 1.00 60.78 361 ASP A N 1
ATOM 2814 C CA . ASP A 1 361 ? 29.803 1.030 -39.522 1.00 60.78 361 ASP A CA 1
ATOM 2815 C C . ASP A 1 361 ? 28.299 0.695 -39.502 1.00 60.78 361 ASP A C 1
ATOM 2817 O O . ASP A 1 361 ? 27.551 0.990 -40.446 1.00 60.78 361 ASP A O 1
ATOM 2821 N N . GLY A 1 362 ? 27.840 0.120 -38.386 1.00 62.00 362 GLY A N 1
ATOM 2822 C CA . GLY A 1 362 ? 26.428 -0.166 -38.133 1.00 62.00 362 GLY A CA 1
ATOM 2823 C C . GLY A 1 362 ? 25.549 1.090 -38.151 1.00 62.00 362 GLY A C 1
ATOM 2824 O O . GLY A 1 362 ? 24.374 1.016 -38.523 1.00 62.00 362 GLY A O 1
ATOM 2825 N N . GLY A 1 363 ? 26.130 2.255 -37.862 1.00 59.66 363 GLY A N 1
ATOM 2826 C CA . GLY A 1 363 ? 25.519 3.575 -37.926 1.00 59.66 363 GLY A CA 1
ATOM 2827 C C . GLY A 1 363 ? 25.103 4.034 -39.324 1.00 59.66 363 GLY A C 1
ATOM 2828 O O . GLY A 1 363 ? 24.424 5.057 -39.420 1.00 59.66 363 GLY A O 1
ATOM 2829 N N . LEU A 1 364 ? 25.464 3.306 -40.393 1.00 58.66 364 LEU A N 1
ATOM 2830 C CA . LEU A 1 364 ? 24.945 3.508 -41.756 1.00 58.66 364 LEU A CA 1
ATOM 2831 C C . LEU A 1 364 ? 23.564 2.869 -41.971 1.00 58.66 364 LEU A C 1
ATOM 2833 O O . LEU A 1 364 ? 22.801 3.319 -42.826 1.00 58.66 364 LEU A O 1
ATOM 2837 N N . LYS A 1 365 ? 23.236 1.819 -41.208 1.00 61.66 365 LYS A N 1
ATOM 2838 C CA . LYS A 1 365 ? 21.999 1.036 -41.368 1.00 61.66 365 LYS A CA 1
ATOM 2839 C C . LYS A 1 365 ? 21.049 1.189 -40.182 1.00 61.66 365 LYS A C 1
ATOM 2841 O O . LYS A 1 365 ? 19.847 1.338 -40.384 1.00 61.66 365 LYS A O 1
ATOM 2846 N N . TYR A 1 366 ? 21.582 1.161 -38.964 1.00 61.75 366 TYR A N 1
ATOM 2847 C CA . TYR A 1 366 ? 20.840 1.302 -37.714 1.00 61.75 366 TYR A CA 1
ATOM 2848 C C . TYR A 1 366 ? 21.660 2.114 -36.702 1.00 61.75 366 TYR A C 1
ATOM 2850 O O . TYR A 1 366 ? 22.244 1.553 -35.779 1.00 61.75 366 TYR A O 1
ATOM 2858 N N . ASN A 1 367 ? 21.669 3.445 -36.836 1.00 66.69 367 ASN A N 1
ATOM 2859 C CA . ASN A 1 367 ? 22.326 4.333 -35.863 1.00 66.69 367 ASN A CA 1
ATOM 2860 C C . ASN A 1 367 ? 21.696 4.274 -34.453 1.00 66.69 367 ASN A C 1
ATOM 2862 O O . ASN A 1 367 ? 22.294 4.694 -33.468 1.00 66.69 367 ASN A O 1
ATOM 2866 N N . ASN A 1 368 ? 20.479 3.735 -34.345 1.00 70.69 368 ASN A N 1
ATOM 2867 C CA . ASN A 1 368 ? 19.895 3.278 -33.090 1.00 70.69 368 ASN A CA 1
ATOM 2868 C C . ASN A 1 368 ? 19.677 1.752 -33.173 1.00 70.69 368 ASN A C 1
ATOM 2870 O O . ASN A 1 368 ? 18.813 1.310 -33.941 1.00 70.69 368 ASN A O 1
ATOM 2874 N N . PRO A 1 369 ? 20.417 0.933 -32.399 1.00 74.25 369 PRO A N 1
ATOM 2875 C CA . PRO A 1 369 ? 20.361 -0.526 -32.495 1.00 74.25 369 PRO A CA 1
ATOM 2876 C C . PRO A 1 369 ? 19.106 -1.139 -31.855 1.00 74.25 369 PRO A C 1
ATOM 2878 O O . PRO A 1 369 ? 18.980 -2.358 -31.789 1.00 74.25 369 PRO A O 1
ATOM 2881 N N . LEU A 1 370 ? 18.144 -0.323 -31.421 1.00 77.00 370 LEU A N 1
ATOM 2882 C CA . LEU A 1 370 ? 16.917 -0.776 -30.777 1.00 77.00 370 LEU A CA 1
ATOM 2883 C C . LEU A 1 370 ? 16.145 -1.833 -31.586 1.00 77.00 370 LEU A C 1
ATOM 2885 O O . LEU A 1 370 ? 15.788 -2.891 -31.071 1.00 77.00 370 LEU A O 1
ATOM 2889 N N . ARG A 1 371 ? 15.890 -1.556 -32.869 1.00 75.06 371 ARG A N 1
ATOM 2890 C CA . ARG A 1 371 ? 15.145 -2.465 -33.756 1.00 75.06 371 ARG A CA 1
ATOM 2891 C C . ARG A 1 371 ? 15.857 -3.803 -33.983 1.00 75.06 371 ARG A C 1
ATOM 2893 O O . ARG A 1 371 ? 15.200 -4.832 -33.827 1.00 75.06 371 ARG A O 1
ATOM 2900 N N . PRO A 1 372 ? 17.147 -3.839 -34.372 1.00 74.56 372 PRO A N 1
ATOM 2901 C CA . PRO A 1 372 ? 17.849 -5.111 -34.513 1.00 74.56 372 PRO A CA 1
ATOM 2902 C C . PRO A 1 372 ? 18.011 -5.846 -33.175 1.00 74.56 372 PRO A C 1
ATOM 2904 O O . PRO A 1 372 ? 17.868 -7.064 -33.165 1.00 74.56 372 PRO A O 1
ATOM 2907 N N . GLY A 1 373 ? 18.216 -5.133 -32.061 1.00 75.38 373 GLY A N 1
ATOM 2908 C CA . GLY A 1 373 ? 18.299 -5.730 -30.725 1.00 75.38 373 GLY A CA 1
ATOM 2909 C C . GLY A 1 373 ? 17.022 -6.472 -30.330 1.00 75.38 373 GLY A C 1
ATOM 2910 O O . GLY A 1 373 ? 17.079 -7.654 -30.006 1.00 75.38 373 GLY A O 1
ATOM 2911 N N . ARG A 1 374 ? 15.852 -5.832 -30.462 1.00 76.88 374 ARG A N 1
ATOM 2912 C CA . ARG A 1 374 ? 14.559 -6.476 -30.158 1.00 76.88 374 ARG A CA 1
ATOM 2913 C C . ARG A 1 374 ? 14.266 -7.684 -31.043 1.00 76.88 374 ARG A C 1
ATOM 2915 O O . ARG A 1 374 ? 13.846 -8.716 -30.538 1.00 76.88 374 ARG A O 1
ATOM 2922 N N . ARG A 1 375 ? 14.560 -7.598 -32.348 1.00 76.25 375 ARG A N 1
ATOM 2923 C CA . ARG A 1 375 ? 14.430 -8.755 -33.257 1.00 76.25 375 ARG A CA 1
ATOM 2924 C C . ARG A 1 375 ? 15.294 -9.934 -32.817 1.00 76.25 375 ARG A C 1
ATOM 2926 O O . ARG A 1 375 ? 14.921 -11.077 -33.053 1.00 76.25 375 ARG A O 1
ATOM 2933 N N . GLN A 1 376 ? 16.461 -9.666 -32.234 1.00 75.06 376 GLN A N 1
ATOM 2934 C CA . GLN A 1 376 ? 17.337 -10.718 -31.737 1.00 75.06 376 GLN A CA 1
ATOM 2935 C C . GLN A 1 376 ? 16.802 -11.336 -30.442 1.00 75.06 376 GLN A C 1
ATOM 2937 O O . GLN A 1 376 ? 16.853 -12.553 -30.310 1.00 75.06 376 GLN A O 1
ATOM 2942 N N . VAL A 1 377 ? 16.247 -10.530 -29.532 1.00 73.56 377 VAL A N 1
ATOM 2943 C CA . VAL A 1 377 ? 15.593 -11.027 -28.309 1.00 73.56 377 VAL A CA 1
ATOM 2944 C C . VAL A 1 377 ? 14.414 -11.931 -28.658 1.00 73.56 377 VAL A C 1
ATOM 2946 O O . VAL A 1 377 ? 14.402 -13.079 -28.234 1.00 73.56 377 VAL A O 1
ATOM 2949 N N . GLN A 1 378 ? 13.519 -11.485 -29.541 1.00 73.44 378 GLN A N 1
ATOM 2950 C CA . GLN A 1 378 ? 12.387 -12.297 -30.007 1.00 73.44 378 GLN A CA 1
ATOM 2951 C C . GLN A 1 378 ? 12.839 -13.641 -30.595 1.00 73.44 378 GLN A C 1
ATOM 2953 O O . GLN A 1 378 ? 12.209 -14.667 -30.387 1.00 73.44 378 GLN A O 1
ATOM 2958 N N . ARG A 1 379 ? 13.983 -13.681 -31.286 1.00 71.94 379 ARG A N 1
ATOM 2959 C CA . ARG A 1 379 ? 14.526 -14.938 -31.825 1.00 71.94 379 ARG A CA 1
ATOM 2960 C C . ARG A 1 379 ? 15.101 -15.872 -30.767 1.00 71.94 379 ARG A C 1
ATOM 2962 O O . ARG A 1 379 ? 15.048 -17.079 -30.964 1.00 71.94 379 ARG A O 1
ATOM 2969 N N . ILE A 1 380 ? 15.721 -15.336 -29.719 1.00 74.56 380 ILE A N 1
ATOM 2970 C CA . ILE A 1 380 ? 16.342 -16.151 -28.669 1.00 74.56 380 ILE A CA 1
ATOM 2971 C C . ILE A 1 380 ? 15.274 -16.656 -27.685 1.00 74.56 380 ILE A C 1
ATOM 2973 O O . ILE A 1 380 ? 15.356 -17.799 -27.247 1.00 74.56 380 ILE A O 1
ATOM 2977 N N . TRP A 1 381 ? 14.259 -15.840 -27.389 1.00 72.25 381 TRP A N 1
ATOM 2978 C CA . TRP A 1 381 ? 13.203 -16.123 -26.411 1.00 72.25 381 TRP A CA 1
ATOM 2979 C C . TRP A 1 381 ? 11.839 -16.441 -27.059 1.00 72.25 381 TRP A C 1
ATOM 2981 O O . TRP A 1 381 ? 10.803 -16.103 -26.508 1.00 72.25 381 TRP A O 1
ATOM 2991 N N . ASN A 1 382 ? 11.818 -17.109 -28.222 1.00 72.88 382 ASN A N 1
ATOM 2992 C CA . ASN A 1 382 ? 10.594 -17.618 -28.876 1.00 72.88 382 ASN A CA 1
ATOM 2993 C C . ASN A 1 382 ? 9.428 -16.603 -28.961 1.00 72.88 382 ASN A C 1
ATOM 2995 O O . ASN A 1 382 ? 8.315 -16.876 -28.521 1.00 72.88 382 ASN A O 1
ATOM 2999 N N . ASP A 1 383 ? 9.692 -15.445 -29.561 1.00 64.19 383 ASP A N 1
ATOM 3000 C CA . ASP A 1 383 ? 8.775 -14.314 -29.752 1.00 64.19 383 ASP A CA 1
ATOM 3001 C C . ASP A 1 383 ? 8.338 -13.569 -28.474 1.00 64.19 383 ASP A C 1
ATOM 3003 O O . ASP A 1 383 ? 7.474 -12.691 -28.547 1.00 64.19 383 ASP A O 1
ATOM 3007 N N . GLU A 1 384 ? 8.979 -13.809 -27.325 1.00 64.56 384 GLU A N 1
ATOM 3008 C CA . GLU A 1 384 ? 8.841 -12.930 -26.159 1.00 64.56 384 GLU A CA 1
ATOM 3009 C C . GLU A 1 384 ? 9.517 -11.565 -26.395 1.00 64.56 384 GLU A C 1
ATOM 3011 O O . GLU A 1 384 ? 10.546 -11.438 -27.071 1.00 64.56 384 GLU A O 1
ATOM 3016 N N . ASP A 1 385 ? 8.899 -10.510 -25.861 1.00 68.31 385 ASP A N 1
ATOM 3017 C CA . ASP A 1 385 ? 9.398 -9.137 -25.951 1.00 68.31 385 ASP A CA 1
ATOM 3018 C C . ASP A 1 385 ? 10.241 -8.771 -24.723 1.00 68.31 385 ASP A C 1
ATOM 3020 O O . ASP A 1 385 ? 10.238 -9.462 -23.709 1.00 68.31 385 ASP A O 1
ATOM 3024 N N . CYS A 1 386 ? 10.979 -7.667 -24.800 1.00 72.12 386 CYS A N 1
ATOM 3025 C CA . CYS A 1 386 ? 11.760 -7.181 -23.667 1.00 72.12 386 CYS A CA 1
ATOM 3026 C C . CYS A 1 386 ? 10.854 -6.623 -22.556 1.00 72.12 386 CYS A C 1
ATOM 3028 O O . CYS A 1 386 ? 10.071 -5.714 -22.824 1.00 72.12 386 CYS A O 1
ATOM 3030 N N . ASP A 1 387 ? 11.061 -7.047 -21.302 1.00 73.94 387 ASP A N 1
ATOM 3031 C CA . ASP A 1 387 ? 10.364 -6.467 -20.138 1.00 73.94 387 ASP A CA 1
ATOM 3032 C C . ASP A 1 387 ? 10.689 -4.977 -19.930 1.00 73.94 387 ASP A C 1
ATOM 3034 O O . ASP A 1 387 ? 9.851 -4.198 -19.477 1.00 73.94 387 ASP A O 1
ATOM 3038 N N . ILE A 1 388 ? 11.928 -4.575 -20.247 1.00 77.06 388 ILE A N 1
ATOM 3039 C CA . ILE A 1 388 ? 12.386 -3.181 -20.295 1.00 77.06 388 ILE A CA 1
ATOM 3040 C C . ILE A 1 388 ? 13.259 -2.969 -21.518 1.00 77.06 388 ILE A C 1
ATOM 3042 O O . ILE A 1 388 ? 14.146 -3.763 -21.833 1.00 77.06 388 ILE A O 1
ATOM 3046 N N . VAL A 1 389 ? 13.084 -1.806 -22.137 1.00 80.00 389 VAL A N 1
ATOM 3047 C CA . VAL A 1 389 ? 13.973 -1.297 -23.173 1.00 80.00 389 VAL A CA 1
ATOM 3048 C C . VAL A 1 389 ? 14.613 -0.004 -22.688 1.00 80.00 389 VAL A C 1
ATOM 3050 O O . VAL A 1 389 ? 13.937 1.011 -22.543 1.00 80.00 389 VAL A O 1
ATOM 3053 N N . LEU A 1 390 ? 15.933 -0.007 -22.506 1.00 78.38 390 LEU A N 1
ATOM 3054 C CA . LEU A 1 390 ? 16.718 1.203 -22.264 1.00 78.38 390 LEU A CA 1
ATOM 3055 C C . LEU A 1 390 ? 17.580 1.511 -23.490 1.00 78.38 390 LEU A C 1
ATOM 3057 O O . LEU A 1 390 ? 18.535 0.802 -23.798 1.00 78.38 390 LEU A O 1
ATOM 3061 N N . SER A 1 391 ? 17.249 2.591 -24.189 1.00 80.00 391 SER A N 1
ATOM 3062 C CA . SER A 1 391 ? 18.036 3.115 -25.298 1.00 80.00 391 SER A CA 1
ATOM 3063 C C . SER A 1 391 ? 18.902 4.274 -24.800 1.00 80.00 391 SER A C 1
ATOM 3065 O O . SER A 1 391 ? 18.384 5.242 -24.251 1.00 80.00 391 SER A O 1
ATOM 3067 N N . ILE A 1 392 ? 20.219 4.205 -24.990 1.00 76.62 392 ILE A N 1
ATOM 3068 C CA . ILE A 1 392 ? 21.149 5.271 -24.588 1.00 76.62 392 ILE A CA 1
ATOM 3069 C C . ILE A 1 392 ? 21.645 5.981 -25.849 1.00 76.62 392 ILE A C 1
ATOM 3071 O O . ILE A 1 392 ? 22.075 5.345 -26.812 1.00 76.62 392 ILE A O 1
ATOM 3075 N N . GLY A 1 393 ? 21.499 7.300 -25.876 1.00 70.88 393 GLY A N 1
ATOM 3076 C CA . GLY A 1 393 ? 21.967 8.179 -26.936 1.00 70.88 393 GLY A CA 1
ATOM 3077 C C . GLY A 1 393 ? 23.297 8.835 -26.605 1.00 70.88 393 GLY A C 1
ATOM 3078 O O . GLY A 1 393 ? 23.693 8.936 -25.448 1.00 70.88 393 GLY A O 1
ATOM 3079 N N . THR A 1 394 ? 23.984 9.294 -27.646 1.00 71.94 394 THR A N 1
ATOM 3080 C CA . THR A 1 394 ? 25.269 10.002 -27.555 1.00 71.94 394 THR A CA 1
ATOM 3081 C C . THR A 1 394 ? 25.099 11.524 -27.504 1.00 71.94 394 THR A C 1
ATOM 3083 O O . THR A 1 394 ? 26.061 12.257 -27.716 1.00 71.94 394 THR A O 1
ATOM 3086 N N . GLY A 1 395 ? 23.878 12.008 -27.263 1.00 68.88 395 GLY A N 1
ATOM 3087 C CA . GLY A 1 395 ? 23.529 13.419 -27.279 1.00 68.88 395 GLY A CA 1
ATOM 3088 C C . GLY A 1 395 ? 23.067 13.919 -28.648 1.00 68.88 395 GLY A C 1
ATOM 3089 O O . GLY A 1 395 ? 23.390 13.353 -29.697 1.00 68.88 395 GLY A O 1
ATOM 3090 N N . PHE A 1 396 ? 22.292 15.003 -28.640 1.00 73.25 396 PHE A N 1
ATOM 3091 C CA . PHE A 1 396 ? 21.743 15.626 -29.844 1.00 73.25 396 PHE A CA 1
ATOM 3092 C C . PHE A 1 396 ? 21.919 17.145 -29.825 1.00 73.25 396 PHE A C 1
ATOM 3094 O O . PHE A 1 396 ? 21.984 17.772 -28.771 1.00 73.25 396 PHE A O 1
ATOM 3101 N N . LYS A 1 397 ? 21.970 17.758 -31.014 1.00 69.75 397 LYS A N 1
ATOM 3102 C CA . LYS A 1 397 ? 22.052 19.217 -31.145 1.00 69.75 397 LYS A CA 1
ATOM 3103 C C . LYS A 1 397 ? 20.725 19.861 -30.743 1.00 69.75 397 LYS A C 1
ATOM 3105 O O . LYS A 1 397 ? 19.722 19.672 -31.433 1.00 69.75 397 LYS A O 1
ATOM 3110 N N . GLU A 1 398 ? 20.733 20.676 -29.694 1.00 60.31 398 GLU A N 1
ATOM 3111 C CA . GLU A 1 398 ? 19.572 21.479 -29.313 1.00 60.31 398 GLU A CA 1
ATOM 3112 C C . GLU A 1 398 ? 19.362 22.606 -30.344 1.00 60.31 398 GLU A C 1
ATOM 3114 O O . GLU A 1 398 ? 20.172 23.525 -30.477 1.00 60.31 398 GLU A O 1
ATOM 3119 N N . GLN A 1 399 ? 18.295 22.521 -31.146 1.00 56.34 399 GLN A N 1
ATOM 3120 C CA . GLN A 1 399 ? 17.918 23.610 -32.050 1.00 56.34 399 GLN A CA 1
ATOM 3121 C C . GLN A 1 399 ? 17.113 24.652 -31.270 1.00 56.34 399 GLN A C 1
ATOM 3123 O O . GLN A 1 399 ? 15.916 24.486 -31.038 1.00 56.34 399 GLN A O 1
ATOM 3128 N N . LEU A 1 400 ? 17.769 25.746 -30.880 1.00 42.69 400 LEU A N 1
ATOM 3129 C CA . LEU A 1 400 ? 17.093 26.941 -30.381 1.00 42.69 400 LEU A CA 1
ATOM 3130 C C . LEU A 1 400 ? 16.273 27.552 -31.530 1.00 42.69 400 LEU A C 1
ATOM 3132 O O . LEU A 1 400 ? 16.828 28.179 -32.429 1.00 42.69 400 LEU A O 1
ATOM 3136 N N . THR A 1 401 ? 14.950 27.381 -31.467 1.00 34.19 401 THR A N 1
ATOM 3137 C CA . THR A 1 401 ? 13.912 27.928 -32.365 1.00 34.19 401 THR A CA 1
ATOM 3138 C C . THR A 1 401 ? 13.877 27.387 -33.802 1.00 34.19 401 THR A C 1
ATOM 3140 O O . THR A 1 401 ? 14.899 27.169 -34.446 1.00 34.19 401 THR A O 1
ATOM 3143 N N . SER A 1 402 ? 12.650 27.169 -34.298 1.00 32.50 402 SER A N 1
ATOM 3144 C CA . SER A 1 402 ? 12.322 26.736 -35.662 1.00 32.50 402 SER A CA 1
ATOM 3145 C C . SER A 1 402 ? 13.191 27.428 -36.715 1.00 32.50 402 SER A C 1
ATOM 3147 O O . SER A 1 402 ? 13.436 28.632 -36.588 1.00 32.50 402 SER A O 1
ATOM 3149 N N . PRO A 1 403 ? 13.617 26.732 -37.785 1.00 36.38 403 PRO A N 1
ATOM 3150 C CA . PRO A 1 403 ? 14.433 27.358 -38.810 1.00 36.38 403 PRO A CA 1
ATOM 3151 C C . PRO A 1 403 ? 13.654 28.529 -39.418 1.00 36.38 403 PRO A C 1
ATOM 3153 O O . PRO A 1 403 ? 12.648 28.330 -40.100 1.00 36.38 403 PRO A O 1
ATOM 3156 N N . LYS A 1 404 ? 14.111 29.767 -39.180 1.00 36.44 404 LYS A N 1
ATOM 3157 C CA . LYS A 1 404 ? 13.735 30.892 -40.039 1.00 36.44 404 LYS A CA 1
ATOM 3158 C C . LYS A 1 404 ? 14.180 30.507 -41.442 1.00 36.44 404 LYS A C 1
ATOM 3160 O O . LYS A 1 404 ? 15.376 30.360 -41.690 1.00 36.44 404 LYS A O 1
ATOM 3165 N N . ALA A 1 405 ? 13.212 30.304 -42.330 1.00 32.34 405 ALA A N 1
ATOM 3166 C CA . ALA A 1 405 ? 13.486 30.078 -43.736 1.00 32.34 405 ALA A CA 1
ATOM 3167 C C . ALA A 1 405 ? 14.375 31.230 -44.247 1.00 32.34 405 ALA A C 1
ATOM 3169 O O . ALA A 1 405 ? 14.009 32.397 -44.069 1.00 32.34 405 ALA A O 1
ATOM 3170 N N . PRO A 1 406 ? 15.555 30.950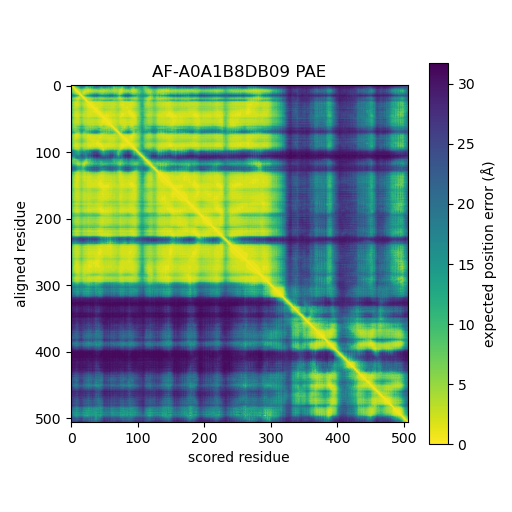 -44.825 1.00 38.38 406 PRO A N 1
ATOM 3171 C CA . PRO A 1 406 ? 16.371 32.000 -45.408 1.00 38.38 406 PRO A CA 1
ATOM 3172 C C . PRO A 1 406 ? 15.634 32.587 -46.618 1.00 38.38 406 PRO A C 1
ATOM 3174 O O . PRO A 1 406 ? 15.262 31.870 -47.544 1.00 38.38 406 PRO A O 1
ATOM 3177 N N . ASN A 1 407 ? 15.434 33.905 -46.622 1.00 39.84 407 ASN A N 1
ATOM 3178 C CA . ASN A 1 407 ? 14.739 34.644 -47.685 1.00 39.84 407 ASN A CA 1
ATOM 3179 C C . ASN A 1 407 ? 15.602 34.873 -48.947 1.00 39.84 407 ASN A C 1
ATOM 3181 O O . ASN A 1 407 ? 15.377 35.825 -49.689 1.00 39.84 407 ASN A O 1
ATOM 3185 N N . VAL A 1 408 ? 16.591 34.015 -49.220 1.00 42.53 408 VAL A N 1
ATOM 3186 C CA . VAL A 1 408 ? 17.472 34.161 -50.390 1.00 42.53 408 VAL A CA 1
ATOM 3187 C C . VAL A 1 408 ? 17.680 32.800 -51.054 1.00 42.53 408 VAL A C 1
ATOM 3189 O O . VAL A 1 408 ? 18.307 31.907 -50.489 1.00 42.53 408 VAL A O 1
ATOM 3192 N N . ARG A 1 409 ? 17.122 32.628 -52.259 1.00 39.62 409 ARG A N 1
ATOM 3193 C CA . ARG A 1 409 ? 17.233 31.399 -53.061 1.00 39.62 409 ARG A CA 1
ATOM 3194 C C . ARG A 1 409 ? 18.619 31.314 -53.713 1.00 39.62 409 ARG A C 1
ATOM 3196 O O . ARG A 1 409 ? 18.828 31.899 -54.771 1.00 39.62 409 ARG A O 1
ATOM 3203 N N . ASN A 1 410 ? 19.537 30.551 -53.116 1.00 40.72 410 ASN A N 1
ATOM 3204 C CA . ASN A 1 410 ? 20.828 30.202 -53.721 1.00 40.72 410 ASN A CA 1
ATOM 3205 C C . ASN A 1 410 ? 20.766 28.818 -54.394 1.00 40.72 410 ASN A C 1
ATOM 3207 O O . ASN A 1 410 ? 20.613 27.789 -53.734 1.00 40.72 410 ASN A O 1
ATOM 3211 N N . LEU A 1 411 ? 20.950 28.790 -55.719 1.00 36.66 411 LEU A N 1
ATOM 3212 C CA . LEU A 1 411 ? 20.820 27.608 -56.588 1.00 36.66 411 LEU A CA 1
ATOM 3213 C C . LEU A 1 411 ? 21.787 26.451 -56.235 1.00 36.66 411 LEU A C 1
ATOM 3215 O O . LEU A 1 411 ? 21.490 25.293 -56.516 1.00 36.66 411 LEU A O 1
ATOM 3219 N N . PHE A 1 412 ? 22.912 26.747 -55.573 1.00 35.28 412 PHE A N 1
ATOM 3220 C CA . PHE A 1 412 ? 23.914 25.752 -55.157 1.00 35.28 412 PHE A CA 1
ATOM 3221 C C . PHE A 1 412 ? 23.633 25.099 -53.795 1.00 35.28 412 PHE A C 1
ATOM 3223 O O . PHE A 1 412 ? 24.093 23.986 -53.556 1.00 35.28 412 PHE A O 1
ATOM 3230 N N . GLN A 1 413 ? 22.854 25.739 -52.914 1.00 40.09 413 GLN A N 1
ATOM 3231 C CA . GLN A 1 413 ? 22.490 25.153 -51.618 1.00 40.09 413 GLN A CA 1
ATOM 3232 C C . GLN A 1 413 ? 21.209 24.311 -51.699 1.00 40.09 413 GLN A C 1
ATOM 3234 O O . GLN A 1 413 ? 21.122 23.312 -50.990 1.00 40.09 413 GLN A O 1
ATOM 3239 N N . ASP A 1 414 ? 20.272 24.621 -52.606 1.00 39.19 414 ASP A N 1
ATOM 3240 C CA . ASP A 1 414 ? 18.984 23.914 -52.777 1.00 39.19 414 ASP A CA 1
ATOM 3241 C C . ASP A 1 414 ? 18.912 22.967 -53.994 1.00 39.19 414 ASP A C 1
ATOM 3243 O O . ASP A 1 414 ? 17.831 22.534 -54.408 1.00 39.19 414 ASP A O 1
ATOM 3247 N N . GLY A 1 415 ? 20.065 22.593 -54.556 1.00 41.88 415 GLY A N 1
ATOM 3248 C CA . GLY A 1 415 ? 20.158 21.594 -55.624 1.00 41.88 415 GLY A CA 1
ATOM 3249 C C . GLY A 1 415 ? 19.647 20.206 -55.201 1.00 41.88 415 GLY A C 1
ATOM 3250 O O . GLY A 1 415 ? 19.652 19.847 -54.023 1.00 41.88 415 GLY A O 1
ATOM 3251 N N . ALA A 1 416 ? 19.216 19.386 -56.167 1.00 40.41 416 ALA A N 1
ATOM 3252 C CA . ALA A 1 416 ? 18.670 18.045 -55.915 1.00 40.41 416 ALA A CA 1
ATOM 3253 C C . ALA A 1 416 ? 19.620 17.139 -55.108 1.00 40.41 416 ALA A C 1
ATOM 3255 O O . ALA A 1 416 ? 19.151 16.403 -54.251 1.00 40.41 416 ALA A O 1
ATOM 3256 N N . ILE A 1 417 ? 20.938 17.260 -55.305 1.00 35.22 417 ILE A N 1
ATOM 3257 C CA . ILE A 1 417 ? 21.963 16.499 -54.570 1.00 35.22 417 ILE A CA 1
ATOM 3258 C C . ILE A 1 417 ? 22.072 16.967 -53.115 1.00 35.22 417 ILE A C 1
ATOM 3260 O O . ILE A 1 417 ? 22.105 16.140 -52.215 1.00 35.22 417 ILE A O 1
ATOM 3264 N N . ALA A 1 418 ? 22.055 18.277 -52.854 1.00 35.16 418 ALA A N 1
ATOM 3265 C CA . ALA A 1 418 ? 22.072 18.815 -51.492 1.00 35.16 418 ALA A CA 1
ATOM 3266 C C . ALA A 1 418 ? 20.773 18.494 -50.732 1.00 35.16 418 ALA A C 1
ATOM 3268 O O . ALA A 1 418 ? 20.802 18.262 -49.523 1.00 35.16 418 ALA A O 1
ATOM 3269 N N . ARG A 1 419 ? 19.634 18.434 -51.439 1.00 43.50 419 ARG A N 1
ATOM 3270 C CA . ARG A 1 419 ? 18.350 17.967 -50.894 1.00 43.50 419 ARG A CA 1
ATOM 3271 C C . ARG A 1 419 ? 18.334 16.461 -50.656 1.00 43.50 419 ARG A C 1
ATOM 3273 O O . ARG A 1 419 ? 17.860 16.053 -49.608 1.00 43.50 419 ARG A O 1
ATOM 3280 N N . LEU A 1 420 ? 18.888 15.657 -51.563 1.00 39.09 420 LEU A N 1
ATOM 3281 C CA . LEU A 1 420 ? 19.037 14.208 -51.396 1.00 39.09 420 LEU A CA 1
ATOM 3282 C C . LEU A 1 420 ? 19.999 13.883 -50.247 1.00 39.09 420 LEU A C 1
ATOM 3284 O O . LEU A 1 420 ? 19.716 13.001 -49.449 1.00 39.09 420 LEU A O 1
ATOM 3288 N N . TYR A 1 421 ? 21.084 14.645 -50.108 1.00 36.53 421 TYR A N 1
ATOM 3289 C CA . TYR A 1 421 ? 22.031 14.553 -49.000 1.00 36.53 421 TYR A CA 1
ATOM 3290 C C . TYR A 1 421 ? 21.378 14.940 -47.670 1.00 36.53 421 TYR A C 1
ATOM 3292 O O . TYR A 1 421 ? 21.462 14.181 -46.712 1.00 36.53 421 TYR A O 1
ATOM 3300 N N . ARG A 1 422 ? 20.649 16.067 -47.610 1.00 46.53 422 ARG A N 1
ATOM 3301 C CA . ARG A 1 422 ? 19.875 16.458 -46.418 1.00 46.53 422 ARG A CA 1
ATOM 3302 C C . ARG A 1 422 ? 18.790 15.434 -46.071 1.00 46.53 422 ARG A C 1
ATOM 3304 O O . ARG A 1 422 ? 18.692 15.057 -44.911 1.00 46.53 422 ARG A O 1
ATOM 3311 N N . ALA A 1 423 ? 18.035 14.953 -47.060 1.00 37.50 423 ALA A N 1
ATOM 3312 C CA . ALA A 1 423 ? 16.991 13.941 -46.892 1.00 37.50 423 ALA A CA 1
ATOM 3313 C C . ALA A 1 423 ? 17.562 12.591 -46.424 1.00 37.50 423 ALA A C 1
ATOM 3315 O O . ALA A 1 423 ? 16.997 11.956 -45.535 1.00 37.50 423 ALA A O 1
ATOM 3316 N N . SER A 1 424 ? 18.715 12.191 -46.971 1.00 40.41 424 SER A N 1
ATOM 3317 C CA . SER A 1 424 ? 19.463 11.006 -46.549 1.00 40.41 424 SER A CA 1
ATOM 3318 C C . SER A 1 424 ? 19.955 11.167 -45.110 1.00 40.41 424 SER A C 1
ATOM 3320 O O . SER A 1 424 ? 19.653 10.330 -44.267 1.00 40.41 424 SER A O 1
ATOM 3322 N N . MET A 1 425 ? 20.581 12.295 -44.764 1.00 39.66 425 MET A N 1
ATOM 3323 C CA . MET A 1 425 ? 21.049 12.581 -43.400 1.00 39.66 425 MET A CA 1
ATOM 3324 C C . MET A 1 425 ? 19.913 12.704 -42.369 1.00 39.66 425 MET A C 1
ATOM 3326 O O . MET A 1 425 ? 20.150 12.455 -41.192 1.00 39.66 425 MET A O 1
ATOM 3330 N N . SER A 1 426 ? 18.687 13.040 -42.792 1.00 41.06 426 SER A N 1
ATOM 3331 C CA . SER A 1 426 ? 17.480 13.050 -41.946 1.00 41.06 426 SER A CA 1
ATOM 3332 C C . SER A 1 426 ? 16.727 11.712 -41.888 1.00 41.06 426 SER A C 1
ATOM 3334 O O . SER A 1 426 ? 15.690 11.620 -41.229 1.00 41.06 426 SER A O 1
ATOM 3336 N N . SER A 1 427 ? 17.193 10.685 -42.606 1.00 48.09 427 SER A N 1
ATOM 3337 C CA . SER A 1 427 ? 16.532 9.378 -42.647 1.00 48.09 427 SER A CA 1
ATOM 3338 C C . SER A 1 427 ? 16.604 8.657 -41.296 1.00 48.09 427 SER A C 1
ATOM 3340 O O . SER A 1 427 ? 17.563 8.802 -40.537 1.00 48.09 427 SER A O 1
ATOM 3342 N N . LEU A 1 428 ? 15.592 7.831 -41.010 1.00 45.44 428 LEU A N 1
ATOM 3343 C CA . LEU A 1 428 ? 15.481 7.043 -39.772 1.00 45.44 428 LEU A CA 1
ATOM 3344 C C . LEU A 1 428 ? 16.698 6.138 -39.509 1.00 45.44 428 LEU A C 1
ATOM 3346 O O . LEU A 1 428 ? 16.966 5.799 -38.362 1.00 45.44 428 LEU A O 1
ATOM 3350 N N . SER A 1 429 ? 17.434 5.733 -40.548 1.00 46.94 429 SER A N 1
ATOM 3351 C CA . SER A 1 429 ? 18.652 4.926 -40.406 1.00 46.94 429 SER A CA 1
ATOM 3352 C C . SER A 1 429 ? 19.842 5.727 -39.876 1.00 46.94 429 SER A C 1
ATOM 3354 O O . SER A 1 429 ? 20.722 5.140 -39.246 1.00 46.94 429 SER A O 1
ATOM 3356 N N . LEU A 1 430 ? 19.868 7.045 -40.109 1.00 47.38 430 LEU A N 1
ATOM 3357 C CA . LEU A 1 430 ? 20.993 7.927 -39.791 1.00 47.38 430 LEU A CA 1
ATOM 3358 C C . LEU A 1 430 ? 20.723 8.856 -38.595 1.00 47.38 430 LEU A C 1
ATOM 3360 O O . LEU A 1 430 ? 21.682 9.213 -37.905 1.00 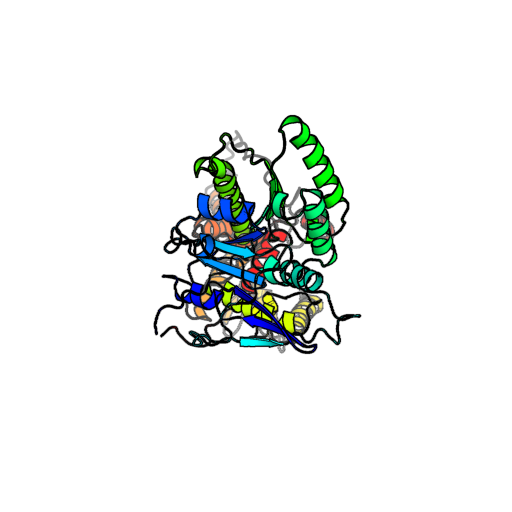47.38 430 LEU A O 1
ATOM 3364 N N . ASP A 1 431 ? 19.457 9.172 -38.303 1.00 61.69 431 ASP A N 1
ATOM 3365 C CA . ASP A 1 431 ? 19.017 9.954 -37.138 1.00 61.69 431 ASP A CA 1
ATOM 3366 C C . ASP A 1 431 ? 18.464 9.037 -36.027 1.00 61.69 431 ASP A C 1
ATOM 3368 O O . ASP A 1 431 ? 17.351 8.502 -36.102 1.00 61.69 431 ASP A O 1
ATOM 3372 N N . SER A 1 432 ? 19.259 8.863 -34.966 1.00 57.44 432 SER A N 1
ATOM 3373 C CA . SER A 1 432 ? 18.925 8.013 -33.818 1.00 57.44 432 SER A CA 1
ATOM 3374 C C . SER A 1 432 ? 17.713 8.524 -33.026 1.00 57.44 432 SER A C 1
ATOM 3376 O O . SER A 1 432 ? 16.970 7.710 -32.463 1.00 57.44 432 SER A O 1
ATOM 3378 N N . GLY A 1 433 ? 17.472 9.840 -33.035 1.00 64.38 433 GLY A N 1
ATOM 3379 C CA . GLY A 1 433 ? 16.339 10.489 -32.385 1.00 64.38 433 GLY A CA 1
ATOM 3380 C C . GLY A 1 433 ? 15.031 10.251 -33.135 1.00 64.38 433 GLY A C 1
ATOM 3381 O O . GLY A 1 433 ? 14.023 9.906 -32.517 1.00 64.38 433 GLY A O 1
ATOM 3382 N N . ASN A 1 434 ? 15.040 10.346 -34.467 1.00 67.38 434 ASN A N 1
ATOM 3383 C CA . ASN A 1 434 ? 13.858 10.009 -35.271 1.00 67.38 434 ASN A CA 1
ATOM 3384 C C . ASN A 1 434 ? 13.535 8.510 -35.203 1.00 67.38 434 ASN A C 1
ATOM 3386 O O . ASN A 1 434 ? 12.365 8.155 -35.069 1.00 67.38 434 ASN A O 1
ATOM 3390 N N . SER A 1 435 ? 14.549 7.633 -35.204 1.00 68.06 435 SER A N 1
ATOM 3391 C CA . SER A 1 435 ? 14.335 6.191 -35.005 1.00 68.06 435 SER A CA 1
ATOM 3392 C C . SER A 1 435 ? 13.715 5.868 -33.642 1.00 68.06 435 SER A C 1
ATOM 3394 O O . SER A 1 435 ? 12.915 4.936 -33.549 1.00 68.06 435 SER A O 1
ATOM 3396 N N . TRP A 1 436 ? 14.090 6.598 -32.585 1.00 75.06 436 TRP A N 1
ATOM 3397 C CA . TRP A 1 436 ? 13.465 6.454 -31.270 1.00 75.06 436 TRP A CA 1
ATOM 3398 C C . TRP A 1 436 ? 12.017 6.948 -31.282 1.00 75.06 436 TRP A C 1
ATOM 3400 O O . TRP A 1 436 ? 11.134 6.230 -30.822 1.00 75.06 436 TRP A O 1
ATOM 3410 N N . LYS A 1 437 ? 11.756 8.140 -31.839 1.00 77.25 437 LYS A N 1
ATOM 3411 C CA . LYS A 1 437 ? 10.401 8.709 -31.927 1.00 77.25 437 LYS A CA 1
ATOM 3412 C C . LYS A 1 437 ? 9.448 7.779 -32.671 1.00 77.25 437 LYS A C 1
ATOM 3414 O O . LYS A 1 437 ? 8.365 7.511 -32.168 1.00 77.25 437 LYS A O 1
ATOM 3419 N N . ASP A 1 438 ? 9.857 7.256 -33.824 1.00 77.31 438 ASP A N 1
ATOM 3420 C CA . ASP A 1 438 ? 9.057 6.319 -34.621 1.00 77.31 438 ASP A CA 1
ATOM 3421 C C . ASP A 1 438 ? 8.703 5.050 -33.825 1.00 77.31 438 ASP A C 1
ATOM 3423 O O . ASP A 1 438 ? 7.550 4.628 -33.781 1.00 77.31 438 ASP A O 1
ATOM 3427 N N . HIS A 1 439 ? 9.673 4.489 -33.095 1.00 79.38 439 HIS A N 1
ATOM 3428 C CA . HIS A 1 439 ? 9.418 3.377 -32.183 1.00 79.38 439 HIS A CA 1
ATOM 3429 C C . HIS A 1 439 ? 8.456 3.764 -31.047 1.00 79.38 439 HIS A C 1
ATOM 3431 O O . HIS A 1 439 ? 7.446 3.095 -30.859 1.00 79.38 439 HIS A O 1
ATOM 3437 N N . TRP A 1 440 ? 8.724 4.859 -30.334 1.00 79.69 440 TRP A N 1
ATOM 3438 C CA . TRP A 1 440 ? 7.918 5.329 -29.205 1.00 79.69 440 TRP A CA 1
ATOM 3439 C C . TRP A 1 440 ? 6.465 5.648 -29.586 1.00 79.69 440 TRP A C 1
ATOM 3441 O O . TRP A 1 440 ? 5.532 5.391 -28.820 1.00 79.69 440 TRP A O 1
ATOM 3451 N N . HIS A 1 441 ? 6.249 6.223 -30.770 1.00 80.31 441 HIS A N 1
ATOM 3452 C CA . HIS A 1 441 ? 4.912 6.510 -31.286 1.00 80.31 441 HIS A CA 1
ATOM 3453 C C . HIS A 1 441 ? 4.163 5.242 -31.704 1.00 80.31 441 HIS A C 1
ATOM 3455 O O . HIS A 1 441 ? 2.943 5.218 -31.556 1.00 80.31 441 HIS A O 1
ATOM 3461 N N . GLY A 1 442 ? 4.876 4.204 -32.149 1.00 76.69 442 GLY A N 1
ATOM 3462 C CA . GLY A 1 442 ? 4.307 2.900 -32.494 1.00 76.69 442 GLY A CA 1
ATOM 3463 C C . GLY A 1 442 ? 3.976 1.990 -31.305 1.00 76.69 442 GLY A C 1
ATOM 3464 O O . GLY A 1 442 ? 3.344 0.961 -31.513 1.00 76.69 442 GLY A O 1
ATOM 3465 N N . LEU A 1 443 ? 4.387 2.337 -30.079 1.00 79.75 443 LEU A N 1
ATOM 3466 C CA . LEU A 1 443 ? 4.068 1.562 -28.874 1.00 79.75 443 LEU A CA 1
ATOM 3467 C C . LEU A 1 443 ? 2.625 1.790 -28.401 1.00 79.75 443 LEU A C 1
ATOM 3469 O O . LEU A 1 443 ? 2.124 2.923 -28.407 1.00 79.75 443 LEU A O 1
ATOM 3473 N N . GLU A 1 444 ? 1.998 0.726 -27.899 1.00 76.75 444 GLU A N 1
ATOM 3474 C CA . GLU A 1 444 ? 0.744 0.804 -27.148 1.00 76.75 444 GLU A CA 1
ATOM 3475 C C . GLU A 1 444 ? 0.931 1.608 -25.845 1.00 76.75 444 GLU A C 1
ATOM 3477 O O . GLU A 1 444 ? 2.042 1.782 -25.339 1.00 76.75 444 GLU A O 1
ATOM 3482 N N . LYS A 1 445 ? -0.147 2.211 -25.327 1.00 70.12 445 LYS A N 1
ATOM 3483 C CA . LYS A 1 445 ? -0.056 3.173 -24.207 1.00 70.12 445 LYS A CA 1
ATOM 3484 C C . LYS A 1 445 ? 0.420 2.539 -22.896 1.00 70.12 445 LYS A C 1
ATOM 3486 O O . LYS A 1 445 ? 1.033 3.227 -22.089 1.00 70.12 445 LYS A O 1
ATOM 3491 N N . ASP A 1 446 ? 0.106 1.274 -22.692 1.00 64.75 446 ASP A N 1
ATOM 3492 C CA . ASP A 1 446 ? 0.410 0.454 -21.522 1.00 64.75 446 ASP A CA 1
ATOM 3493 C C . ASP A 1 446 ? 1.890 0.045 -21.436 1.00 64.75 446 ASP A C 1
ATOM 3495 O O . ASP A 1 446 ? 2.454 0.052 -20.343 1.00 64.75 446 ASP A O 1
ATOM 3499 N N . ILE A 1 447 ? 2.555 -0.205 -22.568 1.00 72.25 447 ILE A N 1
ATOM 3500 C CA . ILE A 1 447 ? 3.973 -0.621 -22.607 1.00 72.25 447 ILE A CA 1
ATOM 3501 C C . ILE A 1 447 ? 4.967 0.546 -22.702 1.00 72.25 447 ILE A C 1
ATOM 3503 O O . ILE A 1 447 ? 6.177 0.370 -22.528 1.00 72.25 447 ILE A O 1
ATOM 3507 N N . LYS A 1 448 ? 4.485 1.774 -22.938 1.00 75.81 448 LYS A N 1
ATOM 3508 C CA . LYS A 1 448 ? 5.338 2.978 -22.965 1.00 75.81 448 LYS A CA 1
ATOM 3509 C C . LYS A 1 448 ? 6.101 3.185 -21.660 1.00 75.81 448 LYS A C 1
ATOM 3511 O O . LYS A 1 448 ? 7.251 3.599 -21.697 1.00 75.81 448 LYS A O 1
ATOM 3516 N N . GLY A 1 449 ? 5.510 2.832 -20.518 1.00 70.94 449 GLY A N 1
ATOM 3517 C CA . GLY A 1 449 ? 6.171 2.930 -19.211 1.00 70.94 449 GLY A CA 1
ATOM 3518 C C . GLY A 1 449 ? 7.380 2.002 -19.021 1.00 70.94 449 GLY A C 1
ATOM 3519 O O . GLY A 1 449 ? 8.062 2.118 -18.012 1.00 70.94 449 GLY A O 1
ATOM 3520 N N . GLN A 1 450 ? 7.646 1.088 -19.958 1.00 72.75 450 GLN A N 1
ATOM 3521 C CA . GLN A 1 450 ? 8.768 0.137 -19.920 1.00 72.75 450 GLN A CA 1
ATOM 3522 C C . GLN A 1 450 ? 9.890 0.501 -20.910 1.00 72.75 450 GLN A C 1
ATOM 3524 O O . GLN A 1 450 ? 10.925 -0.162 -20.965 1.00 72.75 450 GLN A O 1
ATOM 3529 N N . HIS A 1 451 ? 9.699 1.564 -21.696 1.00 82.12 451 HIS A N 1
ATOM 3530 C CA . HIS A 1 451 ? 10.620 1.985 -22.744 1.00 82.12 451 HIS A CA 1
ATOM 3531 C C . HIS A 1 451 ? 11.229 3.348 -22.390 1.00 82.12 451 HIS A C 1
ATOM 3533 O O . HIS A 1 451 ? 10.537 4.353 -22.267 1.00 82.12 451 HIS A O 1
ATOM 3539 N N . PHE A 1 452 ? 12.549 3.406 -22.257 1.00 76.56 452 PHE A N 1
ATOM 3540 C CA . PHE A 1 452 ? 13.273 4.596 -21.823 1.00 76.56 452 PHE A CA 1
ATOM 3541 C C . PHE A 1 452 ? 14.327 4.997 -22.847 1.00 76.56 452 PHE A C 1
ATOM 3543 O O . PHE A 1 452 ? 15.007 4.152 -23.434 1.00 76.56 452 PHE A O 1
ATOM 3550 N N . ARG A 1 453 ? 14.501 6.308 -23.023 1.00 79.25 453 ARG A N 1
ATOM 3551 C CA . ARG A 1 453 ? 15.602 6.886 -23.794 1.00 79.25 453 ARG A CA 1
ATOM 3552 C C . ARG A 1 453 ? 16.340 7.897 -22.940 1.00 79.25 453 ARG A C 1
ATOM 3554 O O . ARG A 1 453 ? 15.767 8.912 -22.557 1.00 79.25 453 ARG A O 1
ATOM 3561 N N . LEU A 1 454 ? 17.610 7.618 -22.678 1.00 75.81 454 LEU A N 1
ATOM 3562 C CA . LEU A 1 454 ? 18.531 8.585 -22.094 1.00 75.81 454 LEU A CA 1
ATOM 3563 C C . LEU A 1 454 ? 19.272 9.260 -23.240 1.00 75.81 454 LEU A C 1
ATOM 3565 O O . LEU A 1 454 ? 20.072 8.620 -23.915 1.00 75.81 454 LEU A O 1
ATOM 3569 N N . ASP A 1 455 ? 18.964 10.524 -23.500 1.00 74.31 455 ASP A N 1
ATOM 3570 C CA . ASP A 1 455 ? 19.627 11.326 -24.525 1.00 74.31 455 ASP A CA 1
ATOM 3571 C C . ASP A 1 455 ? 19.761 12.761 -24.021 1.00 74.31 455 ASP A C 1
ATOM 3573 O O . ASP A 1 455 ? 18.840 13.281 -23.390 1.00 74.31 455 ASP A O 1
ATOM 3577 N N . VAL A 1 456 ? 20.904 13.392 -24.278 1.00 74.12 456 VAL A N 1
ATOM 3578 C CA . VAL A 1 456 ? 21.257 14.681 -23.670 1.00 74.12 456 VAL A CA 1
ATOM 3579 C C . VAL A 1 456 ? 21.273 15.784 -24.732 1.00 74.12 456 VAL A C 1
ATOM 3581 O O . VAL A 1 456 ? 21.934 15.619 -25.761 1.00 74.12 456 VAL A O 1
ATOM 3584 N N . PRO A 1 457 ? 20.581 16.921 -24.520 1.00 71.50 457 PRO A N 1
ATOM 3585 C CA . PRO A 1 457 ? 20.748 18.083 -25.380 1.00 71.50 457 PRO A CA 1
ATOM 3586 C C . PRO A 1 457 ? 22.150 18.666 -25.177 1.00 71.50 457 PRO A C 1
ATOM 3588 O O . PRO A 1 457 ? 22.500 19.108 -24.082 1.00 71.50 457 PRO A O 1
ATOM 3591 N N . LEU A 1 458 ? 22.950 18.667 -26.241 1.00 75.62 458 LEU A N 1
ATOM 3592 C CA . LEU A 1 458 ? 24.278 19.269 -26.246 1.00 75.62 458 LEU A CA 1
ATOM 3593 C C . LEU A 1 458 ? 24.150 20.769 -26.518 1.00 75.62 458 LEU A C 1
ATOM 3595 O O . LEU A 1 458 ? 23.670 21.183 -27.582 1.00 75.62 458 LEU A O 1
ATOM 3599 N N . LYS A 1 459 ? 24.580 21.582 -25.551 1.00 71.44 459 LYS A N 1
ATOM 3600 C CA . LYS A 1 459 ? 24.579 23.044 -25.645 1.00 71.44 459 LY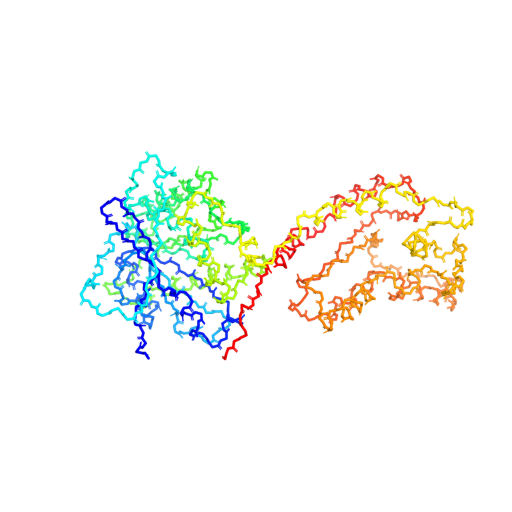S A CA 1
ATOM 3601 C C . LYS A 1 459 ? 25.802 23.510 -26.431 1.00 71.44 459 LYS A C 1
ATOM 3603 O O . LYS A 1 459 ? 26.924 23.096 -26.167 1.00 71.44 459 LYS A O 1
ATOM 3608 N N . GLY A 1 460 ? 25.590 24.418 -27.382 1.00 70.25 460 GLY A N 1
ATOM 3609 C CA . GLY A 1 460 ? 26.669 24.998 -28.185 1.00 70.25 460 GLY A CA 1
ATOM 3610 C C . GLY A 1 460 ? 27.048 24.163 -29.413 1.00 70.25 460 GLY A C 1
ATOM 3611 O O . GLY A 1 460 ? 26.186 23.619 -30.111 1.00 70.25 460 GLY A O 1
ATOM 3612 N N . ARG A 1 461 ? 28.343 24.138 -29.753 1.00 72.75 461 ARG A N 1
ATOM 3613 C CA . ARG A 1 461 ? 28.853 23.355 -30.886 1.00 72.75 461 ARG A CA 1
ATOM 3614 C C . ARG A 1 461 ? 28.908 21.888 -30.465 1.00 72.75 461 ARG A C 1
ATOM 3616 O O . ARG A 1 461 ? 29.627 21.554 -29.538 1.00 72.75 461 ARG A O 1
ATOM 3623 N N . VAL A 1 462 ? 28.190 21.025 -31.183 1.00 69.62 462 VAL A N 1
ATOM 3624 C CA . VAL A 1 462 ? 28.338 19.574 -31.018 1.00 69.62 462 VAL A CA 1
ATOM 3625 C C . VAL A 1 462 ? 29.765 19.193 -31.427 1.00 69.62 462 VAL A C 1
ATOM 3627 O O . VAL A 1 462 ? 30.139 19.506 -32.566 1.00 69.62 462 VAL A O 1
ATOM 3630 N N . PRO A 1 463 ? 30.552 18.582 -30.526 1.00 69.88 463 PRO A N 1
ATOM 3631 C CA . PRO A 1 463 ? 31.908 18.172 -30.841 1.00 69.88 463 PRO A CA 1
ATOM 3632 C C . PRO A 1 463 ? 31.903 17.083 -31.910 1.00 69.88 463 PRO A C 1
ATOM 3634 O O . PRO A 1 463 ? 30.950 16.306 -32.037 1.00 69.88 463 PRO A O 1
ATOM 3637 N N . ASN A 1 464 ? 32.963 17.042 -32.711 1.00 68.50 464 ASN A N 1
ATOM 3638 C CA . ASN A 1 464 ? 33.157 15.928 -33.631 1.00 68.50 464 ASN A CA 1
ATOM 3639 C C . ASN A 1 464 ? 33.432 14.640 -32.837 1.00 68.50 464 ASN A C 1
ATOM 3641 O O . ASN A 1 464 ? 33.910 14.679 -31.706 1.00 68.50 464 ASN A O 1
ATOM 3645 N N . ILE A 1 465 ? 33.138 13.481 -33.434 1.00 64.75 465 ILE A N 1
ATOM 3646 C CA . ILE A 1 465 ? 33.254 12.172 -32.761 1.00 64.75 465 ILE A CA 1
ATOM 3647 C C . ILE A 1 465 ? 34.682 11.846 -32.277 1.00 64.75 465 ILE A C 1
ATOM 3649 O O . ILE A 1 465 ? 34.871 10.953 -31.459 1.00 64.75 465 ILE A O 1
ATOM 3653 N N . ASP A 1 466 ? 35.683 12.551 -32.798 1.00 69.50 466 ASP A N 1
ATOM 3654 C CA . ASP A 1 466 ? 37.107 12.414 -32.503 1.00 69.50 466 ASP A CA 1
ATOM 3655 C C . ASP A 1 466 ? 37.695 13.553 -31.649 1.00 69.50 466 ASP A C 1
ATOM 3657 O O . ASP A 1 466 ? 38.889 13.530 -31.354 1.00 69.50 466 ASP A O 1
ATOM 3661 N N . GLU A 1 467 ? 36.886 14.522 -31.212 1.00 70.69 467 GLU A N 1
ATOM 3662 C CA . GLU A 1 467 ? 37.311 15.631 -30.341 1.00 70.69 467 GLU A CA 1
ATOM 3663 C C . GLU A 1 467 ? 37.360 15.179 -28.866 1.00 70.69 467 GLU A C 1
ATOM 3665 O O . GLU A 1 467 ? 36.489 15.479 -28.047 1.00 70.69 467 GLU A O 1
ATOM 3670 N N . VAL A 1 468 ? 38.397 14.401 -28.528 1.00 74.50 468 VAL A N 1
ATOM 3671 C CA . VAL A 1 468 ? 38.620 13.811 -27.188 1.00 74.50 468 VAL A CA 1
ATOM 3672 C C . VAL A 1 468 ? 38.860 14.875 -26.105 1.00 74.50 468 VAL A C 1
ATOM 3674 O O . VAL A 1 468 ? 38.593 14.651 -24.925 1.00 74.50 468 VAL A O 1
ATOM 3677 N N . ASP A 1 469 ? 39.337 16.053 -26.490 1.00 76.88 469 ASP A N 1
ATOM 3678 C CA . ASP A 1 469 ? 39.558 17.211 -25.622 1.00 76.88 469 ASP A CA 1
ATOM 3679 C C . ASP A 1 469 ? 38.261 17.764 -25.005 1.00 76.88 469 ASP A C 1
ATOM 3681 O O . ASP A 1 469 ? 38.299 18.376 -23.939 1.00 76.88 469 ASP A O 1
ATOM 3685 N N . GLN A 1 470 ? 37.104 17.481 -25.613 1.00 77.25 470 GLN A N 1
ATOM 3686 C CA . GLN A 1 470 ? 35.788 17.932 -25.145 1.00 77.25 470 GLN A CA 1
ATOM 3687 C C . GLN A 1 470 ? 35.145 16.976 -24.122 1.00 77.25 470 GLN A C 1
ATOM 3689 O O . GLN A 1 470 ? 34.039 17.224 -23.643 1.00 77.25 470 GLN A O 1
ATOM 3694 N N . MET A 1 471 ? 35.821 15.883 -23.745 1.00 74.75 471 MET A N 1
ATOM 3695 C CA . MET A 1 471 ? 35.248 14.851 -22.870 1.00 74.75 471 MET A CA 1
ATOM 3696 C C . MET A 1 471 ? 34.829 15.361 -21.487 1.00 74.75 471 MET A C 1
ATOM 3698 O O . MET A 1 471 ? 33.821 14.896 -20.957 1.00 74.75 471 MET A O 1
ATOM 3702 N N . ALA A 1 472 ? 35.574 16.303 -20.900 1.00 76.06 472 ALA A N 1
ATOM 3703 C CA . ALA A 1 472 ? 35.226 16.880 -19.600 1.00 76.06 472 ALA A CA 1
ATOM 3704 C C . ALA A 1 472 ? 33.924 17.697 -19.674 1.00 76.06 472 ALA A C 1
ATOM 3706 O O . ALA A 1 472 ? 33.032 17.515 -18.848 1.00 76.06 472 ALA A O 1
ATOM 3707 N N . ASP A 1 473 ? 33.778 18.520 -20.715 1.00 79.19 473 ASP A N 1
ATOM 3708 C CA . ASP A 1 473 ? 32.570 19.314 -20.952 1.00 79.19 473 ASP A CA 1
ATOM 3709 C C . ASP A 1 473 ? 31.353 18.415 -21.229 1.00 79.19 473 ASP A C 1
ATOM 3711 O O . ASP A 1 473 ? 30.289 18.597 -20.637 1.00 79.19 473 ASP A O 1
ATOM 3715 N N . LEU A 1 474 ? 31.522 17.358 -22.033 1.00 76.75 474 LEU A N 1
ATOM 3716 C CA . LEU A 1 474 ? 30.470 16.364 -22.272 1.00 76.75 474 LEU A CA 1
ATOM 3717 C C . LEU A 1 474 ? 30.021 15.661 -20.980 1.00 76.75 474 LEU A C 1
ATOM 3719 O O . LEU A 1 474 ? 28.822 15.468 -20.773 1.00 76.75 474 LEU A O 1
ATOM 3723 N N . GLN A 1 475 ? 30.951 15.300 -20.090 1.00 77.38 475 GLN A N 1
ATOM 3724 C CA . GLN A 1 475 ? 30.615 14.695 -18.795 1.00 77.38 475 GLN A CA 1
ATOM 3725 C C . GLN A 1 475 ? 29.793 15.642 -17.917 1.00 77.38 475 GLN A C 1
ATOM 3727 O O . GLN A 1 475 ? 28.813 15.212 -17.301 1.00 77.38 475 GLN A O 1
ATOM 3732 N N . ASP A 1 476 ? 30.149 16.924 -17.884 1.00 79.88 476 ASP A N 1
ATOM 3733 C CA . ASP A 1 476 ? 29.412 17.926 -17.117 1.00 79.88 476 ASP A CA 1
ATOM 3734 C C . ASP A 1 476 ? 28.025 18.198 -17.719 1.00 79.88 476 ASP A C 1
ATOM 3736 O O . ASP A 1 476 ? 27.038 18.301 -16.985 1.00 79.88 476 ASP A O 1
ATOM 3740 N N . GLN A 1 477 ? 27.892 18.221 -19.049 1.00 78.00 477 GLN A N 1
ATOM 3741 C CA . GLN A 1 477 ? 26.590 18.338 -19.715 1.00 78.00 477 GLN A CA 1
ATOM 3742 C C . GLN A 1 477 ? 25.670 17.138 -19.437 1.00 78.00 477 GLN A C 1
ATOM 3744 O O . GLN A 1 477 ? 24.463 17.328 -19.265 1.00 78.00 477 GLN A O 1
ATOM 3749 N N . VAL A 1 478 ? 26.219 15.922 -19.340 1.00 75.12 478 VAL A N 1
ATOM 3750 C CA . VAL A 1 478 ? 25.465 14.713 -18.958 1.00 75.12 478 VAL A CA 1
ATOM 3751 C C . VAL A 1 478 ? 25.024 14.776 -17.497 1.00 75.12 478 VAL A C 1
ATOM 3753 O O . VAL A 1 478 ? 23.854 14.530 -17.207 1.00 75.12 478 VAL A O 1
ATOM 3756 N N . ARG A 1 479 ? 25.918 15.150 -16.571 1.00 75.88 479 ARG A N 1
ATOM 3757 C CA . ARG A 1 479 ? 25.592 15.268 -15.135 1.00 75.88 479 ARG A CA 1
ATOM 375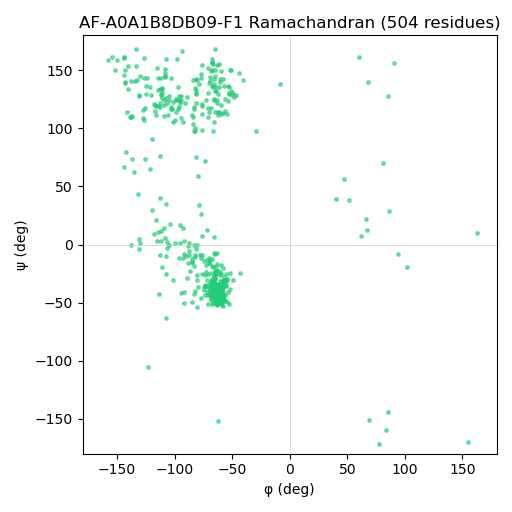8 C C . ARG A 1 479 ? 24.458 16.257 -14.872 1.00 75.88 479 ARG A C 1
ATOM 3760 O O . ARG A 1 479 ? 23.636 16.019 -13.994 1.00 75.88 479 ARG A O 1
ATOM 3767 N N . ASN A 1 480 ? 24.396 17.331 -15.654 1.00 69.62 480 ASN A N 1
ATOM 3768 C CA . ASN A 1 480 ? 23.368 18.364 -15.536 1.00 69.62 480 ASN A CA 1
ATOM 3769 C C . ASN A 1 480 ? 22.043 18.017 -16.244 1.00 69.62 480 ASN A C 1
ATOM 3771 O O . ASN A 1 480 ? 21.062 18.731 -16.057 1.00 69.62 480 ASN A O 1
ATOM 3775 N N . ASN A 1 481 ? 22.000 16.940 -17.037 1.00 67.50 481 ASN A N 1
ATOM 3776 C CA . ASN A 1 481 ? 20.829 16.488 -17.798 1.00 67.50 481 ASN A CA 1
ATOM 3777 C C . ASN A 1 481 ? 20.584 14.984 -17.606 1.00 67.50 481 ASN A C 1
ATOM 3779 O O . ASN A 1 481 ? 20.304 14.245 -18.554 1.00 67.50 481 ASN A O 1
ATOM 3783 N N . LEU A 1 482 ? 20.696 14.514 -16.365 1.00 64.75 482 LEU A N 1
ATOM 3784 C CA . LEU A 1 482 ? 20.192 13.199 -15.995 1.00 64.75 482 LEU A CA 1
ATOM 3785 C C . LEU A 1 482 ? 18.674 13.238 -16.215 1.00 64.75 482 LEU A C 1
ATOM 3787 O O . LEU A 1 482 ? 17.988 14.042 -15.590 1.00 64.75 482 LEU A O 1
ATOM 3791 N N . GLY A 1 483 ? 18.170 12.450 -17.170 1.00 65.56 483 GLY A N 1
ATOM 3792 C CA . GLY A 1 483 ? 16.736 12.346 -17.463 1.00 65.56 483 GLY A CA 1
ATOM 3793 C C . GLY A 1 483 ? 15.940 11.792 -16.272 1.00 65.56 483 GLY A C 1
ATOM 3794 O O . GLY A 1 483 ? 16.346 11.913 -15.120 1.00 65.56 483 GLY A O 1
ATOM 3795 N N . ASP A 1 484 ? 14.810 11.129 -16.520 1.00 67.75 484 ASP A N 1
ATOM 3796 C CA . ASP A 1 484 ? 14.034 10.500 -15.438 1.00 67.75 484 ASP A CA 1
ATOM 3797 C C . ASP A 1 484 ? 14.722 9.227 -14.897 1.00 67.75 484 ASP A C 1
ATOM 3799 O O . ASP A 1 484 ? 14.299 8.096 -15.144 1.00 67.75 484 ASP A O 1
ATOM 3803 N N . MET A 1 485 ? 15.826 9.414 -14.169 1.00 70.75 485 MET A N 1
ATOM 3804 C CA . MET A 1 485 ? 16.596 8.342 -13.536 1.00 70.75 485 MET A CA 1
ATOM 3805 C C . MET A 1 485 ? 15.790 7.646 -12.440 1.00 70.75 485 MET A C 1
ATOM 3807 O O . MET A 1 485 ? 15.938 6.441 -12.242 1.00 70.75 485 MET A O 1
ATOM 3811 N N . ASP A 1 486 ? 14.906 8.379 -11.761 1.00 65.38 486 ASP A N 1
ATOM 3812 C CA . ASP A 1 486 ? 14.028 7.808 -10.746 1.00 65.38 486 ASP A CA 1
ATOM 3813 C C . ASP A 1 486 ? 12.972 6.896 -11.380 1.00 65.38 486 ASP A C 1
ATOM 3815 O O . ASP A 1 486 ? 12.716 5.809 -10.860 1.00 65.38 486 ASP A O 1
ATOM 3819 N N . GLY A 1 487 ? 12.370 7.297 -12.504 1.00 65.12 487 GLY A N 1
ATOM 3820 C CA . GLY A 1 487 ? 11.462 6.462 -13.294 1.00 65.12 487 GLY A CA 1
ATOM 3821 C C . GLY A 1 487 ? 12.142 5.214 -13.832 1.00 65.12 487 GLY A C 1
ATOM 3822 O O . GLY A 1 487 ? 11.625 4.111 -13.650 1.00 65.12 487 GLY A O 1
ATOM 3823 N N . LEU A 1 488 ? 13.351 5.366 -14.377 1.00 66.25 488 LEU A N 1
ATOM 3824 C CA . LEU A 1 488 ? 14.169 4.242 -14.825 1.00 66.25 488 LEU A CA 1
ATOM 3825 C C . LEU A 1 488 ? 14.463 3.267 -13.676 1.00 66.25 488 LEU A C 1
ATOM 3827 O O . LEU A 1 488 ? 14.242 2.064 -13.805 1.00 66.25 488 LEU A O 1
ATOM 3831 N N . ALA A 1 489 ? 14.896 3.773 -12.518 1.00 67.00 489 ALA A N 1
ATOM 3832 C CA . ALA A 1 489 ? 15.164 2.949 -11.344 1.00 67.00 489 ALA A CA 1
ATOM 3833 C C . ALA A 1 489 ? 13.901 2.240 -10.823 1.00 67.00 489 ALA A C 1
ATOM 3835 O O . ALA A 1 489 ? 13.992 1.105 -10.351 1.00 67.00 489 ALA A O 1
ATOM 3836 N N . ARG A 1 490 ? 12.722 2.877 -10.899 1.00 65.81 490 ARG A N 1
ATOM 3837 C CA . ARG A 1 490 ? 11.436 2.247 -10.547 1.00 65.81 490 ARG A CA 1
ATOM 3838 C C . ARG A 1 490 ? 11.084 1.118 -11.516 1.00 65.81 490 ARG A C 1
ATOM 3840 O O . ARG A 1 490 ? 10.751 0.035 -11.043 1.00 65.81 490 ARG A O 1
ATOM 3847 N N . ALA A 1 491 ? 11.233 1.323 -12.823 1.00 66.38 491 ALA A N 1
ATOM 3848 C CA . ALA A 1 491 ? 10.993 0.280 -13.817 1.00 66.38 491 ALA A CA 1
ATOM 3849 C C . ALA A 1 491 ? 11.951 -0.907 -13.643 1.00 66.38 491 ALA A C 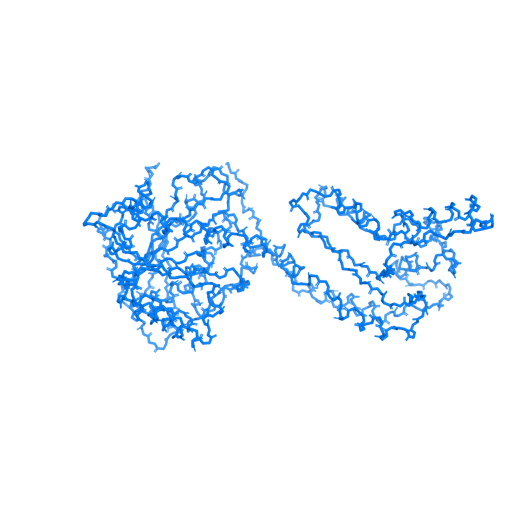1
ATOM 3851 O O . ALA A 1 491 ? 11.499 -2.041 -13.524 1.00 66.38 491 ALA A O 1
ATOM 3852 N N . PHE A 1 492 ? 13.261 -0.668 -13.510 1.00 67.25 492 PHE A N 1
ATOM 3853 C CA . PHE A 1 492 ? 14.236 -1.744 -13.274 1.00 67.25 492 PHE A CA 1
ATOM 3854 C C . PHE A 1 492 ? 13.941 -2.540 -11.993 1.00 67.25 492 PHE A C 1
ATOM 3856 O O . PHE A 1 492 ? 14.070 -3.766 -11.969 1.00 67.25 492 PHE A O 1
ATOM 3863 N N . LYS A 1 493 ? 13.485 -1.869 -10.928 1.00 67.62 493 LYS A N 1
ATOM 3864 C CA . LYS A 1 493 ? 13.003 -2.555 -9.720 1.00 67.62 493 LYS A CA 1
ATOM 3865 C C . LYS A 1 493 ? 11.765 -3.404 -10.007 1.00 67.62 493 LYS A C 1
ATOM 3867 O O . LYS A 1 493 ? 11.684 -4.495 -9.460 1.00 67.62 493 LYS A O 1
ATOM 3872 N N . ALA A 1 494 ? 10.846 -2.938 -10.852 1.00 69.00 494 ALA A N 1
ATOM 3873 C CA . ALA A 1 494 ? 9.630 -3.655 -11.239 1.00 69.00 494 ALA A CA 1
ATOM 3874 C C . ALA A 1 494 ? 9.902 -5.005 -11.900 1.00 69.00 494 ALA A C 1
ATOM 3876 O O . ALA A 1 494 ? 9.346 -6.016 -11.491 1.00 69.00 494 ALA A O 1
ATOM 3877 N N . VAL A 1 495 ? 10.786 -5.028 -12.898 1.00 68.88 495 VAL A N 1
ATOM 3878 C CA . VAL A 1 495 ? 11.130 -6.266 -13.619 1.00 68.88 495 VAL A CA 1
ATOM 3879 C C . VAL A 1 495 ? 12.018 -7.191 -12.800 1.00 68.88 495 VAL A C 1
ATOM 3881 O O . VAL A 1 495 ? 12.180 -8.362 -13.115 1.00 68.88 495 VAL A O 1
ATOM 3884 N N . SER A 1 496 ? 12.595 -6.676 -11.713 1.00 67.00 496 SER A N 1
ATOM 3885 C CA . SER A 1 496 ? 13.321 -7.509 -10.760 1.00 67.00 496 SER A CA 1
ATOM 3886 C C . SER A 1 496 ? 12.380 -8.371 -9.912 1.00 67.00 496 SER A C 1
ATOM 3888 O O . SER A 1 496 ? 12.853 -9.332 -9.297 1.00 67.00 496 SER A O 1
ATOM 3890 N N . PHE A 1 497 ? 11.081 -8.041 -9.852 1.00 64.44 497 PHE A N 1
ATOM 3891 C CA . PHE A 1 497 ? 10.086 -8.911 -9.238 1.00 64.44 497 PHE A CA 1
ATOM 3892 C C . PHE A 1 497 ? 9.833 -10.110 -10.144 1.00 64.44 497 PHE A C 1
ATOM 3894 O O . PHE A 1 497 ? 9.462 -9.950 -11.301 1.00 64.44 497 PHE A O 1
ATOM 3901 N N . PHE A 1 498 ? 10.000 -11.306 -9.596 1.00 62.00 498 PHE A N 1
ATOM 3902 C CA . PHE A 1 498 ? 9.758 -12.549 -10.314 1.00 62.00 498 PHE A CA 1
ATOM 3903 C C . PHE A 1 498 ? 8.581 -13.271 -9.667 1.00 62.00 498 PHE A C 1
ATOM 3905 O O . PHE A 1 498 ? 8.522 -13.367 -8.447 1.00 62.00 498 PHE A O 1
ATOM 3912 N N . PHE A 1 499 ? 7.629 -13.744 -10.461 1.00 57.72 499 PHE A N 1
ATOM 3913 C CA . PHE A 1 499 ? 6.538 -14.580 -9.975 1.00 57.72 499 PHE A CA 1
ATOM 3914 C C . PHE A 1 499 ? 6.330 -15.691 -10.994 1.00 57.72 499 PHE A C 1
ATOM 3916 O O . PHE A 1 499 ? 5.871 -15.433 -12.103 1.00 57.72 499 PHE A O 1
ATOM 3923 N N . GLU A 1 500 ? 6.693 -16.909 -10.617 1.00 48.53 500 GLU A N 1
ATOM 3924 C CA . GLU A 1 500 ? 6.457 -18.110 -11.411 1.00 48.53 500 GLU A CA 1
ATOM 3925 C C . GLU A 1 500 ? 5.364 -18.934 -10.733 1.00 48.53 500 GLU A C 1
ATOM 3927 O O . GLU A 1 500 ? 5.222 -18.924 -9.509 1.00 48.53 500 GLU A O 1
ATOM 3932 N N . LEU A 1 501 ? 4.526 -19.572 -11.544 1.00 45.06 501 LEU A N 1
ATOM 3933 C CA . LEU A 1 501 ? 3.521 -20.505 -11.058 1.00 45.06 501 LEU A CA 1
ATOM 3934 C C . LEU A 1 501 ? 4.232 -21.810 -10.698 1.00 45.06 501 LEU A C 1
ATOM 3936 O O . LEU A 1 501 ? 4.800 -22.439 -11.585 1.00 45.06 501 LEU A O 1
ATOM 3940 N N . ASP A 1 502 ? 4.158 -22.226 -9.432 1.00 50.75 502 ASP A N 1
ATOM 3941 C CA . ASP A 1 502 ? 4.680 -23.534 -9.006 1.00 50.75 502 ASP A CA 1
ATOM 3942 C C . ASP A 1 502 ? 4.008 -24.681 -9.793 1.00 50.75 502 ASP A C 1
ATOM 3944 O O . ASP A 1 502 ? 4.646 -25.682 -10.109 1.00 50.75 502 ASP A O 1
ATOM 3948 N N . GLU A 1 503 ? 2.732 -24.507 -10.167 1.00 39.25 503 GLU A N 1
ATOM 3949 C CA . GLU A 1 503 ? 1.972 -25.406 -11.040 1.00 39.25 503 GLU A CA 1
ATOM 3950 C C . GLU A 1 503 ? 1.017 -24.604 -11.950 1.00 39.25 503 GLU A C 1
ATOM 3952 O O . GLU A 1 503 ? 0.481 -23.571 -11.526 1.00 39.25 503 GLU A O 1
ATOM 3957 N N . PRO A 1 504 ? 0.769 -25.045 -13.200 1.00 35.50 504 PRO A N 1
ATOM 3958 C CA . PRO A 1 504 ? -0.215 -24.406 -14.067 1.00 35.50 504 PRO A CA 1
ATOM 3959 C C . PRO A 1 504 ? -1.610 -24.461 -13.422 1.00 35.50 504 PRO A C 1
ATOM 3961 O O . PRO A 1 504 ? -1.953 -25.466 -12.797 1.00 35.50 504 PRO A O 1
ATOM 3964 N N . PRO A 1 505 ? -2.435 -23.406 -13.563 1.00 38.91 505 PRO A N 1
ATOM 3965 C CA . PRO A 1 505 ? -3.782 -23.409 -13.010 1.00 38.91 505 PRO A CA 1
ATOM 3966 C C . PRO A 1 505 ? -4.590 -24.569 -13.611 1.00 38.91 505 PRO A C 1
ATOM 3968 O O . PRO A 1 505 ? -4.747 -24.636 -14.831 1.00 38.91 505 PRO A O 1
ATOM 3971 N N . LEU A 1 506 ? -5.055 -25.470 -12.736 1.00 35.69 506 LEU A N 1
ATOM 3972 C CA . LEU A 1 506 ? -5.970 -26.575 -13.051 1.00 35.69 506 LEU A CA 1
ATOM 3973 C C . LEU A 1 506 ? -7.302 -26.086 -13.629 1.00 35.69 506 LEU A C 1
ATOM 3975 O O . LEU A 1 506 ? -7.857 -25.097 -13.087 1.00 35.69 506 LEU A O 1
#

Nearest PDB structures (foldseek):
  3bfk-assembly3_C  TM=5.734E-01  e=2.425E-02  Plasmodium falciparum 3D7
  8oun-assembly1_A  TM=4.706E-01  e=3.576E-02  Promethearchaeati archaeon
  4mqm-assembly1_A  TM=3.008E-01  e=7.993E-03  Mycobacterium tuberculosis
  1rli-assembly1_C  TM=4.212E-01  e=4.343E-01  Bacillus subtilis
  8xku-assembly1_D  TM=1.529E-01  e=2.171E+00  Arabidopsis thaliana

Foldseek 3Di:
DPPDLFQDAWAWDDDPHWIKIKGFLNLVVLLVQAPCQQQAFEAEEEEEFADVSLLLCCLQQVVWSVSPDQAHGAKGKTWRPVCRNPSYTYIYMYGYLQRVGDHPPPPPDDDPGDMDMQIQPCVVPDPDRDDSNLVSLLCVLEQVQQLHAEYEYEQVRQVHLVSVLVSLLSSLVLAYLAPADLLLTHAYEYEYEDPPVCVVVVVVVSVVSNVVRVSNSSRHPYYHYDYQHDPDPDSHSVSCPVVSVVVVVSSVSSQVSCVLLLNRGGSNLSSQLSVLSVNVCSHCSSHHRDQLVSLCVVPDDPPCPVVVVVVVVCCVVVCPPPPDDPDDDDDDPVSVVVCLQPPPQPPDPFDQDPVPGTGHHQLLAAVFCQVVVQVVVCVVVVHDGDLAAETEDPADEDDPDDDPDPPDDDCVCPDPVNVVVVVSCPDLSNDNVVVVVVVLVPDDPSCNLRYYYHHFHDPDDDDDPPPPVCVVVSVVSSVVCVDPVVSVVSSVSNVSRHHDDPDDDD

Mean predicted aligned error: 15.76 Å

pLDDT: mean 73.88, std 18.64, range [32.34, 98.44]

Secondary structure (DSSP, 8-state):
-------EEEEEEEETTEEEEEE--HHHHHHHHSSSTTS---EEEEEE-SHHHHHHHHHH-TTSGGGT---BSSEEEEE-GGGSSSSS-EEEEEE-SSS-PBPPS-SSS--SS--EEEE---TTT-SS---HHHHHHHHHHHTGGGS-SEEEEEGGGGTHHHHHHHHHHHHHHH---B-S-GGGSPEEEEEE---GGGHHHHHHHHHHHHHTSTTHHHH-SEEEEEE---SSSS--GGGGHHHHHHHHHHHHHHHHHHHHTT----HHHHHHHHHHHHHHHHH-TTS-B-HHHHHTTTSPPPTTHHHHHHHHHHHHHHT---S---S-S---HHHHHHHHHHS-TTTSPPEEETTTEEE--GGGT-SSTHHHHHHHHHHHTTTPPPS-EEEE---EE---S-----S---TTTSSHHHHHHHHHHTSTTT-HHHHHHHHHHHS-TTTGGGEEEE--EEPSSPPPTT-GGGHHHHHHHHHTT--SHHHHHHHHHHHT-----SS---